Protein AF-A0A7S1Y2T0-F1 (afdb_monomer_lite)

Secondary structure (DSSP, 8-state):
---------------------------------------------------------GGGBTT--HHHHTPEEE-SS-EEEHHHHHHHHHHTT--HHHHHIIIIIII-TTTTTTTT-TTTSPBP--------TT-TT--HHHHTSEEE-SS-EEEHHHHHHHHHHHS---HHHHHHHIIIIISTTSSSTTTT-TTTSS-S-SS-------TT-TT--HHHHT-EEEETTEEEEHHHHHHHHHHTT--HHHHHIIIIIIISTTSSSHHHH-HHHHTT---PPPPPPPPP-PPPPPPPPPPSS-GGG-TT--HHHHT-EEEETTEEEEHHHHHHHHHHHH---HHHHHHHHHHH--TTSSSGGG-TTTSTT------PPP---------------S---TT--HHHHTPPPB-TT--B-

Foldseek 3Di:
DDDDDDDDDDDDDDDDDDDDDDDDDDDDDDDDDDDDDDDDPPDDDDDDDPPPPPVPPQLQFPLQGPVLQQWWDADPVGIDGVVRQLVVVVVVVDDRNVSLQCSCVPVNVPRNPDRSHNVRGDGDPDPQPVQQLCAPLQDVVLQQDWDQDPVGTDGLVRQLSCCCVPVVDDSNVSLLCSCVPVACQHSSPPSSHNVRRPPCDDPDNPPVLQLQFPLSHPVLQQDWDQFPPGIHGVVSQLVVVVVVVDDSNVSLCCVQVPGNCPDSSNCGNNPVNRVPDDDDDPDPDDDDDDDDDDDDDWDDQAFLQAPLRTPQLQQQWDQDPVGIDGVVVQLVCCCPVVVDDRQRSLCVSCVVDVPPCSSVSSHLVPGPRNPDDDDDDDDDDDDDDDDDDDDDDDDPDPVDDVVNVPDFDADPVGDGD

pLDDT: mean 72.18, std 21.54, range [29.06, 96.94]

Structure (mmCIF, N/CA/C/O backbone):
data_AF-A0A7S1Y2T0-F1
#
_entry.id   AF-A0A7S1Y2T0-F1
#
loop_
_atom_site.group_PDB
_atom_site.id
_atom_site.type_symbol
_atom_site.label_atom_id
_atom_site.label_alt_id
_atom_site.label_comp_id
_atom_site.label_asym_id
_atom_site.label_entity_id
_atom_site.label_seq_id
_atom_site.pdbx_PDB_ins_code
_atom_site.Cartn_x
_atom_site.Cartn_y
_atom_site.Cartn_z
_atom_site.occupancy
_atom_site.B_iso_or_equiv
_atom_site.auth_seq_id
_atom_site.auth_comp_id
_atom_site.auth_asym_id
_atom_site.auth_atom_id
_atom_site.pdbx_PDB_model_num
ATOM 1 N N . MET A 1 1 ? -58.571 14.118 1.283 1.00 49.53 1 MET A N 1
ATOM 2 C CA . MET A 1 1 ? -58.676 14.569 2.688 1.00 49.53 1 MET A CA 1
ATOM 3 C C . MET A 1 1 ? -60.132 14.920 2.939 1.00 49.53 1 MET A C 1
ATOM 5 O O . MET A 1 1 ? -60.728 15.499 2.045 1.00 49.53 1 MET A O 1
ATOM 9 N N . ILE A 1 2 ? -60.654 14.571 4.118 1.00 37.75 2 ILE A N 1
ATOM 10 C CA . ILE A 1 2 ? -62.071 14.566 4.544 1.00 37.75 2 ILE A CA 1
ATOM 11 C C . ILE A 1 2 ? -62.737 13.189 4.374 1.00 37.75 2 ILE A C 1
ATOM 13 O O . ILE A 1 2 ? -63.215 12.843 3.304 1.00 37.75 2 ILE A O 1
ATOM 17 N N . MET A 1 3 ? -62.673 12.428 5.481 1.00 37.22 3 MET A N 1
ATOM 18 C CA . MET A 1 3 ? -63.804 11.817 6.210 1.00 37.22 3 MET A CA 1
ATOM 19 C C . MET A 1 3 ? -64.820 11.022 5.364 1.00 37.22 3 MET A C 1
ATOM 21 O O . MET A 1 3 ? -65.386 11.544 4.425 1.00 37.22 3 MET A O 1
ATOM 25 N N . ARG A 1 4 ? -65.269 9.816 5.703 1.00 45.78 4 ARG A N 1
ATOM 26 C CA . ARG A 1 4 ? -65.311 9.062 6.959 1.00 45.78 4 ARG A CA 1
ATOM 27 C C . ARG A 1 4 ? -66.218 7.843 6.670 1.00 45.78 4 ARG A C 1
ATOM 29 O O . ARG A 1 4 ? -67.147 7.987 5.887 1.00 45.78 4 ARG A O 1
ATOM 36 N N . ILE A 1 5 ? -66.068 6.781 7.468 1.00 40.94 5 ILE A N 1
ATOM 37 C CA . ILE A 1 5 ? -67.138 5.834 7.864 1.00 40.94 5 ILE A CA 1
ATOM 38 C C . ILE A 1 5 ? -67.540 4.778 6.805 1.00 40.94 5 ILE A C 1
ATOM 40 O O . ILE A 1 5 ? -67.690 5.071 5.628 1.00 40.94 5 ILE A O 1
ATOM 44 N N . ILE A 1 6 ? -67.831 3.578 7.336 1.00 42.91 6 ILE A N 1
ATOM 45 C CA . ILE A 1 6 ? -68.677 2.479 6.818 1.00 42.91 6 ILE A CA 1
ATOM 46 C C . ILE A 1 6 ? -67.848 1.272 6.344 1.00 42.91 6 ILE A C 1
ATOM 48 O O . ILE A 1 6 ? -67.252 1.304 5.281 1.00 42.91 6 ILE A O 1
ATOM 52 N N . GLN A 1 7 ? -67.606 0.310 7.256 1.00 43.34 7 GLN A N 1
ATOM 53 C CA . GLN A 1 7 ? -68.288 -1.009 7.318 1.00 43.34 7 GLN A CA 1
ATOM 54 C C . GLN A 1 7 ? -67.785 -1.942 6.190 1.00 43.34 7 GLN A C 1
ATOM 56 O O . GLN A 1 7 ? -67.754 -1.546 5.040 1.00 43.34 7 GLN A O 1
ATOM 61 N N . PHE A 1 8 ? -67.396 -3.200 6.391 1.00 40.94 8 PHE A N 1
ATOM 62 C CA . PHE A 1 8 ? -67.985 -4.249 7.219 1.00 40.94 8 PHE A CA 1
ATOM 63 C C . PHE A 1 8 ? -67.181 -5.550 6.969 1.00 40.94 8 PHE A C 1
ATOM 65 O O . PHE A 1 8 ? -66.561 -5.655 5.915 1.00 40.94 8 PHE A O 1
ATOM 72 N N . LEU A 1 9 ? -67.353 -6.554 7.852 1.00 45.62 9 LEU A N 1
ATOM 73 C CA . LEU A 1 9 ? -67.198 -8.009 7.595 1.00 45.62 9 LEU A CA 1
ATOM 74 C C . LEU A 1 9 ? -65.740 -8.537 7.559 1.00 45.62 9 LEU A C 1
ATOM 76 O O . LEU A 1 9 ? -64.917 -8.015 6.827 1.00 45.62 9 LEU A O 1
ATOM 80 N N . VAL A 1 10 ? -65.303 -9.561 8.312 1.00 45.19 10 VAL A N 1
ATOM 81 C CA . VAL A 1 10 ? -65.911 -10.839 8.769 1.00 45.19 10 VAL A CA 1
ATOM 82 C C . VAL A 1 10 ? -64.900 -11.454 9.781 1.00 45.19 10 VAL A C 1
ATOM 84 O O . VAL A 1 10 ? -63.712 -11.449 9.487 1.00 45.19 10 VAL A O 1
ATOM 87 N N . LEU A 1 11 ? -65.300 -11.748 11.038 1.00 42.47 11 LEU A N 1
ATOM 88 C CA . LEU A 1 11 ? -65.430 -13.103 11.659 1.00 42.47 11 LEU A CA 1
ATOM 89 C C . LEU A 1 11 ? -64.098 -13.906 11.816 1.00 42.47 11 LEU A C 1
ATOM 91 O O . LEU A 1 11 ? -63.344 -13.996 10.865 1.00 42.47 11 LEU A O 1
ATOM 95 N N . VAL A 1 12 ? -63.757 -14.630 12.898 1.00 42.53 12 VAL A N 1
ATOM 96 C CA . VAL A 1 12 ? -64.394 -14.937 14.195 1.00 42.53 12 VAL A CA 1
ATOM 97 C C . VAL A 1 12 ? -63.440 -15.792 15.068 1.00 42.53 12 VAL A C 1
ATOM 99 O O . VAL A 1 12 ? -62.665 -16.566 14.518 1.00 42.53 12 VAL A O 1
ATOM 102 N N . SER A 1 13 ? -63.601 -15.702 16.401 1.00 42.19 13 SER A N 1
ATOM 103 C CA . SER A 1 13 ? -63.228 -16.673 17.469 1.00 42.19 13 SER A CA 1
ATOM 104 C C . SER A 1 13 ? -61.732 -16.869 17.806 1.00 42.19 13 SER A C 1
ATOM 106 O O . SER A 1 13 ? -60.908 -17.015 16.922 1.00 42.19 13 SER A O 1
ATOM 108 N N . ILE A 1 14 ? -61.285 -16.904 19.075 1.00 46.41 14 ILE A N 1
ATOM 109 C CA . ILE A 1 14 ? -61.709 -17.777 20.195 1.00 46.41 14 ILE A CA 1
ATOM 110 C C . ILE A 1 14 ? -61.355 -17.129 21.570 1.00 46.41 14 ILE A C 1
ATOM 112 O O . ILE A 1 14 ? -60.219 -16.721 21.769 1.00 46.41 14 ILE A O 1
ATOM 116 N N . LEU A 1 15 ? -62.363 -17.043 22.465 1.00 44.38 15 LEU A N 1
ATOM 117 C CA . LEU A 1 15 ? -62.427 -17.346 23.928 1.00 44.38 15 LEU A CA 1
ATOM 118 C C . LEU A 1 15 ? -61.176 -17.171 24.836 1.00 44.38 15 LEU A C 1
ATOM 120 O O . LEU A 1 15 ? -60.100 -17.602 24.465 1.00 44.38 15 LEU A O 1
ATOM 124 N N . THR A 1 16 ? -61.192 -16.789 26.126 1.00 47.97 16 THR A N 1
ATOM 125 C CA . THR A 1 16 ? -62.078 -16.148 27.135 1.00 47.97 16 THR A CA 1
ATOM 126 C C . THR A 1 16 ? -61.350 -16.273 28.498 1.00 47.97 16 THR A C 1
ATOM 128 O O . THR A 1 16 ? -60.776 -17.328 28.734 1.00 47.97 16 THR A O 1
ATOM 131 N N . HIS A 1 17 ? -61.560 -15.308 29.417 1.00 41.50 17 HIS A N 1
ATOM 132 C CA . HIS A 1 17 ? -61.564 -15.434 30.905 1.00 41.50 17 HIS A CA 1
ATOM 133 C C . HIS A 1 17 ? -60.227 -15.758 31.637 1.00 41.50 17 HIS A C 1
ATOM 135 O O . HIS A 1 17 ? -59.415 -16.512 31.138 1.00 41.50 17 HIS A O 1
ATOM 141 N N . SER A 1 18 ? -59.899 -15.259 32.842 1.00 38.66 18 SER A N 1
ATOM 142 C CA . SER A 1 18 ? -60.667 -14.612 33.922 1.00 38.66 18 SER A CA 1
ATOM 143 C C . SER A 1 18 ? -59.768 -13.739 34.826 1.00 38.66 18 SER A C 1
ATOM 145 O O . SER A 1 18 ? -58.574 -13.981 34.959 1.00 38.66 18 SER A O 1
ATOM 147 N N . LYS A 1 19 ? -60.412 -12.763 35.477 1.00 48.75 19 LYS A N 1
ATOM 148 C CA . LYS A 1 19 ? -59.968 -11.873 36.566 1.00 48.75 19 LYS A CA 1
ATOM 149 C C . LYS A 1 19 ? -59.754 -12.578 37.919 1.00 48.75 19 LYS A C 1
ATOM 151 O O . LYS A 1 19 ? -60.371 -13.613 38.164 1.00 48.75 19 LYS A O 1
ATOM 156 N N . GLY A 1 20 ? -59.047 -11.871 38.812 1.00 34.19 20 GLY A N 1
ATOM 157 C CA . GLY A 1 20 ? -59.129 -11.918 40.288 1.00 34.19 20 GLY A CA 1
ATOM 158 C C . GLY A 1 20 ? -57.742 -11.672 40.904 1.00 34.19 20 GLY A C 1
ATOM 159 O O . GLY A 1 20 ? -56.883 -12.527 40.742 1.00 34.19 20 GLY A O 1
ATOM 160 N N . SER A 1 21 ? -57.360 -10.479 41.385 1.00 44.28 21 SER A N 1
ATOM 161 C CA . SER A 1 21 ? -57.821 -9.773 42.604 1.00 44.28 21 SER A CA 1
ATOM 162 C C . SER A 1 21 ? -57.630 -10.620 43.867 1.00 44.28 21 SER A C 1
ATOM 164 O O . SER A 1 21 ? -58.384 -11.563 44.070 1.00 44.28 21 SER A O 1
ATOM 166 N N . ASP A 1 22 ? -56.609 -10.346 44.684 1.00 35.44 22 ASP A N 1
ATOM 167 C CA . ASP A 1 22 ? -56.737 -9.491 45.876 1.00 35.44 22 ASP A CA 1
ATOM 168 C C . ASP A 1 22 ? -55.457 -9.486 46.734 1.00 35.44 22 ASP A C 1
ATOM 170 O O . ASP A 1 22 ? -54.662 -10.426 46.750 1.00 35.44 22 ASP A O 1
ATOM 174 N N . GLU A 1 23 ? -55.274 -8.349 47.404 1.00 46.59 23 GLU A N 1
ATOM 175 C CA . GLU A 1 23 ? -54.260 -8.006 48.401 1.00 46.59 23 GLU A CA 1
ATOM 176 C C . GLU A 1 23 ? -54.206 -8.980 49.590 1.00 46.59 23 GLU A C 1
ATOM 178 O O . GLU A 1 23 ? -55.236 -9.530 49.951 1.00 46.59 23 GLU A O 1
ATOM 183 N N . VAL A 1 24 ? -53.045 -9.085 50.263 1.00 36.91 24 VAL A N 1
ATOM 184 C CA . VAL A 1 24 ? -52.874 -8.985 51.737 1.00 36.91 24 VAL A CA 1
ATOM 185 C C . VAL A 1 24 ? -51.364 -8.897 52.061 1.00 36.91 24 VAL A C 1
ATOM 187 O O . VAL A 1 24 ? -50.595 -9.825 51.828 1.00 36.91 24 VAL A O 1
ATOM 190 N N . SER A 1 25 ? -50.954 -7.763 52.634 1.00 41.09 25 SER A N 1
ATOM 191 C CA . SER A 1 25 ? -49.795 -7.573 53.541 1.00 41.09 25 SER A CA 1
ATOM 192 C C . SER A 1 25 ? -50.298 -7.774 54.999 1.00 41.09 25 SER A C 1
ATOM 194 O O . SER A 1 25 ? -51.521 -7.782 55.142 1.00 41.09 25 SER A O 1
ATOM 196 N N . PRO A 1 26 ? -49.517 -7.831 56.114 1.00 56.69 26 PRO A N 1
ATOM 197 C CA . PRO A 1 26 ? -48.091 -7.531 56.303 1.00 56.69 26 PRO A CA 1
ATOM 198 C C . PRO A 1 26 ? -47.359 -8.425 57.355 1.00 56.69 26 PRO A C 1
ATOM 200 O O . PRO A 1 26 ? -47.900 -9.372 57.916 1.00 56.69 26 PRO A O 1
ATOM 203 N N . THR A 1 27 ? -46.141 -7.994 57.711 1.00 39.38 27 THR A N 1
ATOM 204 C CA . THR A 1 27 ? -45.345 -8.264 58.935 1.00 39.38 27 THR A CA 1
ATOM 205 C C . THR A 1 27 ? -44.418 -9.482 58.970 1.00 39.38 27 THR A C 1
ATOM 207 O O . THR A 1 27 ? -44.821 -10.633 58.884 1.00 39.38 27 THR A O 1
ATOM 210 N N . GLY A 1 28 ? -43.130 -9.189 59.183 1.00 35.75 28 GLY A N 1
ATOM 211 C CA . GLY A 1 28 ? -42.070 -10.177 59.364 1.00 35.75 28 GLY A CA 1
ATOM 212 C C . GLY A 1 28 ? -40.700 -9.534 59.569 1.00 35.75 28 GLY A C 1
ATOM 213 O O . GLY A 1 28 ? -39.766 -9.789 58.821 1.00 35.75 28 GLY A O 1
ATOM 214 N N . THR A 1 29 ? -40.575 -8.665 60.573 1.00 40.78 29 THR A N 1
ATOM 215 C CA . THR A 1 29 ? -39.287 -8.195 61.100 1.00 40.78 29 THR A CA 1
ATOM 216 C C . THR A 1 29 ? -38.415 -9.377 61.523 1.00 40.78 29 THR A C 1
ATOM 218 O O . THR A 1 29 ? -38.760 -10.056 62.487 1.00 40.78 29 THR A O 1
ATOM 221 N N . THR A 1 30 ? -37.250 -9.570 60.899 1.00 39.59 30 THR A N 1
ATOM 222 C CA . THR A 1 30 ? -36.139 -10.277 61.553 1.00 39.59 30 THR A CA 1
ATOM 223 C C . THR A 1 30 ? -34.827 -9.536 61.343 1.00 39.59 30 THR A C 1
ATOM 225 O O . THR A 1 30 ? -34.372 -9.264 60.238 1.00 39.59 30 THR A O 1
ATOM 228 N N . ARG A 1 31 ? -34.256 -9.195 62.490 1.00 39.50 31 ARG A N 1
ATOM 229 C CA . ARG A 1 31 ? -33.021 -8.476 62.751 1.00 39.50 31 ARG A CA 1
ATOM 230 C C . ARG A 1 31 ? -31.877 -9.495 62.782 1.00 39.50 31 ARG A C 1
ATOM 232 O O . ARG A 1 31 ? -31.862 -10.340 63.670 1.00 39.50 31 ARG A O 1
ATOM 239 N N . LEU A 1 32 ? -30.899 -9.385 61.888 1.00 40.25 32 LEU A N 1
ATOM 240 C CA . LEU A 1 32 ? -29.577 -10.016 62.025 1.00 40.25 32 LEU A CA 1
ATOM 241 C C . LEU A 1 32 ? -28.543 -8.941 61.672 1.00 40.25 32 LEU A C 1
ATOM 243 O O . LEU A 1 32 ? -28.397 -8.550 60.525 1.00 40.25 32 LEU A O 1
ATOM 247 N N . ARG A 1 33 ? -28.107 -8.165 62.667 1.00 41.28 33 ARG A N 1
ATOM 248 C CA . ARG A 1 33 ? -26.895 -8.383 63.478 1.00 41.28 33 ARG A CA 1
ATOM 249 C C . ARG A 1 33 ? -25.635 -8.293 62.617 1.00 41.28 33 ARG A C 1
ATOM 251 O O . ARG A 1 33 ? -25.283 -9.212 61.890 1.00 41.28 33 ARG A O 1
ATOM 258 N N . GLY A 1 34 ? -24.990 -7.135 62.746 1.00 35.50 34 GLY A N 1
ATOM 259 C CA . GLY A 1 34 ? -23.830 -6.733 61.977 1.00 35.50 34 GLY A CA 1
ATOM 260 C C . GLY A 1 34 ? -22.642 -7.674 62.105 1.00 35.50 34 GLY A C 1
ATOM 261 O O . GLY A 1 34 ? -22.350 -8.220 63.172 1.00 35.50 34 GLY A O 1
ATOM 262 N N . LYS A 1 35 ? -21.915 -7.766 60.997 1.00 34.19 35 LYS A N 1
ATOM 263 C CA . LYS A 1 35 ? -20.537 -8.219 60.969 1.00 34.19 35 LYS A CA 1
ATOM 264 C C . LYS A 1 35 ? -19.697 -7.050 60.475 1.00 34.19 35 LYS A C 1
ATOM 266 O O . LYS A 1 35 ? -19.676 -6.715 59.299 1.00 34.19 35 LYS A O 1
ATOM 271 N N . ARG A 1 36 ? -19.077 -6.391 61.450 1.00 35.09 36 ARG A N 1
ATOM 272 C CA . ARG A 1 36 ? -17.970 -5.458 61.285 1.00 35.09 36 ARG A CA 1
ATOM 273 C C . ARG A 1 36 ? -16.840 -6.244 60.614 1.00 35.09 36 ARG A C 1
ATOM 275 O O . ARG A 1 36 ? -16.277 -7.134 61.246 1.00 35.09 36 ARG A O 1
ATOM 282 N N . VAL A 1 37 ? -16.560 -5.954 59.350 1.00 40.25 37 VAL A N 1
ATOM 283 C CA . VAL A 1 37 ? -15.349 -6.405 58.661 1.00 40.25 37 VAL A CA 1
ATOM 284 C C . VAL A 1 37 ? -14.609 -5.139 58.259 1.00 40.25 37 VAL A C 1
ATOM 286 O O . VAL A 1 37 ? -15.002 -4.436 57.339 1.00 40.25 37 VAL A O 1
ATOM 289 N N . THR A 1 38 ? -13.653 -4.809 59.124 1.00 35.28 38 THR A N 1
ATOM 290 C CA . THR A 1 38 ? -12.382 -4.128 58.854 1.00 35.28 38 THR A CA 1
ATOM 291 C C . THR A 1 38 ? -12.279 -3.313 57.568 1.00 35.28 38 THR A C 1
ATOM 293 O O . THR A 1 38 ? -12.155 -3.867 56.479 1.00 35.28 38 THR A O 1
ATOM 296 N N . GLU A 1 39 ? -12.172 -1.994 57.757 1.00 36.41 39 GLU A N 1
ATOM 297 C CA . GLU A 1 39 ? -11.352 -1.114 56.926 1.00 36.41 39 GLU A CA 1
ATOM 298 C C . GLU A 1 39 ? -10.055 -1.830 56.519 1.00 36.41 39 GLU A C 1
ATOM 300 O O . GLU A 1 39 ? -9.226 -2.193 57.358 1.00 36.41 39 GLU A O 1
ATOM 305 N N . HIS A 1 40 ? -9.880 -2.038 55.221 1.00 34.31 40 HIS A N 1
ATOM 306 C CA . HIS A 1 40 ? -8.566 -2.108 54.603 1.00 34.31 40 HIS A CA 1
ATOM 307 C C . HIS A 1 40 ? -8.484 -0.927 53.654 1.00 34.31 40 HIS A C 1
ATOM 309 O O . HIS A 1 40 ? -8.981 -0.972 52.530 1.00 34.31 40 HIS A O 1
ATOM 315 N N . GLY A 1 41 ? -7.878 0.152 54.153 1.00 31.52 41 GLY A N 1
ATOM 316 C CA . GLY A 1 41 ? -7.416 1.237 53.309 1.00 31.52 41 GLY A CA 1
ATOM 317 C C . GLY A 1 41 ? -6.532 0.653 52.216 1.00 31.52 41 GLY A C 1
ATOM 318 O O . GLY A 1 41 ? -5.483 0.075 52.501 1.00 31.52 41 GLY A O 1
ATOM 319 N N . HIS A 1 42 ? -6.966 0.791 50.968 1.00 33.06 42 HIS A N 1
ATOM 320 C CA . HIS A 1 42 ? -6.057 0.674 49.844 1.00 33.06 42 HIS A CA 1
ATOM 321 C C . HIS A 1 42 ? -5.178 1.920 49.869 1.00 33.06 42 HIS A C 1
ATOM 323 O O . HIS A 1 42 ? -5.547 2.997 49.406 1.00 33.06 42 HIS A O 1
ATOM 329 N N . ARG A 1 43 ? -4.019 1.758 50.514 1.00 31.14 43 ARG A N 1
ATOM 330 C CA . ARG A 1 43 ? -2.832 2.543 50.203 1.00 31.14 43 ARG A CA 1
ATOM 331 C C . ARG A 1 43 ? -2.597 2.422 48.703 1.00 31.14 43 ARG A C 1
ATOM 333 O O . ARG A 1 43 ? -2.520 1.312 48.184 1.00 31.14 43 ARG A O 1
ATOM 340 N N . ALA A 1 44 ? -2.475 3.571 48.053 1.00 36.88 44 ALA A N 1
ATOM 341 C CA . ALA A 1 44 ? -1.801 3.685 46.778 1.00 36.88 44 ALA A CA 1
ATOM 342 C C . ALA A 1 44 ? -0.399 3.078 46.932 1.00 36.88 44 ALA A C 1
ATOM 344 O O . ALA A 1 44 ? 0.422 3.613 47.678 1.00 36.88 44 ALA A O 1
ATOM 345 N N . ASN A 1 45 ? -0.172 1.938 46.285 1.00 29.06 45 ASN A N 1
ATOM 346 C CA . ASN A 1 45 ? 1.161 1.514 45.902 1.00 29.06 45 ASN A CA 1
ATOM 347 C C . ASN A 1 45 ? 1.304 1.862 44.428 1.00 29.06 45 ASN A C 1
ATOM 349 O O . ASN A 1 45 ? 0.622 1.307 43.569 1.00 29.06 45 ASN A O 1
ATOM 353 N N . SER A 1 46 ? 2.142 2.864 44.211 1.00 46.69 46 SER A N 1
ATOM 354 C CA . SER A 1 46 ? 2.919 3.075 43.008 1.00 46.69 46 SER A CA 1
ATOM 355 C C . SER A 1 46 ? 3.719 1.812 42.682 1.00 46.69 46 SER A C 1
ATOM 357 O O . SER A 1 46 ? 4.101 1.081 43.598 1.00 46.69 46 SER A O 1
ATOM 359 N N . ASP A 1 47 ? 4.003 1.657 41.394 1.00 36.22 47 ASP A N 1
ATOM 360 C CA . ASP A 1 47 ? 5.011 0.788 40.777 1.00 36.22 47 ASP A CA 1
ATOM 361 C C . ASP A 1 47 ? 4.462 -0.488 40.101 1.00 36.22 47 ASP A C 1
ATOM 363 O O . ASP A 1 47 ? 3.843 -1.348 40.724 1.00 36.22 47 ASP A O 1
ATOM 367 N N . ASP A 1 48 ? 4.749 -0.539 38.793 1.00 36.47 48 ASP A N 1
ATOM 368 C CA . ASP A 1 48 ? 4.685 -1.657 37.840 1.00 36.47 48 ASP A CA 1
ATOM 369 C C . ASP A 1 48 ? 3.315 -2.190 37.378 1.00 36.47 48 ASP A C 1
ATOM 371 O O . ASP A 1 48 ? 2.705 -3.062 37.985 1.00 36.47 48 ASP A O 1
ATOM 375 N N . GLU A 1 49 ? 2.839 -1.710 36.224 1.00 35.66 49 GLU A N 1
ATOM 376 C CA . GLU A 1 49 ? 3.140 -2.368 34.938 1.00 35.66 49 GLU A CA 1
ATOM 377 C C . GLU A 1 49 ? 2.561 -1.540 33.779 1.00 35.66 49 GLU A C 1
ATOM 379 O O . GLU A 1 49 ? 1.382 -1.171 33.755 1.00 35.66 49 GLU A O 1
ATOM 384 N N . HIS A 1 50 ? 3.414 -1.247 32.798 1.00 39.62 50 HIS A N 1
ATOM 385 C CA . HIS A 1 50 ? 3.045 -0.692 31.501 1.00 39.62 50 HIS A CA 1
ATOM 386 C C . HIS A 1 50 ? 2.081 -1.643 30.779 1.00 39.62 50 HIS A C 1
ATOM 388 O O . HIS A 1 50 ? 2.485 -2.506 30.006 1.00 39.62 50 HIS A O 1
ATOM 394 N N . ARG A 1 51 ? 0.778 -1.456 30.992 1.00 36.56 51 ARG A N 1
ATOM 395 C CA . ARG A 1 51 ? -0.234 -1.984 30.083 1.00 36.56 51 ARG A CA 1
ATOM 396 C C . ARG A 1 51 ? -0.189 -1.131 28.825 1.00 36.56 51 ARG A C 1
ATOM 398 O O . ARG A 1 51 ? -0.570 0.037 28.861 1.00 36.56 51 ARG A O 1
ATOM 405 N N . GLU A 1 52 ? 0.333 -1.718 27.754 1.00 36.47 52 GLU A N 1
ATOM 406 C CA . GLU A 1 52 ? 0.333 -1.171 2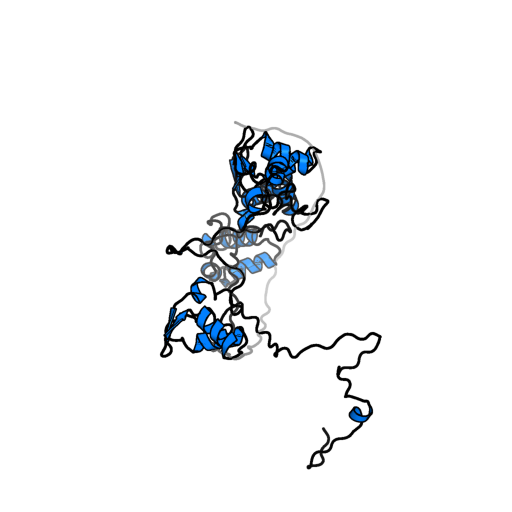6.402 1.00 36.47 52 GLU A CA 1
ATOM 407 C C . GLU A 1 52 ? -0.962 -0.392 26.135 1.00 36.47 52 GLU A C 1
ATOM 409 O O . GLU A 1 52 ? -2.069 -0.936 26.216 1.00 36.47 52 GLU A O 1
ATOM 414 N N . LEU A 1 53 ? -0.806 0.905 25.852 1.00 40.03 53 LEU A N 1
ATOM 415 C CA . LEU A 1 53 ? -1.846 1.779 25.323 1.00 40.03 53 LEU A CA 1
ATOM 416 C C . LEU A 1 53 ? -2.205 1.271 23.927 1.00 40.03 53 LEU A C 1
ATOM 418 O O . LEU A 1 53 ? -1.737 1.781 22.913 1.00 40.03 53 LEU A O 1
ATOM 422 N N . ASN A 1 54 ? -3.022 0.225 23.884 1.00 36.59 54 ASN A N 1
ATOM 423 C CA . ASN A 1 54 ? -3.739 -0.151 22.687 1.00 36.59 54 ASN A CA 1
ATOM 424 C C . ASN A 1 54 ? -4.793 0.936 22.455 1.00 36.59 54 ASN A C 1
ATOM 426 O O . ASN A 1 54 ? -5.889 0.893 23.015 1.00 36.59 54 ASN A O 1
ATOM 430 N N . THR A 1 55 ? -4.413 1.947 21.675 1.00 44.44 55 THR A N 1
ATOM 431 C CA . THR A 1 55 ? -5.243 3.060 21.202 1.00 44.44 55 THR A CA 1
ATOM 432 C C . THR A 1 55 ? -6.267 2.576 20.171 1.00 44.44 55 THR A C 1
ATOM 434 O O . THR A 1 55 ? -6.385 3.136 19.083 1.00 44.44 55 THR A O 1
ATOM 437 N N . ALA A 1 56 ? -6.985 1.495 20.472 1.00 52.00 56 ALA A N 1
ATOM 438 C CA . ALA A 1 56 ? -8.119 1.073 19.675 1.00 52.00 56 ALA A CA 1
ATOM 439 C C . ALA A 1 56 ? -9.256 2.066 19.938 1.00 52.00 56 ALA A C 1
ATOM 441 O O . ALA A 1 56 ? -9.838 2.086 21.025 1.00 52.00 56 ALA A O 1
ATOM 442 N N . THR A 1 57 ? -9.528 2.927 18.959 1.00 67.25 57 THR A N 1
ATOM 443 C CA . THR A 1 57 ? -10.600 3.921 19.012 1.00 67.25 57 THR A CA 1
ATOM 444 C C . THR A 1 57 ? -11.945 3.230 19.240 1.00 67.25 57 THR A C 1
ATOM 446 O O . THR A 1 57 ? -12.493 2.603 18.333 1.00 67.25 57 THR A O 1
ATOM 449 N N . LYS A 1 58 ? -12.475 3.331 20.464 1.00 78.62 58 LYS A N 1
ATOM 450 C CA . LYS A 1 58 ? -13.789 2.790 20.838 1.00 78.62 58 LYS A CA 1
ATOM 451 C C . LYS A 1 58 ? -14.883 3.567 20.095 1.00 78.62 58 LYS A C 1
ATOM 453 O O . LYS A 1 58 ? -14.756 4.773 19.890 1.00 78.62 58 LYS A O 1
ATOM 458 N N . CYS A 1 59 ? -15.972 2.904 19.723 1.00 85.56 59 CYS A N 1
ATOM 459 C CA . CYS A 1 59 ? -17.159 3.513 19.106 1.00 85.56 59 CYS A CA 1
ATOM 460 C C . CYS A 1 59 ? -16.967 4.103 17.696 1.00 85.56 59 CYS A C 1
ATOM 462 O O . CYS A 1 59 ? -17.911 4.676 17.158 1.00 85.56 59 CYS A O 1
ATOM 464 N N . GLY A 1 60 ? -15.784 3.975 17.079 1.00 79.75 60 GLY A N 1
ATOM 465 C CA . GLY A 1 60 ? -15.506 4.537 15.748 1.00 79.75 60 GLY A CA 1
ATOM 466 C C . GLY A 1 60 ? -15.498 6.072 15.698 1.00 79.75 60 GLY A C 1
ATOM 467 O O . GLY A 1 60 ? -15.582 6.651 14.617 1.00 79.75 60 GLY A O 1
ATOM 468 N N . CYS A 1 61 ? -15.397 6.727 16.854 1.00 84.12 61 CYS A N 1
ATOM 469 C CA . CYS A 1 61 ? -15.451 8.176 17.007 1.00 84.12 61 CYS A CA 1
ATOM 470 C C . CYS A 1 61 ? -14.100 8.713 17.479 1.00 84.12 61 CYS A C 1
ATOM 472 O O . CYS A 1 61 ? -13.641 8.350 18.560 1.00 84.12 61 CYS A O 1
ATOM 474 N N . ASP A 1 62 ? -13.504 9.645 16.738 1.00 81.81 62 ASP A N 1
ATOM 475 C CA . ASP A 1 62 ? -12.196 10.223 17.092 1.00 81.81 62 ASP A CA 1
ATOM 476 C C . ASP A 1 62 ? -12.216 10.995 18.407 1.00 81.81 62 ASP A C 1
ATOM 478 O O . ASP A 1 62 ? -11.251 11.030 19.170 1.00 81.81 62 ASP A O 1
ATOM 482 N N . ALA A 1 63 ? -13.358 11.619 18.682 1.00 85.56 63 ALA A N 1
ATOM 483 C CA . ALA A 1 63 ? -13.570 12.365 19.905 1.00 85.56 63 ALA A CA 1
ATOM 484 C C . ALA A 1 63 ? -13.796 11.450 21.123 1.00 85.56 63 ALA A C 1
ATOM 486 O O . ALA A 1 63 ? -13.714 11.935 22.254 1.00 85.56 63 ALA A O 1
ATOM 487 N N . CYS A 1 64 ? -14.068 10.153 20.924 1.00 90.94 64 CYS A N 1
ATOM 488 C CA . CYS A 1 64 ? -14.295 9.181 21.994 1.00 90.94 64 CYS A CA 1
ATOM 489 C C . CYS A 1 64 ? -12.969 8.688 22.582 1.00 90.94 64 CYS A C 1
ATOM 491 O O . CYS A 1 64 ? -12.605 7.515 22.508 1.00 90.94 64 CYS A O 1
ATOM 493 N N . THR A 1 65 ? -12.218 9.623 23.156 1.00 90.44 65 THR A N 1
ATOM 494 C CA . THR A 1 65 ? -10.915 9.346 23.754 1.00 90.44 65 THR A CA 1
ATOM 495 C C . THR A 1 65 ? -11.054 8.565 25.059 1.00 90.44 65 THR A C 1
ATOM 497 O O . THR A 1 65 ? -12.114 8.536 25.694 1.00 90.44 65 THR A O 1
ATOM 500 N N . ASP A 1 66 ? -9.944 7.989 25.526 1.00 89.19 66 ASP A N 1
ATOM 501 C CA . ASP A 1 66 ? -9.876 7.327 26.832 1.00 89.19 66 ASP A CA 1
ATOM 502 C C . ASP A 1 66 ? -10.303 8.243 27.989 1.00 89.19 66 ASP A C 1
ATOM 504 O O . ASP A 1 66 ? -10.854 7.765 28.984 1.00 89.19 66 ASP A O 1
ATOM 508 N N . GLU A 1 67 ? -10.108 9.556 27.845 1.00 91.25 67 GLU A N 1
ATOM 509 C CA . GLU A 1 67 ? -10.570 10.564 28.800 1.00 91.25 67 GLU A CA 1
ATOM 510 C C . GLU A 1 67 ? -12.102 10.599 28.882 1.00 91.25 67 GLU A C 1
ATOM 512 O O . GLU A 1 67 ? -12.658 10.553 29.980 1.00 91.25 67 GLU A O 1
ATOM 517 N N . ILE A 1 68 ? -12.797 10.625 27.738 1.00 93.44 68 ILE A N 1
ATOM 518 C CA . ILE A 1 68 ? -14.266 10.571 27.698 1.00 93.44 68 ILE A CA 1
ATOM 519 C C . ILE A 1 68 ? -14.759 9.225 28.225 1.00 93.44 68 ILE A C 1
ATOM 521 O O . ILE A 1 68 ? -15.644 9.174 29.077 1.00 93.44 68 ILE A O 1
ATOM 525 N N . LEU A 1 69 ? -14.139 8.136 27.776 1.00 94.00 69 LEU A N 1
ATOM 526 C CA . LEU A 1 69 ? -14.481 6.771 28.166 1.00 94.00 69 LEU A CA 1
ATOM 527 C C . LEU A 1 69 ? -14.312 6.513 29.671 1.00 94.00 69 LEU A C 1
ATOM 529 O O . LEU A 1 69 ? -14.999 5.656 30.231 1.00 94.00 69 LEU A O 1
ATOM 533 N N . SER A 1 70 ? -13.439 7.264 30.341 1.00 95.19 70 SER A N 1
ATOM 534 C CA . SER A 1 70 ? -13.212 7.162 31.786 1.00 95.19 70 SER A CA 1
ATOM 535 C C . SER A 1 70 ? -14.153 8.034 32.625 1.00 95.19 70 SER A C 1
ATOM 537 O O . SER A 1 70 ? -14.177 7.884 33.848 1.00 95.19 70 SER A O 1
ATOM 539 N N . LYS A 1 71 ? -14.954 8.923 32.014 1.00 95.94 71 LYS A N 1
ATOM 540 C CA . LYS A 1 71 ? -15.931 9.742 32.748 1.00 95.94 71 LYS A CA 1
ATOM 541 C C . LYS A 1 71 ? -16.978 8.861 33.418 1.00 95.94 71 LYS A C 1
ATOM 543 O O . LYS A 1 71 ? -17.501 7.930 32.809 1.00 95.94 71 LYS A O 1
ATOM 548 N N . ILE A 1 72 ? -17.295 9.190 34.669 1.00 96.12 72 ILE A N 1
ATOM 549 C CA . ILE A 1 72 ? -18.309 8.495 35.461 1.00 96.12 72 ILE A CA 1
ATOM 550 C C . ILE A 1 72 ? -19.686 9.082 35.159 1.00 96.12 72 ILE A C 1
ATOM 552 O O . ILE A 1 72 ? -19.944 10.257 35.429 1.00 96.12 72 ILE A O 1
ATOM 556 N N . ALA A 1 73 ? -20.566 8.242 34.632 1.00 93.44 73 ALA A N 1
ATOM 557 C CA . ALA A 1 73 ? -21.981 8.501 34.471 1.00 93.44 73 ALA A CA 1
ATOM 558 C C . ALA A 1 73 ? -22.765 7.869 35.633 1.00 93.44 73 ALA A C 1
ATOM 560 O O . ALA A 1 73 ? -22.349 6.856 36.200 1.00 93.44 73 ALA A O 1
ATOM 561 N N . LYS A 1 74 ? -23.874 8.502 36.025 1.00 94.38 74 LYS A N 1
ATOM 562 C CA . LYS A 1 74 ? -24.694 8.077 37.167 1.00 94.38 74 LYS A CA 1
ATOM 563 C C . LYS A 1 74 ? -26.151 7.969 36.750 1.00 94.38 74 LYS A C 1
ATOM 565 O O . LYS A 1 74 ? -26.676 8.909 36.153 1.00 94.38 74 LYS A O 1
ATOM 570 N N . ASP A 1 75 ? -26.791 6.870 37.115 1.00 88.69 75 ASP A N 1
ATOM 571 C CA . ASP A 1 75 ? -28.227 6.647 36.957 1.00 88.69 75 ASP A CA 1
ATOM 572 C C . ASP A 1 75 ? -28.854 6.181 38.286 1.00 88.69 75 ASP A C 1
ATOM 574 O O . ASP A 1 75 ? -28.292 6.378 39.366 1.00 88.69 75 ASP A O 1
ATOM 578 N N . ALA A 1 76 ? -30.069 5.631 38.222 1.00 89.06 76 ALA A N 1
ATOM 579 C CA . ALA A 1 76 ? -30.766 5.106 39.393 1.00 89.06 76 ALA A CA 1
ATOM 580 C C . ALA A 1 76 ? -30.165 3.788 39.922 1.00 89.06 76 ALA A C 1
ATOM 582 O O . ALA A 1 76 ? -30.404 3.447 41.082 1.00 89.06 76 ALA A O 1
ATOM 583 N N . ASP A 1 77 ? -29.402 3.069 39.097 1.00 85.19 77 ASP A N 1
ATOM 584 C CA . ASP A 1 77 ? -28.874 1.734 39.373 1.00 85.19 77 ASP A CA 1
ATOM 585 C C . ASP A 1 77 ? -27.410 1.769 39.852 1.00 85.19 77 ASP A C 1
ATOM 587 O O . ASP A 1 77 ? -26.968 0.854 40.555 1.00 85.19 77 ASP A O 1
ATOM 591 N N . GLY A 1 78 ? -26.663 2.843 39.563 1.00 90.19 78 GLY A N 1
ATOM 592 C CA . GLY A 1 78 ? -25.323 3.046 40.104 1.00 90.19 78 GLY A CA 1
ATOM 593 C C . GLY A 1 78 ? -24.477 4.106 39.399 1.00 90.19 78 GLY A C 1
ATOM 594 O O . GLY A 1 78 ? -24.968 5.015 38.732 1.00 90.19 78 GLY A O 1
ATOM 595 N N . GLU A 1 79 ? -23.162 3.997 39.601 1.00 94.56 79 GLU A N 1
ATOM 596 C CA . GLU A 1 79 ? -22.152 4.835 38.954 1.00 94.56 79 GLU A CA 1
ATOM 597 C C . GLU A 1 79 ? -21.221 3.952 38.125 1.00 94.56 79 GLU A C 1
ATOM 599 O O . GLU A 1 79 ? -20.651 2.986 38.638 1.00 94.56 79 GLU A O 1
ATOM 604 N N . TYR A 1 80 ? -21.045 4.293 36.851 1.00 92.81 80 TYR A N 1
ATOM 605 C CA . TYR A 1 80 ? -20.254 3.510 35.905 1.00 92.81 80 TYR A CA 1
ATOM 606 C C . TYR A 1 80 ? -19.444 4.446 35.017 1.00 92.81 80 TYR A C 1
ATOM 608 O O . TYR A 1 80 ? -19.900 5.537 34.683 1.00 92.81 80 TYR A O 1
ATOM 616 N N . SER A 1 81 ? -18.247 4.034 34.599 1.00 96.94 81 SER A N 1
ATOM 617 C CA . SER A 1 81 ? -17.568 4.754 33.522 1.00 96.94 81 SER A CA 1
ATOM 618 C C . SER A 1 81 ? -18.286 4.518 32.194 1.00 96.94 81 SER A C 1
ATOM 620 O O . SER A 1 81 ? -18.870 3.449 31.989 1.00 96.94 81 SER A O 1
ATOM 622 N N . CYS A 1 82 ? -18.202 5.476 31.270 1.00 96.31 82 CYS A N 1
ATOM 623 C CA . CYS A 1 82 ? -18.730 5.308 29.915 1.00 96.31 82 CYS A CA 1
ATOM 624 C C . CYS A 1 82 ? -18.213 4.010 29.272 1.00 96.31 82 CYS A C 1
ATOM 626 O O . CYS A 1 82 ? -19.001 3.225 28.750 1.00 96.31 82 CYS A O 1
ATOM 628 N N . ARG A 1 83 ? -16.913 3.709 29.417 1.00 95.81 83 ARG A N 1
ATOM 629 C CA . ARG A 1 83 ? -16.316 2.440 28.976 1.00 95.81 83 ARG A CA 1
ATOM 630 C C . ARG A 1 83 ? -16.967 1.232 29.630 1.00 95.81 83 ARG A C 1
ATOM 632 O O . ARG A 1 83 ? -17.374 0.316 28.929 1.00 95.81 83 ARG A O 1
ATOM 639 N N . GLY A 1 84 ? -17.062 1.228 30.960 1.00 95.44 84 GLY A N 1
ATOM 640 C CA . GLY A 1 84 ? -17.594 0.090 31.704 1.00 95.44 84 GLY A CA 1
ATOM 641 C C . GLY A 1 84 ? -19.043 -0.208 31.333 1.00 95.44 84 GLY A C 1
ATOM 642 O O . GLY A 1 84 ? -19.422 -1.372 31.215 1.00 95.44 84 GLY A O 1
ATOM 643 N N . ARG A 1 85 ? -19.842 0.836 31.082 1.00 96.81 85 ARG A N 1
ATOM 644 C CA . ARG A 1 85 ? -21.222 0.672 30.628 1.00 96.81 85 ARG A CA 1
ATOM 645 C C . ARG A 1 85 ? -21.305 0.162 29.188 1.00 96.81 85 ARG A C 1
ATOM 647 O O . ARG A 1 85 ? -22.070 -0.764 28.935 1.00 96.81 85 ARG A O 1
ATOM 654 N N . ILE A 1 86 ? -20.499 0.700 28.271 1.00 95.44 86 ILE A N 1
ATOM 655 C CA . ILE A 1 86 ? -20.420 0.221 26.879 1.00 95.44 86 ILE A CA 1
ATOM 656 C C . ILE A 1 86 ? -20.002 -1.256 26.846 1.00 95.44 86 ILE A C 1
ATOM 658 O O . ILE A 1 86 ? -20.671 -2.070 26.212 1.00 95.44 86 ILE A O 1
ATOM 662 N N . ASP A 1 87 ? -18.957 -1.627 27.587 1.00 95.44 87 ASP A N 1
ATOM 663 C CA . ASP A 1 87 ? -18.468 -3.008 27.674 1.00 95.44 87 ASP A CA 1
ATOM 664 C C . ASP A 1 87 ? -19.518 -3.956 28.264 1.00 95.44 87 ASP A C 1
ATOM 666 O O . ASP A 1 87 ? -19.680 -5.082 27.791 1.00 95.44 87 ASP A O 1
ATOM 670 N N . TYR A 1 88 ? -20.283 -3.494 29.259 1.00 95.25 88 TYR A N 1
ATOM 671 C CA . TYR A 1 88 ? -21.398 -4.257 29.812 1.00 95.25 88 TYR A CA 1
ATOM 672 C C . TYR A 1 88 ? -22.473 -4.550 28.755 1.00 95.25 88 TYR A C 1
ATOM 674 O O . TYR A 1 88 ? -22.925 -5.691 28.653 1.00 95.25 88 TYR A O 1
ATOM 682 N N . VAL A 1 89 ? -22.856 -3.553 27.948 1.00 94.38 89 VAL A N 1
ATOM 683 C CA . VAL A 1 89 ? -23.858 -3.711 26.879 1.00 94.38 89 VAL A CA 1
ATOM 684 C C . VAL A 1 89 ? -23.347 -4.637 25.768 1.00 94.38 89 VAL A C 1
ATOM 686 O O . VAL A 1 89 ? -24.099 -5.498 25.308 1.00 94.38 89 VAL A O 1
ATOM 689 N N . ILE A 1 90 ? -22.065 -4.549 25.397 1.00 93.25 90 ILE A N 1
ATOM 690 C CA . ILE A 1 90 ? -21.424 -5.504 24.472 1.00 93.25 90 ILE A CA 1
ATOM 691 C C . ILE A 1 90 ? -21.498 -6.930 25.036 1.00 93.25 90 ILE A C 1
ATOM 693 O O . ILE A 1 90 ? -21.858 -7.867 24.325 1.00 93.25 90 ILE A O 1
ATOM 697 N N . GLY A 1 91 ? -21.251 -7.097 26.339 1.00 90.38 91 GLY A N 1
ATOM 698 C CA . GLY A 1 91 ? -21.384 -8.378 27.038 1.00 90.38 91 GLY A CA 1
ATOM 699 C C . GLY A 1 91 ? -22.801 -8.973 27.020 1.00 90.38 91 GLY A C 1
ATOM 700 O O . GLY A 1 91 ? -22.949 -10.182 27.189 1.00 90.38 91 GLY A O 1
ATOM 701 N N . GLN A 1 92 ? -23.837 -8.165 26.763 1.00 94.31 92 GLN A N 1
ATOM 702 C CA . GLN A 1 92 ? -25.214 -8.632 26.536 1.00 94.31 92 GLN A CA 1
ATOM 703 C C . GLN A 1 92 ? -25.476 -9.073 25.081 1.00 94.31 92 GLN A C 1
ATOM 705 O O . GLN A 1 92 ? -26.610 -9.396 24.730 1.00 94.31 92 GLN A O 1
ATOM 710 N N . GLY A 1 93 ? -24.449 -9.096 24.225 1.00 89.38 93 GLY A N 1
ATOM 711 C CA . GLY A 1 93 ? -24.531 -9.541 22.832 1.00 89.38 93 GLY A CA 1
ATOM 712 C C . GLY A 1 93 ? -24.830 -8.434 21.818 1.00 89.38 93 GLY A C 1
ATOM 713 O O . GLY A 1 93 ? -25.195 -8.740 20.684 1.00 89.38 93 GLY A O 1
ATOM 714 N N . LYS A 1 94 ? -24.701 -7.159 22.202 1.00 87.62 94 LYS A N 1
ATOM 715 C CA . LYS A 1 94 ? -24.791 -6.024 21.272 1.00 87.62 94 LYS A CA 1
ATOM 716 C C . LYS A 1 94 ? -23.461 -5.774 20.568 1.00 87.62 94 LYS A C 1
ATOM 718 O O . LYS A 1 94 ? -22.398 -6.009 21.138 1.00 87.62 94 LYS A O 1
ATOM 723 N N . SER A 1 95 ? -23.523 -5.270 19.335 1.00 89.69 95 SER A N 1
ATOM 724 C CA . SER A 1 95 ? -22.322 -4.773 18.658 1.00 89.69 95 SER A CA 1
ATOM 725 C C . SER A 1 95 ? -21.770 -3.537 19.373 1.00 89.69 95 SER A C 1
ATOM 727 O O . SER A 1 95 ? -22.502 -2.828 20.065 1.00 89.69 95 SER A O 1
ATOM 729 N N . GLU A 1 96 ? -20.481 -3.251 19.191 1.00 90.62 96 GLU A N 1
ATOM 730 C CA . GLU A 1 96 ? -19.862 -2.063 19.784 1.00 90.62 96 GLU A CA 1
ATOM 731 C C . GLU A 1 96 ? -20.554 -0.769 19.334 1.00 90.62 96 GLU A C 1
ATOM 733 O O . GLU A 1 96 ? -20.846 0.083 20.166 1.00 90.62 96 GLU A O 1
ATOM 738 N N . ASN A 1 97 ? -20.902 -0.649 18.049 1.00 87.06 97 ASN A N 1
ATOM 739 C CA . ASN A 1 97 ? -21.607 0.521 17.523 1.00 87.06 97 ASN A CA 1
ATOM 740 C C . ASN A 1 97 ? -22.990 0.704 18.184 1.00 87.06 97 ASN A C 1
ATOM 742 O O . ASN A 1 97 ? -23.296 1.789 18.675 1.00 87.06 97 ASN A O 1
ATOM 746 N N . GLU A 1 98 ? -23.789 -0.366 18.291 1.00 90.56 98 GLU A N 1
ATOM 747 C CA . GLU A 1 98 ? -25.082 -0.319 18.991 1.00 90.56 98 GLU A CA 1
ATOM 748 C C . GLU A 1 98 ? -24.928 0.014 20.479 1.00 90.56 98 GLU A C 1
ATOM 750 O O . GLU A 1 98 ? -25.739 0.757 21.028 1.00 90.56 98 GLU A O 1
ATOM 755 N N . ALA A 1 99 ? -23.904 -0.534 21.139 1.00 96.00 99 ALA A N 1
ATOM 756 C CA . ALA A 1 99 ? -23.630 -0.260 22.543 1.00 96.00 99 ALA A CA 1
ATOM 757 C C . ALA A 1 99 ? -23.267 1.214 22.756 1.00 96.00 99 ALA A C 1
ATOM 759 O O . ALA A 1 99 ? -23.802 1.857 23.655 1.00 96.00 99 ALA A O 1
ATOM 760 N N . CYS A 1 100 ? -22.411 1.771 21.904 1.00 95.19 100 CYS A N 1
ATOM 761 C CA . CYS A 1 100 ? -22.027 3.175 21.960 1.00 95.19 100 CYS A CA 1
ATOM 762 C C . CYS A 1 100 ? -23.208 4.109 21.680 1.00 95.19 100 CYS A C 1
ATOM 764 O O . CYS A 1 100 ? -23.412 5.061 22.427 1.00 95.19 100 CYS A O 1
ATOM 766 N N . LYS A 1 101 ? -24.047 3.792 20.690 1.00 95.44 101 LYS A N 1
ATOM 767 C CA . LYS A 1 101 ? -25.282 4.535 20.412 1.00 95.44 101 LYS A CA 1
ATOM 768 C C . LYS A 1 101 ? -26.254 4.513 21.592 1.00 95.44 101 LYS A C 1
ATOM 770 O O . LYS A 1 101 ? -26.774 5.553 21.978 1.00 95.44 101 LYS A O 1
ATOM 775 N N . LEU A 1 102 ? -26.465 3.349 22.207 1.00 95.81 102 LEU A N 1
ATOM 776 C CA . LEU A 1 102 ? -27.337 3.230 23.375 1.00 95.81 102 LEU A CA 1
ATOM 777 C C . LEU A 1 102 ? -26.783 4.034 24.560 1.00 95.81 102 LEU A C 1
ATOM 779 O O . LEU A 1 102 ? -27.485 4.856 25.140 1.00 95.81 102 LEU A O 1
ATOM 783 N N . VAL A 1 103 ? -25.510 3.842 24.908 1.00 96.25 103 VAL A N 1
ATOM 784 C CA . VAL A 1 103 ? -24.921 4.453 26.107 1.00 96.25 103 VAL A CA 1
ATOM 785 C C . VAL A 1 103 ? -24.683 5.954 25.927 1.00 96.25 103 VAL A C 1
ATOM 787 O O . VAL A 1 103 ? -25.007 6.737 26.816 1.00 96.25 103 VAL A O 1
ATOM 790 N N . ALA A 1 104 ? -24.121 6.380 24.796 1.00 96.06 104 ALA A N 1
ATOM 791 C CA . ALA A 1 104 ? -23.761 7.775 24.546 1.00 96.06 104 ALA A CA 1
ATOM 792 C C . ALA A 1 104 ? -24.861 8.584 23.847 1.00 96.06 104 ALA A C 1
ATOM 794 O O . ALA A 1 104 ? -24.847 9.803 23.965 1.00 96.06 104 ALA A O 1
ATOM 795 N N . GLY A 1 105 ? -25.806 7.950 23.153 1.00 93.00 105 GLY A N 1
ATOM 796 C CA . GLY A 1 105 ? -26.936 8.627 22.509 1.00 93.00 105 GLY A CA 1
ATOM 797 C C . GLY A 1 105 ? -28.211 8.637 23.358 1.00 93.00 105 GLY A C 1
ATOM 798 O O . GLY A 1 105 ? -28.968 9.608 23.307 1.00 93.00 105 GLY A O 1
ATOM 799 N N . GLU A 1 106 ? -28.447 7.599 24.171 1.00 94.06 106 GLU A N 1
ATOM 800 C CA . GLU A 1 106 ? -29.712 7.430 24.904 1.00 94.06 106 GLU A CA 1
ATOM 801 C C . GLU A 1 106 ? -29.544 7.484 26.432 1.00 94.06 106 GLU A C 1
ATOM 803 O O . GLU A 1 106 ? -30.209 8.291 27.083 1.00 94.06 106 GLU A O 1
ATOM 808 N N . GLU A 1 107 ? -28.660 6.670 27.022 1.00 95.44 107 GLU A N 1
ATOM 809 C CA . GLU A 1 107 ? -28.527 6.571 28.487 1.00 95.44 107 GLU A CA 1
ATOM 810 C C . GLU A 1 107 ? -27.821 7.797 29.092 1.00 95.44 107 GLU A C 1
ATOM 812 O O . GLU A 1 107 ? -28.300 8.387 30.064 1.00 95.44 107 GLU A O 1
ATOM 817 N N . PHE A 1 108 ? -26.692 8.215 28.507 1.00 96.50 108 PHE A N 1
ATOM 818 C CA . PHE A 1 108 ? -25.813 9.255 29.054 1.00 96.50 108 PHE A CA 1
ATOM 819 C C . PHE A 1 108 ? -25.334 10.277 28.004 1.00 96.50 108 PHE A C 1
ATOM 821 O O . PHE A 1 108 ? -24.124 10.506 27.863 1.00 96.50 108 PHE A O 1
ATOM 828 N N . PRO A 1 109 ? -26.255 10.976 27.311 1.00 94.50 109 PRO A N 1
ATOM 829 C CA . PRO A 1 109 ? -25.926 11.882 26.206 1.00 94.50 109 PRO A CA 1
ATOM 830 C C . PRO A 1 109 ? -25.107 13.112 26.587 1.00 94.50 109 PRO A C 1
ATOM 832 O O . PRO A 1 109 ? -24.500 13.736 25.725 1.00 94.50 109 PRO A O 1
ATOM 835 N N . THR A 1 110 ? -25.076 13.482 27.866 1.00 93.19 110 THR A N 1
ATOM 836 C CA . THR A 1 110 ? -24.316 14.642 28.354 1.00 93.19 110 THR A CA 1
ATOM 837 C C . THR A 1 110 ? -22.948 14.281 28.927 1.00 93.19 110 THR A C 1
ATOM 839 O O . THR A 1 110 ? -22.095 15.158 29.057 1.00 93.19 110 THR A O 1
ATOM 842 N N . VAL A 1 111 ? -22.750 13.020 29.325 1.00 95.56 111 VAL A N 1
ATOM 843 C CA . VAL A 1 111 ? -21.518 12.556 29.982 1.00 95.56 111 VAL A CA 1
ATOM 844 C C . VAL A 1 111 ? -20.651 11.777 29.001 1.00 95.56 111 VAL A C 1
ATOM 846 O O . VAL A 1 111 ? -19.461 12.070 28.879 1.00 95.56 111 VAL A O 1
ATOM 849 N N . CYS A 1 112 ? -21.257 10.807 28.315 1.00 94.81 112 CYS A N 1
ATOM 850 C CA . CYS A 1 112 ? -20.604 9.952 27.328 1.00 94.81 112 CYS A CA 1
ATOM 851 C C . CYS A 1 112 ? -20.793 10.492 25.902 1.00 94.81 112 CYS A C 1
ATOM 853 O O . CYS A 1 112 ? -19.904 10.357 25.062 1.00 94.81 112 CYS A O 1
ATOM 855 N N . GLY A 1 113 ? -21.937 11.128 25.639 1.00 91.56 113 GLY A N 1
ATOM 856 C CA . GLY A 1 113 ? -22.189 11.876 24.410 1.00 91.56 113 GLY A CA 1
ATOM 857 C C . GLY A 1 113 ? -21.739 13.345 24.491 1.00 91.56 113 GLY A C 1
ATOM 858 O O . GLY A 1 113 ? -21.500 13.867 25.586 1.00 91.56 113 GLY A O 1
ATOM 859 N N . PRO A 1 114 ? -21.641 14.036 23.337 1.00 90.62 114 PRO A N 1
ATOM 860 C CA . PRO A 1 114 ? -21.789 13.515 21.966 1.00 90.62 114 PRO A CA 1
ATOM 861 C C . PRO A 1 114 ? -20.540 12.788 21.427 1.00 90.62 114 PRO A C 1
ATOM 863 O O . PRO A 1 114 ? -20.550 12.250 20.329 1.00 90.62 114 PRO A O 1
ATOM 866 N N . GLN A 1 115 ? -19.430 12.780 22.165 1.00 91.88 115 GLN A N 1
ATOM 867 C CA . GLN A 1 115 ? -18.135 12.348 21.635 1.00 91.88 115 GLN A CA 1
ATOM 868 C C . GLN A 1 115 ? -18.049 10.848 21.324 1.00 91.88 115 GLN A C 1
ATOM 870 O O . GLN A 1 115 ? -17.294 10.478 20.430 1.00 91.88 115 GLN A O 1
ATOM 875 N N . CYS A 1 116 ? -18.793 10.007 22.046 1.00 93.06 116 CYS A N 1
ATOM 876 C CA . CYS A 1 116 ? -18.828 8.555 21.847 1.00 93.06 116 CYS A CA 1
ATOM 877 C C . CYS A 1 116 ? -20.083 8.049 21.129 1.00 93.06 116 CYS A C 1
ATOM 879 O O . CYS A 1 116 ? -20.264 6.839 21.034 1.00 93.06 116 CYS A O 1
ATOM 881 N N . ASP A 1 117 ? -20.953 8.943 20.657 1.00 93.69 117 ASP A N 1
ATOM 882 C CA . ASP A 1 117 ? -22.162 8.566 19.929 1.00 93.69 117 ASP A CA 1
ATOM 883 C C . ASP A 1 117 ? -21.884 8.522 18.411 1.00 93.69 117 ASP A C 1
ATOM 885 O O . ASP A 1 117 ? -21.642 9.577 17.818 1.00 93.69 117 ASP A O 1
ATOM 889 N N . PRO A 1 118 ? -21.943 7.341 17.763 1.00 87.50 118 PRO A N 1
ATOM 890 C CA . PRO A 1 118 ? -21.654 7.186 16.335 1.00 87.50 118 PRO A CA 1
ATOM 891 C C . PRO A 1 118 ? -22.565 7.994 15.401 1.00 87.50 118 PRO A C 1
ATOM 893 O O . PRO A 1 118 ? -22.177 8.258 14.265 1.00 87.50 118 PRO A O 1
ATOM 896 N N . ASP A 1 119 ? -23.765 8.383 15.848 1.00 88.75 119 ASP A N 1
ATOM 897 C CA . ASP A 1 119 ? -24.702 9.162 15.028 1.00 88.75 119 ASP A CA 1
ATOM 898 C C . ASP A 1 119 ? -24.371 10.666 15.024 1.00 88.75 119 ASP A C 1
ATOM 900 O O . ASP A 1 119 ? -24.835 11.404 14.148 1.00 88.75 119 ASP A O 1
ATOM 904 N N . THR A 1 120 ? -23.602 11.144 16.009 1.00 87.69 120 THR A N 1
ATOM 905 C CA . THR A 1 120 ? -23.353 12.581 16.222 1.00 87.69 120 THR A CA 1
ATOM 906 C C . THR A 1 120 ? -21.876 12.964 16.269 1.00 87.69 120 THR A C 1
ATOM 908 O O . THR A 1 120 ? -21.546 14.141 16.089 1.00 87.69 120 THR A O 1
ATOM 911 N N . CYS A 1 121 ? -20.976 12.005 16.477 1.00 85.38 121 CYS A N 1
ATOM 912 C CA . CYS A 1 121 ? -19.542 12.240 16.515 1.00 85.38 121 CYS A CA 1
ATOM 913 C C . CYS A 1 121 ? -18.942 12.424 15.109 1.00 85.38 121 CYS A C 1
ATOM 915 O O . CYS A 1 121 ? -19.475 11.957 14.101 1.00 85.38 121 CYS A O 1
ATOM 917 N N . ALA A 1 122 ? -17.779 13.080 15.040 1.00 72.81 122 ALA A N 1
ATOM 918 C CA . ALA A 1 122 ? -16.934 12.973 13.856 1.00 72.81 122 ALA A CA 1
ATOM 919 C C . ALA A 1 122 ? -16.362 11.542 13.807 1.00 72.81 122 ALA A C 1
ATOM 921 O O . ALA A 1 122 ? -15.747 11.121 14.798 1.00 72.81 122 ALA A O 1
ATOM 922 N N . PRO A 1 123 ? -16.557 10.794 12.704 1.00 61.72 123 PRO A N 1
ATOM 923 C CA . PRO A 1 123 ? -15.995 9.461 12.586 1.00 61.72 123 PRO A CA 1
ATOM 924 C C . PRO A 1 123 ? -14.476 9.567 12.674 1.00 61.72 123 PRO A C 1
ATOM 926 O O . PRO A 1 123 ? -13.877 10.468 12.081 1.00 61.72 123 PRO A O 1
ATOM 929 N N . ALA A 1 124 ? -13.863 8.654 13.420 1.00 54.78 124 ALA A N 1
ATOM 930 C CA . ALA A 1 124 ? -12.419 8.511 13.388 1.00 54.78 124 ALA A CA 1
ATOM 931 C C . ALA A 1 124 ? -11.949 8.271 11.944 1.00 54.78 124 ALA A C 1
ATOM 933 O O . ALA A 1 124 ? -12.687 7.622 11.189 1.00 54.78 124 ALA A O 1
ATOM 934 N N . PRO A 1 125 ? -10.751 8.729 11.516 1.00 48.72 125 PRO A N 1
ATOM 935 C CA . PRO A 1 125 ? -10.093 8.135 10.377 1.00 48.72 125 PRO A CA 1
ATOM 936 C C . PRO A 1 125 ? -9.922 6.674 10.761 1.00 48.72 125 PRO A C 1
ATOM 938 O O . PRO A 1 125 ? -9.073 6.315 11.576 1.00 48.72 125 PRO A O 1
ATOM 941 N N . SER A 1 126 ? -10.826 5.849 10.241 1.00 43.22 126 SER A N 1
ATOM 942 C CA . SER A 1 126 ? -10.786 4.415 10.432 1.00 43.22 126 SER A CA 1
ATOM 943 C C . SER A 1 126 ? -9.351 3.995 10.125 1.00 43.22 126 SER A C 1
ATOM 945 O O . SER A 1 126 ? -8.877 4.291 9.020 1.00 43.22 126 SER A O 1
ATOM 947 N N . PRO A 1 127 ? -8.646 3.266 11.008 1.00 48.81 127 PRO A N 1
ATOM 948 C CA . PRO A 1 127 ? -7.805 2.232 10.454 1.00 48.81 127 PRO A CA 1
ATOM 949 C C . PRO A 1 127 ? -8.813 1.400 9.666 1.00 48.81 127 PRO A C 1
ATOM 951 O O . PRO A 1 127 ? -9.731 0.812 10.243 1.00 48.81 127 PRO A O 1
ATOM 954 N N . GLY A 1 128 ? -8.804 1.526 8.338 1.00 50.06 128 GLY A N 1
ATOM 955 C CA . GLY A 1 128 ? -9.645 0.678 7.509 1.00 50.06 128 GLY A CA 1
ATOM 956 C C . GLY A 1 128 ? -9.396 -0.779 7.909 1.00 50.06 128 GLY A C 1
ATOM 957 O O . GLY A 1 128 ? -8.394 -1.064 8.583 1.00 50.06 128 GLY A O 1
ATOM 958 N N . PRO A 1 129 ? -10.253 -1.728 7.493 1.00 57.31 129 PRO A N 1
ATOM 959 C CA . PRO A 1 129 ? -9.786 -3.108 7.434 1.00 57.31 129 PRO A CA 1
ATOM 960 C C . PRO A 1 129 ? -8.383 -3.062 6.826 1.00 57.31 129 PRO A C 1
ATOM 962 O O . PRO A 1 129 ? -8.171 -2.343 5.846 1.00 57.31 129 PRO A O 1
ATOM 965 N N . THR A 1 130 ? -7.395 -3.655 7.497 1.00 67.19 130 THR A N 1
ATOM 966 C CA . THR A 1 130 ? -6.027 -3.692 6.983 1.00 67.19 130 THR A CA 1
ATOM 967 C C . THR A 1 130 ? -6.076 -4.512 5.709 1.00 67.19 130 THR A C 1
ATOM 969 O O . THR A 1 130 ? -5.914 -5.727 5.763 1.00 67.19 130 THR A O 1
ATOM 972 N N . ILE A 1 131 ? -6.386 -3.841 4.597 1.00 80.62 131 ILE A N 1
ATOM 973 C CA . ILE A 1 131 ? -6.460 -4.438 3.279 1.00 80.62 131 ILE A CA 1
ATOM 974 C C . ILE A 1 131 ? -5.047 -4.909 3.010 1.00 80.62 131 ILE A C 1
ATOM 976 O O . ILE A 1 131 ? -4.117 -4.109 2.956 1.00 80.62 131 ILE A O 1
ATOM 980 N N . ASN A 1 132 ? -4.881 -6.212 2.921 1.00 84.31 132 ASN A N 1
ATOM 981 C CA . ASN A 1 132 ? -3.640 -6.823 2.487 1.00 84.31 132 ASN A CA 1
ATOM 982 C C . ASN A 1 132 ? -3.889 -7.762 1.312 1.00 84.31 132 ASN A C 1
ATOM 984 O O . ASN A 1 132 ? -2.927 -8.285 0.765 1.00 84.31 132 ASN A O 1
ATOM 988 N N . CYS A 1 133 ? -5.149 -7.973 0.910 1.00 89.81 133 CYS A N 1
ATOM 989 C CA . CYS A 1 133 ? -5.544 -8.828 -0.205 1.00 89.81 133 CYS A CA 1
ATOM 990 C C . CYS A 1 133 ? -5.038 -10.273 -0.088 1.00 89.81 133 CYS A C 1
ATOM 992 O O . CYS A 1 133 ? -5.037 -11.003 -1.074 1.00 89.81 133 CYS A O 1
ATOM 994 N N . GLY A 1 134 ? -4.595 -10.694 1.103 1.00 87.69 134 GLY A N 1
ATOM 995 C CA . GLY A 1 134 ? -3.853 -11.939 1.286 1.00 87.69 134 GLY A CA 1
ATOM 996 C C . GLY A 1 134 ? -2.527 -11.983 0.522 1.00 87.69 134 GLY A C 1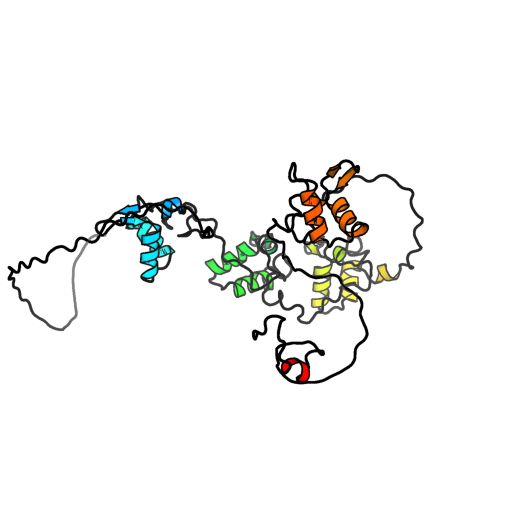
ATOM 997 O O . GLY A 1 134 ? -2.100 -13.070 0.174 1.00 87.69 134 GLY A O 1
ATOM 998 N N . CYS A 1 135 ? -1.920 -10.826 0.248 1.00 88.00 135 CYS A N 1
ATOM 999 C CA . CYS A 1 135 ? -0.749 -10.627 -0.598 1.00 88.00 135 CYS A CA 1
ATOM 1000 C C . CYS A 1 135 ? 0.352 -9.891 0.167 1.00 88.00 135 CYS A C 1
ATOM 1002 O O . CYS A 1 135 ? 0.170 -8.734 0.557 1.00 88.00 135 CYS A O 1
ATOM 1004 N N . ALA A 1 136 ? 1.543 -10.480 0.298 1.00 85.12 136 ALA A N 1
ATOM 1005 C CA . ALA A 1 136 ? 2.663 -9.778 0.939 1.00 85.12 136 ALA A CA 1
ATOM 1006 C C . ALA A 1 136 ? 3.114 -8.534 0.143 1.00 85.12 136 ALA A C 1
ATOM 1008 O O . ALA A 1 136 ? 3.599 -7.555 0.715 1.00 85.12 136 ALA A O 1
ATOM 1009 N N . SER A 1 137 ? 2.923 -8.550 -1.180 1.00 86.31 137 SER A N 1
ATOM 1010 C CA . SER A 1 137 ? 3.231 -7.429 -2.074 1.00 86.31 137 SER A CA 1
ATOM 1011 C C . SER A 1 137 ? 2.208 -6.292 -2.032 1.00 86.31 137 SER A C 1
ATOM 1013 O O . SER A 1 137 ? 2.516 -5.187 -2.487 1.00 86.31 137 SER A O 1
ATOM 1015 N N . CYS A 1 138 ? 1.014 -6.515 -1.472 1.00 91.44 138 CYS A N 1
ATOM 1016 C CA . CYS A 1 138 ? -0.029 -5.497 -1.387 1.00 91.44 138 CYS A CA 1
ATOM 1017 C C . CYS A 1 138 ? 0.208 -4.588 -0.181 1.00 91.44 138 CYS A C 1
ATOM 1019 O O . CYS A 1 138 ? -0.476 -4.633 0.840 1.00 91.44 138 CYS A O 1
ATOM 1021 N N . THR A 1 139 ? 1.256 -3.777 -0.284 1.00 88.31 139 THR A N 1
ATOM 1022 C CA . THR A 1 139 ? 1.678 -2.887 0.796 1.00 88.31 139 THR A CA 1
ATOM 1023 C C . THR A 1 139 ? 0.790 -1.641 0.877 1.00 88.31 139 THR A C 1
ATOM 1025 O O . THR A 1 139 ? 0.181 -1.243 -0.123 1.00 88.31 139 THR A O 1
ATOM 1028 N N . PRO A 1 140 ? 0.777 -0.926 2.020 1.00 85.25 140 PRO A N 1
ATOM 1029 C CA . PRO A 1 140 ? 0.101 0.368 2.129 1.00 85.25 140 PRO A CA 1
ATOM 1030 C C . PRO A 1 140 ? 0.527 1.376 1.052 1.00 85.25 140 PRO A C 1
ATOM 1032 O O . PRO A 1 140 ? -0.278 2.197 0.613 1.00 85.25 140 PRO A O 1
ATOM 1035 N N . SER A 1 141 ? 1.782 1.302 0.596 1.00 79.06 141 SER A N 1
ATOM 1036 C CA . SER A 1 141 ? 2.293 2.141 -0.488 1.00 79.06 141 SER A CA 1
ATOM 1037 C C . SER A 1 141 ? 1.591 1.857 -1.814 1.00 79.06 141 SER A C 1
ATOM 1039 O O . SER A 1 141 ? 1.189 2.810 -2.471 1.00 79.06 141 SER A O 1
ATOM 1041 N N . ILE A 1 142 ? 1.389 0.582 -2.172 1.00 89.62 142 ILE A N 1
ATOM 1042 C CA . ILE A 1 142 ? 0.618 0.173 -3.359 1.00 89.62 142 ILE A CA 1
ATOM 1043 C C . ILE A 1 142 ? -0.847 0.587 -3.214 1.00 89.62 142 ILE A C 1
ATOM 1045 O O . ILE A 1 142 ? -1.411 1.215 -4.105 1.00 89.62 142 ILE A O 1
ATOM 1049 N N . LEU A 1 143 ? -1.445 0.339 -2.048 1.00 89.25 143 LEU A N 1
ATOM 1050 C CA . LEU A 1 143 ? -2.831 0.720 -1.765 1.00 89.25 143 LEU A CA 1
ATOM 1051 C C . LEU A 1 143 ? -3.069 2.232 -1.853 1.00 89.25 143 LEU A C 1
ATOM 1053 O O . LEU A 1 143 ? -4.180 2.659 -2.164 1.00 89.25 143 LEU A O 1
ATOM 1057 N N . SER A 1 144 ? -2.034 3.039 -1.619 1.00 86.31 144 SER A N 1
ATOM 1058 C CA . SER A 1 144 ? -2.088 4.499 -1.724 1.00 86.31 144 SER A CA 1
ATOM 1059 C C . SER A 1 144 ? -1.817 5.022 -3.140 1.00 86.31 144 SER A C 1
ATOM 1061 O O . SER A 1 144 ? -1.990 6.218 -3.380 1.00 86.31 144 SER A O 1
ATOM 1063 N N . GLN A 1 145 ? -1.402 4.173 -4.089 1.00 86.25 145 GLN A N 1
ATOM 1064 C CA . GLN A 1 145 ? -1.183 4.598 -5.470 1.00 86.25 145 GLN A CA 1
ATOM 1065 C C . GLN A 1 145 ? -2.508 4.920 -6.160 1.00 86.25 145 GLN A C 1
ATOM 1067 O O . GLN A 1 145 ? -3.529 4.263 -5.948 1.00 86.25 145 GLN A O 1
ATOM 1072 N N . LYS A 1 146 ? -2.476 5.962 -6.993 1.00 88.06 146 LYS A N 1
ATOM 1073 C CA . LYS A 1 146 ? -3.632 6.458 -7.736 1.00 88.06 146 LYS A CA 1
ATOM 1074 C C . LYS A 1 146 ? -3.832 5.631 -9.003 1.00 88.06 146 LYS A C 1
ATOM 1076 O O . LYS A 1 146 ? -3.021 5.704 -9.920 1.00 88.06 146 LYS A O 1
ATOM 1081 N N . ALA A 1 147 ? -4.934 4.903 -9.048 1.00 83.12 147 ALA A N 1
ATOM 1082 C CA . ALA A 1 147 ? -5.463 4.230 -10.214 1.00 83.12 147 ALA A CA 1
ATOM 1083 C C . ALA A 1 147 ? -6.413 5.189 -10.954 1.00 83.12 147 ALA A C 1
ATOM 1085 O O . ALA A 1 147 ? -7.292 5.802 -10.344 1.00 83.12 147 ALA A O 1
ATOM 1086 N N . ILE A 1 148 ? -6.185 5.381 -12.253 1.00 80.81 148 ILE A N 1
ATOM 1087 C CA . ILE A 1 148 ? -6.973 6.295 -13.088 1.00 80.81 148 ILE A CA 1
ATOM 1088 C C . ILE A 1 148 ? -7.750 5.449 -14.087 1.00 80.81 148 ILE A C 1
ATOM 1090 O O . ILE A 1 148 ? -7.142 4.719 -14.870 1.00 80.81 148 ILE A O 1
ATOM 1094 N N . ASP A 1 149 ? -9.074 5.569 -14.078 1.00 75.44 149 ASP A N 1
ATOM 1095 C CA . ASP A 1 149 ? -9.946 4.979 -15.090 1.00 75.44 149 ASP A CA 1
ATOM 1096 C C . ASP A 1 149 ? -10.830 6.048 -15.759 1.00 75.44 149 ASP A C 1
ATOM 1098 O O . ASP A 1 149 ? -10.648 7.255 -15.585 1.00 75.44 149 ASP A O 1
ATOM 1102 N N . LEU A 1 150 ? -11.783 5.605 -16.584 1.00 72.19 150 LEU A N 1
ATOM 1103 C CA . LEU A 1 150 ? -12.728 6.488 -17.276 1.00 72.19 150 LEU A CA 1
ATOM 1104 C C . LEU A 1 150 ? -13.763 7.139 -16.336 1.00 72.19 150 LEU A C 1
ATOM 1106 O O . LEU A 1 150 ? -14.483 8.041 -16.766 1.00 72.19 150 LEU A O 1
ATOM 1110 N N . THR A 1 151 ? -13.872 6.676 -15.090 1.00 69.81 151 THR A N 1
ATOM 1111 C CA . THR A 1 151 ? -14.848 7.120 -14.084 1.00 69.81 151 THR A CA 1
ATOM 1112 C C . THR A 1 151 ? -14.260 8.068 -13.03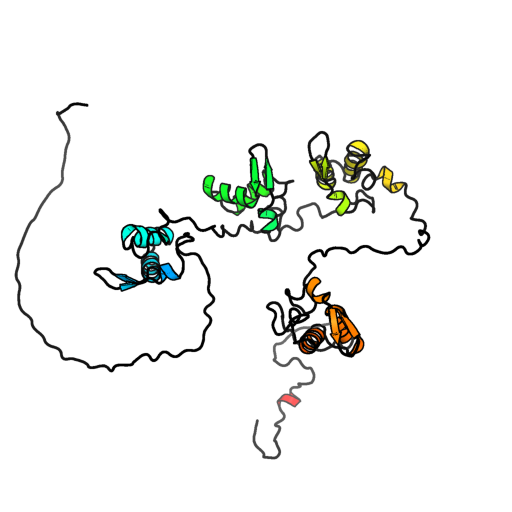9 1.00 69.81 151 THR A C 1
ATOM 1114 O O . THR A 1 151 ? -15.016 8.835 -12.439 1.00 69.81 151 THR A O 1
ATOM 1117 N N . GLY A 1 152 ? -12.934 8.104 -12.883 1.00 74.75 152 GLY A N 1
ATOM 1118 C CA . GLY A 1 152 ? -12.245 9.073 -12.037 1.00 74.75 152 GLY A CA 1
ATOM 1119 C C . GLY A 1 152 ? -10.882 8.598 -11.542 1.00 74.75 152 GLY A C 1
ATOM 1120 O O . GLY A 1 152 ? -10.309 7.623 -12.027 1.00 74.75 152 GLY A O 1
ATOM 1121 N N . ASP A 1 153 ? -10.343 9.336 -10.573 1.00 79.56 153 ASP A N 1
ATOM 1122 C CA . ASP A 1 153 ? -9.144 8.965 -9.840 1.00 79.56 153 ASP A CA 1
ATOM 1123 C C . ASP A 1 153 ? -9.493 8.357 -8.481 1.00 79.56 153 ASP A C 1
ATOM 1125 O O . ASP A 1 153 ? -10.147 8.968 -7.632 1.00 79.56 153 ASP A O 1
ATOM 1129 N N . HIS A 1 154 ? -9.005 7.146 -8.245 1.00 83.69 154 HIS A N 1
ATOM 1130 C CA . HIS A 1 154 ? -9.190 6.434 -6.987 1.00 83.69 154 HIS A CA 1
ATOM 1131 C C . HIS A 1 154 ? -7.847 5.871 -6.536 1.00 83.69 154 HIS A C 1
ATOM 1133 O O . HIS A 1 154 ? -6.985 5.580 -7.359 1.00 83.69 154 HIS A O 1
ATOM 1139 N N . THR A 1 155 ? -7.622 5.714 -5.235 1.00 93.75 155 THR A N 1
ATOM 1140 C CA . THR A 1 155 ? -6.487 4.897 -4.785 1.00 93.75 155 THR A CA 1
ATOM 1141 C C . THR A 1 155 ? -6.863 3.421 -4.863 1.00 93.75 155 THR A C 1
ATOM 1143 O O . THR A 1 155 ? -8.044 3.090 -4.727 1.00 93.75 155 THR A O 1
ATOM 1146 N N . CYS A 1 156 ? -5.889 2.526 -5.047 1.00 92.94 156 CYS A N 1
ATOM 1147 C CA . CYS A 1 156 ? -6.150 1.082 -5.061 1.00 92.94 156 CYS A CA 1
ATOM 1148 C C . CYS A 1 156 ? -6.927 0.642 -3.805 1.00 92.94 156 CYS A C 1
ATOM 1150 O O . CYS A 1 156 ? -7.980 0.016 -3.908 1.00 92.94 156 CYS A O 1
ATOM 1152 N N . GLY A 1 157 ? -6.489 1.074 -2.618 1.00 91.75 157 GLY A N 1
ATOM 1153 C CA . GLY A 1 157 ? -7.173 0.788 -1.355 1.00 91.75 157 GLY A CA 1
ATOM 1154 C C . GLY A 1 157 ? -8.535 1.471 -1.227 1.00 91.75 157 GLY A C 1
ATOM 1155 O O . GLY A 1 157 ? -9.468 0.881 -0.684 1.00 91.75 157 GLY A O 1
ATOM 1156 N N . GLY A 1 158 ? -8.690 2.682 -1.768 1.00 90.56 158 GLY A N 1
ATOM 1157 C CA . GLY A 1 158 ? -9.970 3.392 -1.782 1.00 90.56 158 GLY A CA 1
ATOM 1158 C C . GLY A 1 158 ? -11.020 2.681 -2.635 1.00 90.56 158 GLY A C 1
ATOM 1159 O O . GLY A 1 158 ? -12.166 2.536 -2.209 1.00 90.56 158 GLY A O 1
ATOM 1160 N N . ARG A 1 159 ? -10.625 2.169 -3.806 1.00 93.00 159 ARG A N 1
ATOM 1161 C CA . ARG A 1 159 ? -11.509 1.400 -4.690 1.00 93.00 159 ARG A CA 1
ATOM 1162 C C . ARG A 1 159 ? -11.893 0.049 -4.081 1.00 93.00 159 ARG A C 1
ATOM 1164 O O . ARG A 1 159 ? -13.074 -0.292 -4.088 1.00 93.00 159 ARG A O 1
ATOM 1171 N N . ILE A 1 160 ? -10.930 -0.671 -3.499 1.00 92.81 160 ILE A N 1
ATOM 1172 C CA . ILE A 1 160 ? -11.175 -1.937 -2.784 1.00 92.81 160 ILE A CA 1
ATOM 1173 C C . ILE A 1 160 ? -12.150 -1.708 -1.618 1.00 92.81 160 ILE A C 1
ATOM 1175 O O . ILE A 1 160 ? -13.169 -2.388 -1.522 1.00 92.81 160 ILE A O 1
ATOM 1179 N N . SER A 1 161 ? -11.906 -0.683 -0.794 1.00 90.44 161 SER A N 1
ATOM 1180 C CA . SER A 1 161 ? -12.783 -0.328 0.334 1.00 90.44 161 SER A CA 1
ATOM 1181 C C . SER A 1 161 ? -14.207 0.011 -0.116 1.00 90.44 161 SER A C 1
ATOM 1183 O O . SER A 1 161 ? -15.185 -0.386 0.523 1.00 90.44 161 SER A O 1
ATOM 1185 N N . TRP A 1 162 ? -14.339 0.740 -1.229 1.00 89.50 162 TRP A N 1
ATOM 1186 C CA . TRP A 1 162 ? -15.637 1.092 -1.797 1.00 89.50 162 TRP A CA 1
ATOM 1187 C C . TRP A 1 162 ? -16.409 -0.146 -2.255 1.00 89.50 162 TRP A C 1
ATOM 1189 O O . TRP A 1 162 ? -17.593 -0.260 -1.958 1.00 89.50 162 TRP A O 1
ATOM 1199 N N . LEU A 1 163 ? -15.745 -1.099 -2.914 1.00 89.31 163 LEU A N 1
ATOM 1200 C CA . LEU A 1 163 ? -16.360 -2.357 -3.345 1.00 89.31 163 LEU A CA 1
ATOM 1201 C C . LEU A 1 163 ? -16.826 -3.210 -2.160 1.00 89.31 163 LEU A C 1
ATOM 1203 O O . LEU A 1 163 ? -17.926 -3.760 -2.192 1.00 89.31 163 LEU A O 1
ATOM 1207 N N . MET A 1 164 ? -16.040 -3.264 -1.085 1.00 88.69 164 MET A N 1
ATOM 1208 C CA . MET A 1 164 ? -16.446 -3.971 0.131 1.00 88.69 164 MET A CA 1
ATOM 1209 C C . MET A 1 164 ? -17.680 -3.333 0.780 1.00 88.69 164 MET A C 1
ATOM 1211 O O . MET A 1 164 ? -18.582 -4.024 1.245 1.00 88.69 164 MET A O 1
ATOM 1215 N N . THR A 1 165 ? -17.744 -1.999 0.777 1.00 82.88 165 THR A N 1
ATOM 1216 C CA . THR A 1 165 ? -18.803 -1.247 1.465 1.00 82.88 165 THR A CA 1
ATOM 1217 C C . THR A 1 165 ? -20.088 -1.131 0.641 1.00 82.88 165 THR A C 1
ATOM 1219 O O . THR A 1 165 ? -21.182 -1.259 1.184 1.00 82.88 165 THR A O 1
ATOM 1222 N N . ASN A 1 166 ? -19.975 -0.858 -0.659 1.00 82.12 166 ASN A N 1
ATOM 1223 C CA . ASN A 1 166 ? -21.104 -0.506 -1.520 1.00 82.12 166 ASN A CA 1
ATOM 1224 C C . ASN A 1 166 ? -21.600 -1.684 -2.370 1.00 82.12 166 ASN A C 1
ATOM 1226 O O . ASN A 1 166 ? -22.803 -1.799 -2.597 1.00 82.12 166 ASN A O 1
ATOM 1230 N N . ASP A 1 167 ? -20.694 -2.569 -2.796 1.00 84.69 167 ASP A N 1
ATOM 1231 C CA . ASP A 1 167 ? -21.037 -3.769 -3.574 1.00 84.69 167 ASP A CA 1
ATOM 1232 C C . ASP A 1 167 ? -21.150 -5.023 -2.680 1.00 84.69 167 ASP A C 1
ATOM 1234 O O . ASP A 1 167 ? -21.572 -6.079 -3.150 1.00 84.69 167 ASP A O 1
ATOM 1238 N N . GLY A 1 168 ? -20.814 -4.914 -1.386 1.00 83.94 168 GLY A N 1
ATOM 1239 C CA . GLY A 1 168 ? -20.895 -6.015 -0.420 1.00 83.94 168 GLY A CA 1
ATOM 1240 C C . GLY A 1 168 ? -19.912 -7.152 -0.703 1.00 83.94 168 GLY A C 1
ATOM 1241 O O . GLY A 1 168 ? -20.162 -8.289 -0.301 1.00 83.94 168 GLY A O 1
ATOM 1242 N N . LEU A 1 169 ? -18.831 -6.861 -1.430 1.00 88.44 169 LEU A N 1
ATOM 1243 C CA . LEU A 1 169 ? -17.783 -7.831 -1.728 1.00 88.44 169 LEU A CA 1
ATOM 1244 C C . LEU A 1 169 ? -16.939 -8.112 -0.481 1.00 88.44 169 LEU A C 1
ATOM 1246 O O . LEU A 1 169 ? -16.704 -7.228 0.343 1.00 88.44 169 LEU A O 1
ATOM 1250 N N . ASP A 1 170 ? -16.454 -9.345 -0.350 1.00 90.12 170 ASP A N 1
ATOM 1251 C CA . ASP A 1 170 ? -15.383 -9.613 0.606 1.00 90.12 170 ASP A CA 1
ATOM 1252 C C . ASP A 1 170 ? -14.056 -9.005 0.115 1.00 90.12 170 ASP A C 1
ATOM 1254 O O . ASP A 1 170 ? -13.925 -8.592 -1.041 1.00 90.12 170 ASP A O 1
ATOM 1258 N N . GLU A 1 171 ? -13.076 -8.901 1.016 1.00 93.19 171 GLU A N 1
ATOM 1259 C CA . GLU A 1 171 ? -11.783 -8.280 0.706 1.00 93.19 171 GLU A CA 1
ATOM 1260 C C . GLU A 1 171 ? -11.100 -8.962 -0.485 1.00 93.19 171 GLU A C 1
ATOM 1262 O O . GLU A 1 171 ? -10.619 -8.288 -1.391 1.00 93.19 171 GLU A O 1
ATOM 1267 N N . THR A 1 172 ? -11.092 -10.295 -0.522 1.00 91.94 172 THR A N 1
ATOM 1268 C CA . THR A 1 172 ? -10.425 -11.064 -1.577 1.00 91.94 172 THR A CA 1
ATOM 1269 C C . THR A 1 172 ? -11.065 -10.824 -2.944 1.00 91.94 172 THR A C 1
ATOM 1271 O O . THR A 1 172 ? -10.348 -10.622 -3.921 1.00 91.94 172 THR A O 1
ATOM 1274 N N . GLU A 1 173 ? -12.394 -10.817 -3.038 1.00 93.81 173 GLU A N 1
ATOM 1275 C CA . GLU A 1 173 ? -13.114 -10.562 -4.287 1.00 93.81 173 GLU A CA 1
ATOM 1276 C C . GLU A 1 173 ? -12.980 -9.101 -4.731 1.00 93.81 173 GLU A C 1
ATOM 1278 O O . GLU A 1 173 ? -12.785 -8.827 -5.916 1.00 93.81 173 GLU A O 1
ATOM 1283 N N . ALA A 1 174 ? -12.999 -8.154 -3.788 1.00 95.25 174 ALA A N 1
ATOM 1284 C CA . ALA A 1 174 ? -12.723 -6.753 -4.083 1.00 95.25 174 ALA A CA 1
ATOM 1285 C C . ALA A 1 174 ? -11.293 -6.567 -4.623 1.00 95.25 174 ALA A C 1
ATOM 1287 O O . ALA A 1 174 ? -11.104 -5.904 -5.643 1.00 95.25 174 ALA A O 1
ATOM 1288 N N . CYS A 1 175 ? -10.293 -7.198 -4.003 1.00 95.19 175 CYS A N 1
ATOM 1289 C CA . CYS A 1 175 ? -8.906 -7.172 -4.463 1.00 95.19 175 CYS A CA 1
ATOM 1290 C C . CYS A 1 175 ? -8.732 -7.826 -5.838 1.00 95.19 175 CYS A C 1
ATOM 1292 O O . CYS A 1 175 ? -8.124 -7.224 -6.720 1.00 95.19 175 CYS A O 1
ATOM 1294 N N . ARG A 1 176 ? -9.327 -9.005 -6.067 1.00 95.38 176 ARG A N 1
ATOM 1295 C CA . ARG A 1 176 ? -9.325 -9.683 -7.374 1.00 95.38 176 ARG A CA 1
ATOM 1296 C C . ARG A 1 176 ? -9.933 -8.801 -8.461 1.00 95.38 176 ARG A C 1
ATOM 1298 O O . ARG A 1 176 ? -9.375 -8.684 -9.546 1.00 95.38 176 ARG A O 1
ATOM 1305 N N . ARG A 1 177 ? -11.050 -8.131 -8.170 1.00 94.62 177 ARG A N 1
ATOM 1306 C CA . ARG A 1 177 ? -11.698 -7.224 -9.123 1.00 94.62 177 ARG A CA 1
ATOM 1307 C C . ARG A 1 177 ? -10.834 -6.003 -9.429 1.00 94.62 177 ARG A C 1
ATOM 1309 O O . ARG A 1 177 ? -10.667 -5.663 -10.595 1.00 94.62 177 ARG A O 1
ATOM 1316 N N . VAL A 1 178 ? -10.265 -5.356 -8.412 1.00 94.44 178 VAL A N 1
ATOM 1317 C CA . VAL A 1 178 ? -9.451 -4.143 -8.600 1.00 94.44 178 VAL A CA 1
ATOM 1318 C C . VAL A 1 178 ? -8.112 -4.469 -9.250 1.00 94.44 178 VAL A C 1
ATOM 1320 O O . VAL A 1 178 ? -7.779 -3.891 -10.277 1.00 94.44 178 VAL A O 1
ATOM 1323 N N . ALA A 1 179 ? -7.344 -5.395 -8.686 1.00 93.50 179 ALA A N 1
ATOM 1324 C CA . ALA A 1 179 ? -5.979 -5.683 -9.113 1.00 93.50 179 ALA A CA 1
ATOM 1325 C C . ALA A 1 179 ? -5.881 -6.734 -10.226 1.00 93.50 179 ALA A C 1
ATOM 1327 O O . ALA A 1 179 ? -4.892 -6.733 -10.943 1.00 93.50 179 ALA A O 1
ATOM 1328 N N . GLY A 1 180 ? -6.876 -7.606 -10.396 1.00 88.56 180 GLY A N 1
ATOM 1329 C CA . GLY A 1 180 ? -6.888 -8.648 -11.430 1.00 88.56 180 GLY A CA 1
ATOM 1330 C C . GLY A 1 180 ? -7.796 -8.344 -12.625 1.00 88.56 180 GLY A C 1
ATOM 1331 O O . GLY A 1 180 ? -7.856 -9.134 -13.563 1.00 88.56 180 GLY A O 1
ATOM 1332 N N . SER A 1 181 ? -8.558 -7.242 -12.615 1.00 87.56 181 SER A N 1
ATOM 1333 C CA . SER A 1 181 ? -9.453 -6.896 -13.734 1.00 87.56 181 SER A CA 1
ATOM 1334 C C . SER A 1 181 ? -9.502 -5.403 -14.047 1.00 87.56 181 SER A C 1
ATOM 1336 O O . SER A 1 181 ? -9.257 -5.024 -15.186 1.00 87.56 181 SER A O 1
ATOM 1338 N N . GLU A 1 182 ? -9.812 -4.544 -13.071 1.00 90.81 182 GLU A N 1
ATOM 1339 C CA . GLU A 1 182 ? -9.938 -3.096 -13.315 1.00 90.81 182 GLU A CA 1
ATOM 1340 C C . GLU A 1 182 ? -8.567 -2.447 -13.586 1.00 90.81 182 GLU A C 1
ATOM 1342 O O . GLU A 1 182 ? -8.449 -1.589 -14.459 1.00 90.81 182 GLU A O 1
ATOM 1347 N N . PHE A 1 183 ? -7.521 -2.895 -12.884 1.00 91.19 183 PHE A N 1
ATOM 1348 C CA . PHE A 1 183 ? -6.171 -2.323 -12.925 1.00 91.19 183 PHE A CA 1
ATOM 1349 C C . PHE A 1 183 ? -5.079 -3.399 -12.962 1.00 91.19 183 PHE A C 1
ATOM 1351 O O . PHE A 1 183 ? -4.070 -3.279 -12.264 1.00 91.19 183 PHE A O 1
ATOM 1358 N N . GLN A 1 184 ? -5.282 -4.434 -13.782 1.00 87.31 184 GLN A N 1
ATOM 1359 C CA . GLN A 1 184 ? -4.339 -5.548 -13.945 1.00 87.31 184 GLN A CA 1
ATOM 1360 C C . GLN A 1 184 ? -2.933 -5.087 -14.353 1.00 87.31 184 GLN A C 1
ATOM 1362 O O . GLN A 1 184 ? -1.955 -5.485 -13.726 1.00 87.31 184 GLN A O 1
ATOM 1367 N N . ASP A 1 185 ? -2.850 -4.187 -15.335 1.00 79.88 185 ASP A N 1
ATOM 1368 C CA . ASP A 1 185 ? -1.591 -3.588 -15.811 1.00 79.88 185 ASP A CA 1
ATOM 1369 C C . ASP A 1 185 ? -1.286 -2.237 -15.136 1.00 79.88 185 ASP A C 1
ATOM 1371 O O . ASP A 1 185 ? -0.428 -1.468 -15.578 1.00 79.88 185 ASP A O 1
ATOM 1375 N N . GLY A 1 186 ? -2.068 -1.897 -14.111 1.00 83.62 186 GLY A N 1
ATOM 1376 C CA . GLY A 1 186 ? -2.043 -0.610 -13.436 1.00 83.62 186 GLY A CA 1
ATOM 1377 C C . GLY A 1 186 ? -1.248 -0.633 -12.130 1.00 83.62 186 GLY A C 1
ATOM 1378 O O . GLY A 1 186 ? -0.568 -1.598 -11.813 1.00 83.62 186 GLY A O 1
ATOM 1379 N N . PRO A 1 187 ? -1.360 0.424 -11.313 1.00 86.25 187 PRO A N 1
ATOM 1380 C CA . PRO A 1 187 ? -0.644 0.513 -10.039 1.00 86.25 187 PRO A CA 1
ATOM 1381 C C . PRO A 1 187 ? -1.090 -0.523 -8.992 1.00 86.25 187 PRO A C 1
ATOM 1383 O O . PRO A 1 187 ? -0.405 -0.707 -7.991 1.00 86.25 187 PRO A O 1
ATOM 1386 N N . CYS A 1 188 ? -2.241 -1.178 -9.186 1.00 91.12 188 CYS A N 1
ATOM 1387 C CA . CYS A 1 188 ? -2.800 -2.130 -8.224 1.00 91.12 188 CYS A CA 1
ATOM 1388 C C . CYS A 1 188 ? -2.398 -3.583 -8.531 1.00 91.12 188 CYS A C 1
ATOM 1390 O O . CYS A 1 188 ? -2.110 -4.351 -7.610 1.00 91.12 188 CYS A O 1
ATOM 1392 N N . GLY A 1 189 ? -2.400 -3.972 -9.809 1.00 89.44 189 GLY A N 1
ATOM 1393 C CA . GLY A 1 189 ? -1.998 -5.297 -10.275 1.00 89.44 189 GLY A CA 1
ATOM 1394 C C . GLY A 1 189 ? -0.509 -5.365 -10.646 1.00 89.44 189 GLY A C 1
ATOM 1395 O O . GLY A 1 189 ? 0.084 -4.354 -11.008 1.00 89.44 189 GLY A O 1
ATOM 1396 N N . PRO A 1 190 ? 0.148 -6.5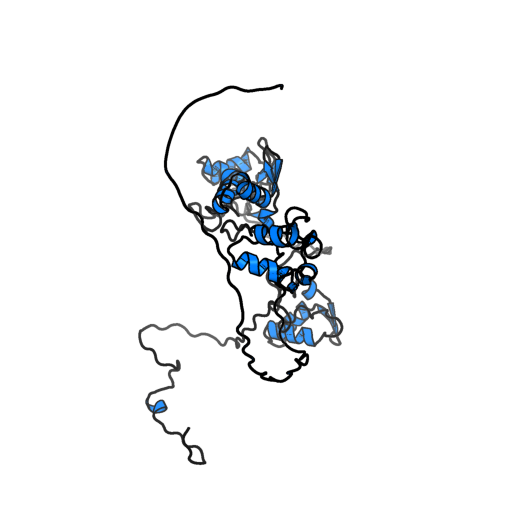31 -10.519 1.00 89.50 190 PRO A N 1
ATOM 1397 C CA . PRO A 1 190 ? -0.326 -7.764 -9.879 1.00 89.50 190 PRO A CA 1
ATOM 1398 C C . PRO A 1 190 ? -0.184 -7.744 -8.343 1.00 89.50 190 PRO A C 1
ATOM 1400 O O . PRO A 1 190 ? -0.558 -8.701 -7.672 1.00 89.50 190 PRO A O 1
ATOM 1403 N N . ALA A 1 191 ? 0.374 -6.674 -7.768 1.00 90.06 191 ALA A N 1
ATOM 1404 C CA . ALA A 1 191 ? 0.809 -6.638 -6.371 1.00 90.06 191 ALA A CA 1
ATOM 1405 C C . ALA A 1 191 ? -0.314 -6.885 -5.346 1.00 90.06 191 ALA A C 1
ATOM 1407 O O . ALA A 1 191 ? -0.041 -7.439 -4.281 1.00 90.06 191 ALA A O 1
ATOM 1408 N N . CYS A 1 192 ? -1.549 -6.494 -5.658 1.00 93.19 192 CYS A N 1
ATOM 1409 C CA . CYS A 1 192 ? -2.728 -6.712 -4.818 1.00 93.19 192 CYS A CA 1
ATOM 1410 C C . CYS A 1 192 ? -3.696 -7.771 -5.359 1.00 93.19 192 CYS A C 1
ATOM 1412 O O . CYS A 1 192 ? -4.796 -7.903 -4.828 1.00 93.19 192 CYS A O 1
ATOM 1414 N N . ASP A 1 193 ? -3.328 -8.512 -6.407 1.00 93.56 193 ASP A N 1
ATOM 1415 C CA . ASP A 1 193 ? -4.179 -9.579 -6.932 1.00 93.56 193 ASP A CA 1
ATOM 1416 C C . ASP A 1 193 ? -3.919 -10.887 -6.159 1.00 93.56 193 ASP A C 1
ATOM 1418 O O . ASP A 1 193 ? -2.848 -11.471 -6.341 1.00 93.56 193 ASP A O 1
ATOM 1422 N N . PRO A 1 194 ? -4.876 -11.397 -5.352 1.00 91.19 194 PRO A N 1
ATOM 1423 C CA . PRO A 1 194 ? -4.722 -12.642 -4.587 1.00 91.19 194 PRO A CA 1
ATOM 1424 C C . PRO A 1 194 ? -4.407 -13.862 -5.460 1.00 91.19 194 PRO A C 1
ATOM 1426 O O . PRO A 1 194 ? -3.880 -14.868 -4.977 1.00 91.19 194 PRO A O 1
ATOM 1429 N N . ASP A 1 195 ? -4.727 -13.808 -6.754 1.00 89.31 195 ASP A N 1
ATOM 1430 C CA . ASP A 1 195 ? -4.427 -14.889 -7.675 1.00 89.31 195 ASP A CA 1
ATOM 1431 C C . ASP A 1 195 ? -3.004 -14.833 -8.251 1.00 89.31 195 ASP A C 1
ATOM 1433 O O . ASP A 1 195 ? -2.521 -15.881 -8.707 1.00 89.31 195 ASP A O 1
ATOM 1437 N N . ALA A 1 196 ? -2.314 -13.692 -8.138 1.00 84.31 196 ALA A N 1
ATOM 1438 C CA . ALA A 1 196 ? -0.987 -13.444 -8.706 1.00 84.31 196 ALA A CA 1
ATOM 1439 C C . ALA A 1 196 ? 0.113 -13.131 -7.668 1.00 84.31 196 ALA A C 1
ATOM 1441 O O . ALA A 1 196 ? 1.257 -13.528 -7.866 1.00 84.31 196 ALA A O 1
ATOM 1442 N N . CYS A 1 197 ? -0.212 -12.464 -6.561 1.00 81.75 197 CYS A N 1
ATOM 1443 C CA . CYS A 1 197 ? 0.740 -11.803 -5.660 1.00 81.75 197 CYS A CA 1
ATOM 1444 C C . CYS A 1 197 ? 1.638 -12.729 -4.812 1.00 81.75 197 CYS A C 1
ATOM 1446 O O . CYS A 1 197 ? 2.762 -12.357 -4.488 1.00 81.75 197 CYS A O 1
ATOM 1448 N N . ASP A 1 198 ? 1.184 -13.948 -4.508 1.00 65.38 198 ASP A N 1
ATOM 1449 C CA . ASP A 1 198 ? 1.925 -14.937 -3.701 1.00 65.38 198 ASP A CA 1
ATOM 1450 C C . ASP A 1 198 ? 2.211 -16.233 -4.474 1.00 65.38 198 ASP A C 1
ATOM 1452 O O . ASP A 1 198 ? 2.971 -17.106 -4.042 1.00 65.38 198 ASP A O 1
ATOM 1456 N N . LYS A 1 199 ? 1.636 -16.360 -5.674 1.00 58.75 199 LYS A N 1
ATOM 1457 C CA . LYS A 1 199 ? 2.086 -17.353 -6.639 1.00 58.75 199 LYS A CA 1
ATOM 1458 C C . LYS A 1 199 ? 3.314 -16.763 -7.301 1.00 58.75 199 LYS A C 1
ATOM 1460 O O . LYS A 1 199 ? 3.217 -16.213 -8.391 1.00 58.75 199 LYS A O 1
ATOM 1465 N N . GLY A 1 200 ? 4.477 -16.944 -6.681 1.00 51.22 200 GLY A N 1
ATOM 1466 C CA . GLY A 1 200 ? 5.785 -16.653 -7.280 1.00 51.22 200 GLY A CA 1
ATOM 1467 C C . GLY A 1 200 ? 6.088 -17.431 -8.572 1.00 51.22 200 GLY A C 1
ATOM 1468 O O . GLY A 1 200 ? 7.251 -17.683 -8.847 1.00 51.22 200 GLY A O 1
ATOM 1469 N N . THR A 1 201 ? 5.069 -17.893 -9.301 1.00 55.03 201 THR A N 1
ATOM 1470 C CA . THR A 1 201 ? 5.026 -18.444 -10.657 1.00 55.03 201 THR A CA 1
ATOM 1471 C C . THR A 1 201 ? 3.627 -19.040 -10.888 1.00 55.03 201 THR A C 1
ATOM 1473 O O . THR A 1 201 ? 3.226 -20.020 -10.256 1.00 55.03 201 THR A O 1
ATOM 1476 N N . ARG A 1 202 ? 2.886 -18.523 -11.872 1.00 40.03 202 ARG A N 1
ATOM 1477 C CA . ARG A 1 202 ? 2.066 -19.381 -12.740 1.00 40.03 202 ARG A CA 1
ATOM 1478 C C . ARG A 1 202 ? 2.395 -19.058 -14.194 1.00 40.03 202 ARG A C 1
ATOM 1480 O O . ARG A 1 202 ? 1.911 -18.089 -14.756 1.00 40.03 202 ARG A O 1
ATOM 1487 N N . SER A 1 203 ? 3.226 -19.930 -14.762 1.00 42.28 203 SER A N 1
ATOM 1488 C CA . SER A 1 203 ? 3.422 -20.197 -16.196 1.00 42.28 203 SER A CA 1
ATOM 1489 C C . SER A 1 203 ? 3.983 -19.106 -17.109 1.00 42.28 203 SER A C 1
ATOM 1491 O O . SER A 1 203 ? 4.065 -19.328 -18.312 1.00 42.28 203 SER A O 1
ATOM 1493 N N . GLY A 1 204 ? 4.521 -18.036 -16.547 1.00 43.50 204 GLY A N 1
ATOM 1494 C CA . GLY A 1 204 ? 5.793 -17.507 -17.013 1.00 43.50 204 GLY A CA 1
ATOM 1495 C C . GLY A 1 204 ? 6.696 -17.449 -15.796 1.00 43.50 204 GLY A C 1
ATOM 1496 O O . GLY A 1 204 ? 6.345 -16.794 -14.817 1.00 43.50 204 GLY A O 1
ATOM 1497 N N . ASP A 1 205 ? 7.832 -18.142 -15.810 1.00 35.19 205 ASP A N 1
ATOM 1498 C CA . ASP A 1 205 ? 8.959 -17.699 -14.988 1.00 35.19 205 ASP A CA 1
ATOM 1499 C C . ASP A 1 205 ? 9.144 -16.181 -15.201 1.00 35.19 205 ASP A C 1
ATOM 1501 O O . ASP A 1 205 ? 8.750 -15.669 -16.259 1.00 35.19 205 ASP A O 1
ATOM 1505 N N . PRO A 1 206 ? 9.776 -15.425 -14.285 1.00 49.78 206 PRO A N 1
ATOM 1506 C CA . PRO A 1 206 ? 10.451 -14.217 -14.711 1.00 49.78 206 PRO A CA 1
ATOM 1507 C C . PRO A 1 206 ? 11.572 -14.690 -15.639 1.00 49.78 206 PRO A C 1
ATOM 1509 O O . PRO A 1 206 ? 12.728 -14.814 -15.237 1.00 49.78 206 PRO A O 1
ATOM 1512 N N . VAL A 1 207 ? 11.226 -15.000 -16.892 1.00 47.72 207 VAL A N 1
ATOM 1513 C CA . VAL A 1 207 ? 12.150 -14.863 -17.993 1.00 47.72 207 VAL A CA 1
ATOM 1514 C C . VAL A 1 207 ? 12.575 -13.424 -17.825 1.00 47.72 207 VAL A C 1
ATOM 1516 O O . VAL A 1 207 ? 11.771 -12.496 -17.926 1.00 47.72 207 VAL A O 1
ATOM 1519 N N . THR A 1 208 ? 13.800 -13.250 -17.346 1.00 57.38 208 THR A N 1
ATOM 1520 C CA . THR A 1 208 ? 14.504 -11.989 -17.433 1.00 57.38 208 THR A CA 1
ATOM 1521 C C . THR A 1 208 ? 14.296 -11.558 -18.871 1.00 57.38 208 THR A C 1
ATOM 1523 O O . THR A 1 208 ? 14.859 -12.190 -19.761 1.00 57.38 208 THR A O 1
ATOM 1526 N N . MET A 1 209 ? 13.374 -10.618 -19.079 1.00 68.25 209 MET A N 1
ATOM 1527 C CA . MET A 1 209 ? 12.835 -10.283 -20.391 1.00 68.25 209 MET A CA 1
ATOM 1528 C C . MET A 1 209 ? 13.886 -9.426 -21.082 1.00 68.25 209 MET A C 1
ATOM 1530 O O . MET A 1 209 ? 13.767 -8.214 -21.185 1.00 68.25 209 MET A O 1
ATOM 1534 N N . THR A 1 210 ? 15.031 -10.030 -21.370 1.00 75.62 210 THR A N 1
ATOM 1535 C CA . THR A 1 210 ? 16.225 -9.318 -21.801 1.00 75.62 210 THR A CA 1
ATOM 1536 C C . THR A 1 210 ? 16.134 -8.985 -23.274 1.00 75.62 210 THR A C 1
ATOM 1538 O O . THR A 1 210 ? 17.011 -8.283 -23.761 1.00 75.62 210 THR A O 1
ATOM 1541 N N . CYS A 1 211 ? 15.122 -9.473 -24.009 1.00 85.19 211 CYS A N 1
ATOM 1542 C CA . CYS A 1 211 ? 15.026 -9.286 -25.456 1.00 85.19 211 CYS A CA 1
ATOM 1543 C C . CYS A 1 211 ? 16.284 -9.781 -26.199 1.00 85.19 211 CYS A C 1
ATOM 1545 O O . CYS A 1 211 ? 16.581 -9.321 -27.298 1.00 85.19 211 CYS A O 1
ATOM 1547 N N . GLY A 1 212 ? 17.075 -10.666 -25.575 1.00 83.50 212 GLY A N 1
ATOM 1548 C CA . GLY A 1 212 ? 18.401 -11.060 -26.062 1.00 83.50 212 GLY A CA 1
ATOM 1549 C C . GLY A 1 212 ? 19.478 -9.963 -25.991 1.00 83.50 212 GLY A C 1
ATOM 1550 O O . GLY A 1 212 ? 20.565 -10.148 -26.534 1.00 83.50 212 GLY A O 1
ATOM 1551 N N . CYS A 1 213 ? 19.207 -8.843 -25.320 1.00 84.75 213 CYS A N 1
ATOM 1552 C CA . CYS A 1 213 ? 20.073 -7.678 -25.191 1.00 84.75 213 CYS A CA 1
ATOM 1553 C C . CYS A 1 213 ? 20.479 -7.443 -23.727 1.00 84.75 213 CYS A C 1
ATOM 1555 O O . CYS A 1 213 ? 19.651 -7.081 -22.893 1.00 84.75 213 CYS A O 1
ATOM 1557 N N . ASP A 1 214 ? 21.777 -7.504 -23.418 1.00 84.50 214 ASP A N 1
ATOM 1558 C CA . ASP A 1 214 ? 22.286 -7.183 -22.069 1.00 84.50 214 ASP A CA 1
ATOM 1559 C C . ASP A 1 214 ? 21.980 -5.733 -21.641 1.00 84.50 214 ASP A C 1
ATOM 1561 O O . ASP A 1 214 ? 21.892 -5.415 -20.455 1.00 84.50 214 ASP A O 1
ATOM 1565 N N . ALA A 1 215 ? 21.800 -4.838 -22.617 1.00 84.88 215 ALA A N 1
ATOM 1566 C CA . ALA A 1 215 ? 21.435 -3.445 -22.386 1.00 84.88 215 ALA A CA 1
ATOM 1567 C C . ALA A 1 215 ? 19.951 -3.257 -22.009 1.00 84.88 215 ALA A C 1
ATOM 1569 O O . ALA A 1 215 ? 19.603 -2.229 -21.417 1.00 84.88 215 ALA A O 1
ATOM 1570 N N . CYS A 1 216 ? 19.086 -4.237 -22.296 1.00 89.00 216 CYS A N 1
ATOM 1571 C CA . CYS A 1 216 ? 17.669 -4.215 -21.939 1.00 89.00 216 CYS A CA 1
ATOM 1572 C C . CYS A 1 216 ? 17.483 -4.619 -20.471 1.00 89.00 216 CYS A C 1
ATOM 1574 O O . CYS A 1 216 ? 16.999 -5.695 -20.123 1.00 89.00 216 CYS A O 1
ATOM 1576 N N . THR A 1 217 ? 17.941 -3.747 -19.577 1.00 87.88 217 THR A N 1
ATOM 1577 C CA . THR A 1 217 ? 17.827 -3.966 -18.132 1.00 87.88 217 THR A CA 1
ATOM 1578 C C . THR A 1 217 ? 16.393 -3.743 -17.647 1.00 87.88 217 THR A C 1
ATOM 1580 O O . THR A 1 217 ? 15.623 -3.014 -18.273 1.00 87.88 217 THR A O 1
ATOM 1583 N N . SER A 1 218 ? 16.046 -4.269 -16.466 1.00 83.44 218 SER A N 1
ATOM 1584 C CA . SER A 1 218 ? 14.756 -3.981 -15.815 1.00 83.44 218 SER A CA 1
ATOM 1585 C C . SER A 1 218 ? 14.465 -2.482 -15.702 1.00 83.44 218 SER A C 1
ATOM 1587 O O . SER A 1 218 ? 13.340 -2.061 -15.931 1.00 83.44 218 SER A O 1
ATOM 1589 N N . ALA A 1 219 ? 15.486 -1.661 -15.439 1.00 81.81 219 ALA A N 1
ATOM 1590 C CA . ALA A 1 219 ? 15.327 -0.213 -15.352 1.00 81.81 219 ALA A CA 1
ATOM 1591 C C . ALA A 1 219 ? 14.925 0.430 -16.689 1.00 81.81 219 ALA A C 1
ATOM 1593 O O . ALA A 1 219 ? 14.236 1.443 -16.681 1.00 81.81 219 ALA A O 1
ATOM 1594 N N . ILE A 1 220 ? 15.357 -0.138 -17.820 1.00 88.75 220 ILE A N 1
ATOM 1595 C CA . ILE A 1 220 ? 14.916 0.281 -19.156 1.00 88.75 220 ILE A CA 1
ATOM 1596 C C . ILE A 1 220 ? 13.501 -0.230 -19.429 1.00 88.75 220 ILE A C 1
ATOM 1598 O O . ILE A 1 220 ? 12.647 0.534 -19.870 1.00 88.75 220 ILE A O 1
ATOM 1602 N N . LEU A 1 221 ? 13.243 -1.500 -19.116 1.00 87.94 221 LEU A N 1
ATOM 1603 C CA . LEU A 1 221 ? 11.936 -2.130 -19.273 1.00 87.94 221 LEU A CA 1
ATOM 1604 C C . LEU A 1 221 ? 10.824 -1.389 -18.516 1.00 87.94 221 LEU A C 1
ATOM 1606 O O . LEU A 1 221 ? 9.713 -1.261 -19.023 1.00 87.94 221 LEU A O 1
ATOM 1610 N N . ASP A 1 222 ? 11.119 -0.862 -17.331 1.00 87.12 222 ASP A N 1
ATOM 1611 C CA . ASP A 1 222 ? 10.132 -0.191 -16.484 1.00 87.12 222 ASP A CA 1
ATOM 1612 C C . ASP A 1 222 ? 9.905 1.282 -16.876 1.00 87.12 222 ASP A C 1
ATOM 1614 O O . ASP A 1 222 ? 9.016 1.940 -16.331 1.00 87.12 222 ASP A O 1
ATOM 1618 N N . LYS A 1 223 ? 10.658 1.817 -17.850 1.00 87.25 223 LYS A N 1
ATOM 1619 C CA . LYS A 1 223 ? 10.447 3.187 -18.327 1.00 87.25 223 LYS A CA 1
ATOM 1620 C C . LYS A 1 223 ? 9.149 3.309 -19.106 1.00 87.25 223 LYS A C 1
ATOM 1622 O O . LYS A 1 223 ? 8.883 2.543 -20.030 1.00 87.25 223 LYS A O 1
ATOM 1627 N N . VAL A 1 224 ? 8.361 4.316 -18.740 1.00 86.38 224 VAL A N 1
ATOM 1628 C CA . VAL A 1 224 ? 7.076 4.625 -19.367 1.00 86.38 224 VAL A CA 1
ATOM 1629 C C . VAL A 1 224 ? 7.301 5.421 -20.646 1.00 86.38 224 VAL A C 1
ATOM 1631 O O . VAL A 1 224 ? 7.807 6.541 -20.615 1.00 86.38 224 VAL A O 1
ATOM 1634 N N . VAL A 1 225 ? 6.862 4.860 -21.766 1.00 85.94 225 VAL A N 1
ATOM 1635 C CA . VAL A 1 225 ? 6.810 5.532 -23.062 1.00 85.94 225 VAL A CA 1
ATOM 1636 C C . VAL A 1 225 ? 5.373 5.899 -23.405 1.00 85.94 225 VAL A C 1
ATOM 1638 O O . VAL A 1 225 ? 4.427 5.209 -23.031 1.00 85.94 225 VAL A O 1
ATOM 1641 N N . THR A 1 226 ? 5.205 7.007 -24.121 1.00 84.44 226 THR A N 1
ATOM 1642 C CA . THR A 1 226 ? 3.893 7.473 -24.581 1.00 84.44 226 THR A CA 1
ATOM 1643 C C . THR A 1 226 ? 3.815 7.320 -26.092 1.00 84.44 226 THR A C 1
ATOM 1645 O O . THR A 1 226 ? 4.645 7.870 -26.817 1.00 84.44 226 THR A O 1
ATOM 1648 N N . GLY A 1 227 ? 2.815 6.575 -26.560 1.00 77.44 227 GLY A N 1
ATOM 1649 C CA . GLY A 1 227 ? 2.591 6.283 -27.973 1.00 77.44 227 GLY A CA 1
ATOM 1650 C C . GLY A 1 227 ? 1.145 6.500 -28.413 1.00 77.44 227 GLY A C 1
ATOM 1651 O O . GLY A 1 227 ? 0.296 6.994 -27.664 1.00 77.44 227 GLY A O 1
ATOM 1652 N N . VAL A 1 228 ? 0.855 6.111 -29.656 1.00 64.88 228 VAL A N 1
ATOM 1653 C CA . VAL A 1 228 ? -0.500 6.124 -30.227 1.00 64.88 228 VAL A CA 1
ATOM 1654 C C . VAL A 1 228 ? -1.294 4.975 -29.594 1.00 64.88 228 VAL A C 1
ATOM 1656 O O . VAL A 1 228 ? -1.357 3.877 -30.128 1.00 64.88 228 VAL A O 1
ATOM 1659 N N . GLY A 1 229 ? -1.824 5.205 -28.395 1.00 69.12 229 GLY A N 1
ATOM 1660 C CA . GLY A 1 229 ? -2.472 4.167 -27.583 1.00 69.12 229 GLY A CA 1
ATOM 1661 C C . GLY A 1 229 ? -2.378 4.388 -26.074 1.00 69.12 229 GLY A C 1
ATOM 1662 O O . GLY A 1 229 ? -2.957 3.616 -25.320 1.00 69.12 229 GLY A O 1
ATOM 1663 N N . GLY A 1 230 ? -1.682 5.440 -25.630 1.00 78.69 230 GLY A N 1
ATOM 1664 C CA . GLY A 1 230 ? -1.522 5.777 -24.216 1.00 78.69 230 GLY A CA 1
ATOM 1665 C C . GLY A 1 230 ? -0.074 5.658 -23.753 1.00 78.69 230 GLY A C 1
ATOM 1666 O O . GLY A 1 230 ? 0.847 5.561 -24.568 1.00 78.69 230 GLY A O 1
ATOM 1667 N N . SER A 1 231 ? 0.109 5.704 -22.437 1.00 80.75 231 SER A N 1
ATOM 1668 C CA . SER A 1 231 ? 1.407 5.552 -21.784 1.00 80.75 231 SER A CA 1
ATOM 1669 C C . SER A 1 231 ? 1.520 4.157 -21.184 1.00 80.75 231 SER A C 1
ATOM 1671 O O . SER A 1 231 ? 0.634 3.729 -20.450 1.00 80.75 231 SER A O 1
ATOM 1673 N N . HIS A 1 232 ? 2.600 3.455 -21.493 1.00 83.38 232 HIS A N 1
ATOM 1674 C CA . HIS A 1 232 ? 2.887 2.115 -20.986 1.00 83.38 232 HIS A CA 1
ATOM 1675 C C . HIS A 1 232 ? 4.391 1.955 -20.799 1.00 83.38 232 HIS A C 1
ATOM 1677 O O . HIS A 1 232 ? 5.177 2.606 -21.486 1.00 83.38 232 HIS A O 1
ATOM 1683 N N . SER A 1 233 ? 4.809 1.101 -19.865 1.00 92.00 233 SER A N 1
ATOM 1684 C CA . SER A 1 233 ? 6.221 0.737 -19.776 1.00 92.00 233 SER A CA 1
ATOM 1685 C C . SER A 1 233 ? 6.636 -0.119 -20.972 1.00 92.00 233 SER A C 1
ATOM 1687 O O . SER A 1 233 ? 5.797 -0.816 -21.557 1.00 92.00 233 SER A O 1
ATOM 1689 N N . CYS A 1 234 ? 7.922 -0.092 -21.336 1.00 90.75 234 CYS A N 1
ATOM 1690 C CA . CYS A 1 234 ? 8.451 -0.991 -22.366 1.00 90.75 234 CYS A CA 1
ATOM 1691 C C . CYS A 1 234 ? 8.087 -2.452 -22.036 1.00 90.75 234 CYS A C 1
ATOM 1693 O O . CYS A 1 234 ? 7.600 -3.174 -22.901 1.00 90.75 234 CYS A O 1
ATOM 1695 N N . ARG A 1 235 ? 8.212 -2.849 -20.760 1.00 91.25 235 ARG A N 1
ATOM 1696 C CA . ARG A 1 235 ? 7.837 -4.171 -20.241 1.00 91.25 235 ARG A CA 1
ATOM 1697 C C . ARG A 1 235 ? 6.377 -4.499 -20.502 1.00 91.25 235 ARG A C 1
ATOM 1699 O O . ARG A 1 235 ? 6.089 -5.545 -21.066 1.00 91.25 235 ARG A O 1
ATOM 1706 N N . ALA A 1 236 ? 5.466 -3.617 -20.092 1.00 88.94 236 ALA A N 1
ATOM 1707 C CA . ALA A 1 236 ? 4.032 -3.864 -20.203 1.00 88.94 236 ALA A CA 1
ATOM 1708 C C . ALA A 1 236 ? 3.614 -4.015 -21.668 1.00 88.94 236 ALA A C 1
ATOM 1710 O O . ALA A 1 236 ? 2.826 -4.893 -22.014 1.00 88.94 236 ALA A O 1
ATOM 1711 N N . ARG A 1 237 ? 4.191 -3.199 -22.557 1.00 92.19 237 ARG A N 1
ATOM 1712 C CA . ARG A 1 237 ? 3.885 -3.282 -23.984 1.00 92.19 237 ARG A CA 1
ATOM 1713 C C . ARG A 1 237 ? 4.465 -4.529 -24.643 1.00 92.19 237 ARG A C 1
ATOM 1715 O O . ARG A 1 237 ? 3.757 -5.162 -25.420 1.00 92.19 237 ARG A O 1
ATOM 1722 N N . ILE A 1 238 ? 5.706 -4.897 -24.323 1.00 91.12 238 ILE A N 1
ATOM 1723 C CA . ILE A 1 238 ? 6.333 -6.135 -24.811 1.00 91.12 238 ILE A CA 1
ATOM 1724 C C . ILE A 1 238 ? 5.529 -7.346 -24.329 1.00 91.12 238 ILE A C 1
ATOM 1726 O O . ILE A 1 238 ? 5.149 -8.181 -25.147 1.00 91.12 238 ILE A O 1
ATOM 1730 N N . GLN A 1 239 ? 5.174 -7.392 -23.042 1.00 89.88 239 GLN A N 1
ATOM 1731 C CA . GLN A 1 239 ? 4.366 -8.472 -22.478 1.00 89.88 239 GLN A CA 1
ATOM 1732 C C . GLN A 1 239 ? 3.001 -8.583 -23.168 1.00 89.88 239 GLN A C 1
ATOM 1734 O O . GLN A 1 239 ? 2.617 -9.670 -23.578 1.00 89.88 239 GLN A O 1
ATOM 1739 N N . HIS A 1 240 ? 2.314 -7.467 -23.416 1.00 88.81 240 HIS A N 1
ATOM 1740 C CA . HIS A 1 240 ? 1.041 -7.473 -24.141 1.00 88.81 240 HIS A CA 1
ATOM 1741 C C . HIS A 1 240 ? 1.149 -8.081 -25.555 1.00 88.81 240 HIS A C 1
ATOM 1743 O O . HIS A 1 240 ? 0.237 -8.763 -26.035 1.00 88.81 240 HIS A O 1
ATOM 1749 N N . VAL A 1 241 ? 2.266 -7.842 -26.249 1.00 90.75 241 VAL A N 1
ATOM 1750 C CA . VAL A 1 241 ? 2.518 -8.406 -27.583 1.00 90.75 241 VAL A CA 1
ATOM 1751 C C . VAL A 1 241 ? 2.830 -9.906 -27.498 1.00 90.75 241 VAL A C 1
ATOM 1753 O O . VAL A 1 241 ? 2.359 -10.663 -28.353 1.00 90.75 241 VAL A O 1
ATOM 1756 N N . ILE A 1 242 ? 3.538 -10.350 -26.453 1.00 89.25 242 ILE A N 1
ATOM 1757 C CA . ILE A 1 242 ? 3.752 -11.776 -26.145 1.00 89.25 242 ILE A CA 1
ATOM 1758 C C . ILE A 1 242 ? 2.414 -12.469 -25.861 1.00 89.25 242 ILE A C 1
ATOM 1760 O O . ILE A 1 242 ? 2.114 -13.499 -26.463 1.00 89.25 242 ILE A O 1
ATOM 1764 N N . ASP A 1 243 ? 1.563 -11.866 -25.030 1.00 85.12 243 ASP A N 1
ATOM 1765 C CA . ASP A 1 243 ? 0.240 -12.398 -24.673 1.00 85.12 243 ASP A CA 1
ATOM 1766 C C . ASP A 1 243 ? -0.697 -12.490 -25.888 1.00 85.12 243 ASP A C 1
ATOM 1768 O O . ASP A 1 243 ? -1.589 -13.338 -25.946 1.00 85.12 243 ASP A O 1
ATOM 1772 N N . SER A 1 244 ? -0.449 -11.666 -26.910 1.00 88.12 244 SER A N 1
ATOM 1773 C CA . SER A 1 244 ? -1.121 -11.735 -28.213 1.00 88.12 244 SER A CA 1
ATOM 1774 C C . SER A 1 244 ? -0.622 -12.887 -29.106 1.00 88.12 244 SER A C 1
ATOM 1776 O O . SER A 1 244 ? -1.089 -13.034 -30.236 1.00 88.12 244 SER A O 1
ATOM 1778 N N . GLY A 1 245 ? 0.308 -13.713 -28.616 1.00 87.25 245 GLY A N 1
ATOM 1779 C CA . GLY A 1 245 ? 0.818 -14.918 -29.273 1.00 87.25 245 GLY A CA 1
ATOM 1780 C C . GLY A 1 245 ? 2.157 -14.755 -29.994 1.00 87.25 245 GLY A C 1
ATOM 1781 O O . GLY A 1 245 ? 2.533 -15.650 -30.753 1.00 87.25 245 GLY A O 1
ATOM 1782 N N . ASN A 1 246 ? 2.871 -13.643 -29.797 1.00 90.62 246 ASN A N 1
ATOM 1783 C CA . ASN A 1 246 ? 4.207 -13.453 -30.368 1.00 90.62 246 ASN A CA 1
ATOM 1784 C C . ASN A 1 246 ? 5.287 -14.064 -29.469 1.00 90.62 246 ASN A C 1
ATOM 1786 O O . ASN A 1 246 ? 5.094 -14.246 -28.267 1.00 90.62 246 ASN A O 1
ATOM 1790 N N . THR A 1 247 ? 6.447 -14.362 -30.052 1.00 91.12 247 THR A N 1
ATOM 1791 C CA . THR A 1 247 ? 7.632 -14.710 -29.260 1.00 91.12 247 THR A CA 1
ATOM 1792 C C . THR A 1 247 ? 8.172 -13.468 -28.543 1.00 91.12 247 THR A C 1
ATOM 1794 O O . THR A 1 247 ? 7.895 -12.344 -28.964 1.00 91.12 247 THR A O 1
ATOM 1797 N N . GLU A 1 248 ? 8.955 -13.646 -27.474 1.00 89.75 248 GLU A N 1
ATOM 1798 C CA . GLU A 1 248 ? 9.615 -12.522 -26.789 1.00 89.75 248 GLU A CA 1
ATOM 1799 C C . GLU A 1 248 ? 10.477 -11.706 -27.761 1.00 89.75 248 GLU A C 1
ATOM 1801 O O . GLU A 1 248 ? 10.379 -10.484 -27.798 1.00 89.75 248 GLU A O 1
ATOM 1806 N N . GLU A 1 249 ? 11.262 -12.374 -28.607 1.00 89.19 249 GLU A N 1
ATOM 1807 C CA . GLU A 1 249 ? 12.131 -11.713 -29.581 1.00 89.19 249 GLU A CA 1
ATOM 1808 C C . GLU A 1 249 ? 11.332 -10.892 -30.608 1.00 89.19 249 GLU A C 1
ATOM 1810 O O . GLU A 1 249 ? 11.666 -9.735 -30.870 1.00 89.19 249 GLU A O 1
ATOM 1815 N N . ASP A 1 250 ? 10.243 -11.450 -31.149 1.00 93.00 250 ASP A N 1
ATOM 1816 C CA . ASP A 1 250 ? 9.364 -10.734 -32.083 1.00 93.00 250 ASP A CA 1
ATOM 1817 C C . ASP A 1 250 ? 8.656 -9.559 -31.403 1.00 93.00 250 ASP A C 1
ATOM 1819 O O . ASP A 1 250 ? 8.521 -8.486 -31.994 1.00 93.00 250 ASP A O 1
ATOM 1823 N N . ALA A 1 251 ? 8.234 -9.735 -30.149 1.00 94.19 251 ALA A N 1
ATOM 1824 C CA . ALA A 1 251 ? 7.617 -8.680 -29.360 1.00 94.19 251 ALA A CA 1
ATOM 1825 C C . ALA A 1 251 ? 8.595 -7.528 -29.106 1.00 94.19 251 ALA A C 1
ATOM 1827 O O . ALA A 1 251 ? 8.248 -6.367 -29.321 1.00 94.19 251 ALA A O 1
ATOM 1828 N N . CYS A 1 252 ? 9.833 -7.832 -28.722 1.00 93.19 252 CYS A N 1
ATOM 1829 C CA . CYS A 1 252 ? 10.878 -6.836 -28.527 1.00 93.19 252 CYS A CA 1
ATOM 1830 C C . CYS A 1 252 ? 11.221 -6.110 -29.833 1.00 93.19 252 CYS A C 1
ATOM 1832 O O . CYS A 1 252 ? 11.260 -4.882 -29.859 1.00 93.19 252 CYS A O 1
ATOM 1834 N N . ARG A 1 253 ? 11.367 -6.833 -30.948 1.00 94.19 253 ARG A N 1
ATOM 1835 C CA . ARG A 1 253 ? 11.597 -6.248 -32.280 1.00 94.19 253 ARG A CA 1
ATOM 1836 C C . ARG A 1 253 ? 10.444 -5.342 -32.726 1.00 94.19 253 ARG A C 1
ATOM 1838 O O . ARG A 1 253 ? 10.672 -4.271 -33.288 1.00 94.19 253 ARG A O 1
ATOM 1845 N N . LEU A 1 254 ? 9.198 -5.734 -32.458 1.00 93.19 254 LEU A N 1
ATOM 1846 C CA . LEU A 1 254 ? 8.022 -4.925 -32.774 1.00 93.19 254 LEU A CA 1
ATOM 1847 C C . LEU A 1 254 ? 7.990 -3.653 -31.917 1.00 93.19 254 LEU A C 1
ATOM 1849 O O . LEU A 1 254 ? 7.916 -2.546 -32.450 1.00 93.19 254 LEU A O 1
ATOM 1853 N N . VAL A 1 255 ? 8.070 -3.794 -30.595 1.00 92.38 255 VAL A N 1
ATOM 1854 C CA . VAL A 1 255 ? 7.908 -2.672 -29.664 1.00 92.38 255 VAL A CA 1
ATOM 1855 C C . VAL A 1 255 ? 9.116 -1.741 -29.715 1.00 92.38 255 VAL A C 1
ATOM 1857 O O . VAL A 1 255 ? 8.957 -0.542 -29.931 1.00 92.38 255 VAL A O 1
ATOM 1860 N N . ALA A 1 256 ? 10.328 -2.268 -29.561 1.00 92.69 256 ALA A N 1
ATOM 1861 C CA . ALA A 1 256 ? 11.547 -1.472 -29.560 1.00 92.69 256 ALA A CA 1
ATOM 1862 C C . ALA A 1 256 ? 11.940 -1.039 -30.981 1.00 92.69 256 ALA A C 1
ATOM 1864 O O . ALA A 1 256 ? 12.250 0.128 -31.183 1.00 92.69 256 ALA A O 1
ATOM 1865 N N . GLY A 1 257 ? 11.866 -1.922 -31.979 1.00 89.06 257 GLY A N 1
ATOM 1866 C CA . GLY A 1 257 ? 12.313 -1.616 -33.344 1.00 89.06 257 GLY A CA 1
ATOM 1867 C C . GLY A 1 257 ? 11.293 -0.873 -34.217 1.00 89.06 257 GLY A C 1
ATOM 1868 O O . GLY A 1 257 ? 11.688 -0.138 -35.121 1.00 89.06 257 GLY A O 1
ATOM 1869 N N . SER A 1 258 ? 9.985 -1.027 -33.972 1.00 88.50 258 SER A N 1
ATOM 1870 C CA . SER A 1 258 ? 8.942 -0.451 -34.846 1.00 88.50 258 SER A CA 1
ATOM 1871 C C . SER A 1 258 ? 8.056 0.581 -34.154 1.00 88.50 258 SER A C 1
ATOM 1873 O O . SER A 1 258 ? 7.834 1.658 -34.707 1.00 88.50 258 SER A O 1
ATOM 1875 N N . GLU A 1 259 ? 7.548 0.286 -32.956 1.00 90.31 259 GLU A N 1
ATOM 1876 C CA . GLU A 1 259 ? 6.656 1.207 -32.237 1.00 90.31 259 GLU A CA 1
ATOM 1877 C C . GLU A 1 259 ? 7.437 2.358 -31.585 1.00 90.31 259 GLU A C 1
ATOM 1879 O O . GLU A 1 259 ? 7.017 3.517 -31.651 1.00 90.31 259 GLU A O 1
ATOM 1884 N N . PHE A 1 260 ? 8.604 2.056 -31.007 1.00 90.06 260 PHE A N 1
ATOM 1885 C CA . PHE A 1 260 ? 9.414 2.991 -30.221 1.00 90.06 260 PHE A CA 1
ATOM 1886 C C . PHE A 1 260 ? 10.914 3.021 -30.594 1.00 90.06 260 PHE A C 1
ATOM 1888 O O . PHE A 1 260 ? 11.753 3.051 -29.687 1.00 90.06 260 PHE A O 1
ATOM 1895 N N . PRO A 1 261 ? 11.282 3.121 -31.891 1.00 85.25 261 PRO A N 1
ATOM 1896 C CA . PRO A 1 261 ? 12.673 3.012 -32.360 1.00 85.25 261 PRO A CA 1
ATOM 1897 C C . PRO A 1 261 ? 13.618 4.081 -31.809 1.00 85.25 261 PRO A C 1
ATOM 1899 O O . PRO A 1 261 ? 14.799 3.824 -31.605 1.00 85.25 261 PRO A O 1
ATOM 1902 N N . ASN A 1 262 ? 13.105 5.286 -31.551 1.00 80.62 262 ASN A N 1
ATOM 1903 C CA . ASN A 1 262 ? 13.913 6.434 -31.124 1.00 80.62 262 ASN A CA 1
ATOM 1904 C C . ASN A 1 262 ? 13.725 6.799 -29.643 1.00 80.62 262 ASN A C 1
ATOM 1906 O O . ASN A 1 262 ? 14.289 7.791 -29.184 1.00 80.62 262 ASN A O 1
ATOM 1910 N N . ASN A 1 263 ? 12.897 6.045 -28.917 1.00 79.19 263 ASN A N 1
ATOM 1911 C CA . ASN A 1 263 ? 12.591 6.310 -27.512 1.00 79.19 263 ASN A CA 1
ATOM 1912 C C . ASN A 1 263 ? 13.436 5.419 -26.603 1.00 79.19 263 ASN A C 1
ATOM 1914 O O . ASN A 1 263 ? 14.310 4.698 -27.059 1.00 79.19 263 ASN A O 1
ATOM 1918 N N . GLU A 1 264 ? 13.171 5.448 -25.302 1.00 82.06 264 GLU A N 1
ATOM 1919 C CA . GLU A 1 264 ? 13.967 4.724 -24.313 1.00 82.06 264 GLU A CA 1
ATOM 1920 C C . GLU A 1 264 ? 13.873 3.192 -24.414 1.00 82.06 264 GLU A C 1
ATOM 1922 O O . GLU A 1 264 ? 14.692 2.524 -23.802 1.00 82.06 264 GLU A O 1
ATOM 1927 N N . CYS A 1 265 ? 12.938 2.625 -25.188 1.00 85.00 265 CYS A N 1
ATOM 1928 C CA . CYS A 1 265 ? 12.886 1.179 -25.439 1.00 85.00 265 CYS A CA 1
ATOM 1929 C C . CYS A 1 265 ? 13.803 0.760 -26.606 1.00 85.00 265 CYS A C 1
ATOM 1931 O O . CYS A 1 265 ? 14.573 -0.190 -26.481 1.00 85.00 265 CYS A O 1
ATOM 1933 N N . GLY A 1 266 ? 13.737 1.481 -27.733 1.00 85.19 266 GLY A N 1
ATOM 1934 C CA . GLY A 1 266 ? 14.374 1.133 -29.011 1.00 85.19 266 GLY A CA 1
ATOM 1935 C C . GLY A 1 266 ? 15.859 0.767 -28.950 1.00 85.19 266 GLY A C 1
ATOM 1936 O O . GLY A 1 266 ? 16.209 -0.379 -29.220 1.00 85.19 266 GLY A O 1
ATOM 1937 N N . PRO A 1 267 ? 16.754 1.684 -28.546 1.00 85.56 267 PRO A N 1
ATOM 1938 C CA . PRO A 1 267 ? 18.197 1.482 -28.646 1.00 85.56 267 PRO A CA 1
ATOM 1939 C C . PRO A 1 267 ? 18.752 0.434 -27.672 1.00 85.56 267 PRO A C 1
ATOM 1941 O O . PRO A 1 267 ? 19.926 0.086 -27.772 1.00 85.56 267 PRO A O 1
ATOM 1944 N N . TYR A 1 268 ? 17.948 -0.050 -26.724 1.00 88.38 268 TYR A N 1
ATOM 1945 C CA . TYR A 1 268 ? 18.404 -0.953 -25.666 1.00 88.38 268 TYR A CA 1
ATOM 1946 C C . TYR A 1 268 ? 17.746 -2.333 -25.722 1.00 88.38 268 TYR A C 1
ATOM 1948 O O . TYR A 1 268 ? 18.386 -3.305 -25.330 1.00 88.38 268 TYR A O 1
ATOM 1956 N N . CYS A 1 269 ? 16.499 -2.416 -26.196 1.00 91.19 269 CYS A N 1
ATOM 1957 C CA . CYS A 1 269 ? 15.693 -3.638 -26.183 1.00 91.19 269 CYS A CA 1
ATOM 1958 C C . CYS A 1 269 ? 15.365 -4.185 -27.578 1.00 91.19 269 CYS A C 1
ATOM 1960 O O . CYS A 1 269 ? 14.671 -5.191 -27.671 1.00 91.19 269 CYS A O 1
ATOM 1962 N N . ASP A 1 270 ? 15.836 -3.557 -28.659 1.00 92.38 270 ASP A N 1
ATOM 1963 C CA . ASP A 1 270 ? 15.707 -4.119 -30.005 1.00 92.38 270 ASP A CA 1
ATOM 1964 C C . ASP A 1 270 ? 16.828 -5.148 -30.284 1.00 92.38 270 ASP A C 1
ATOM 1966 O O . ASP A 1 270 ? 18.003 -4.753 -30.360 1.00 92.38 270 ASP A O 1
ATOM 1970 N N . PRO A 1 271 ? 16.497 -6.445 -30.476 1.00 89.31 271 PRO A N 1
ATOM 1971 C CA . PRO A 1 271 ? 17.479 -7.499 -30.743 1.00 89.31 271 PRO A CA 1
ATOM 1972 C C . PRO A 1 271 ? 18.322 -7.249 -32.002 1.00 89.31 271 PRO A C 1
ATOM 1974 O O . PRO A 1 271 ? 19.508 -7.591 -32.026 1.00 89.31 271 PRO A O 1
ATOM 1977 N N . ASP A 1 272 ? 17.759 -6.606 -33.031 1.00 87.94 272 ASP A N 1
ATOM 1978 C CA . ASP A 1 272 ? 18.481 -6.318 -34.278 1.00 87.94 272 ASP A CA 1
ATOM 1979 C C . ASP A 1 272 ? 19.521 -5.198 -34.085 1.00 87.94 272 ASP A C 1
ATOM 1981 O O . ASP A 1 272 ? 20.594 -5.195 -34.702 1.00 87.94 272 ASP A O 1
ATOM 1985 N N . SER A 1 273 ? 19.234 -4.264 -33.177 1.00 82.50 273 SER A N 1
ATOM 1986 C CA . SER A 1 273 ? 20.108 -3.134 -32.860 1.00 82.50 273 SER A CA 1
ATOM 1987 C C . SER A 1 273 ? 21.216 -3.513 -31.871 1.00 82.50 273 SER A C 1
ATOM 1989 O O . SER A 1 273 ? 22.357 -3.070 -32.023 1.00 82.50 273 SER A O 1
ATOM 1991 N N . CYS A 1 274 ? 20.929 -4.367 -30.884 1.00 77.06 274 CYS A N 1
ATOM 1992 C CA . CYS A 1 274 ? 21.894 -4.715 -29.837 1.00 77.06 274 CYS A CA 1
ATOM 1993 C C . CYS A 1 274 ? 22.907 -5.800 -30.264 1.00 77.06 274 CYS A C 1
ATOM 1995 O O . CYS A 1 274 ? 24.053 -5.773 -29.806 1.00 77.06 274 CYS A O 1
ATOM 1997 N N . SER A 1 275 ? 22.546 -6.679 -31.213 1.00 62.94 275 SER A N 1
ATOM 1998 C CA . SER A 1 275 ? 23.432 -7.718 -31.781 1.00 62.94 275 SER A CA 1
ATOM 1999 C C . SER A 1 275 ? 24.602 -7.151 -32.610 1.00 62.94 275 SER A C 1
ATOM 2001 O O . SER A 1 275 ? 25.597 -7.829 -32.868 1.00 62.94 275 SER A O 1
ATOM 2003 N N . SER A 1 276 ? 24.533 -5.869 -32.984 1.00 52.38 276 SER A N 1
ATOM 2004 C CA . SER A 1 276 ? 25.562 -5.181 -33.776 1.00 52.38 276 SER A CA 1
ATOM 2005 C C . SER A 1 276 ? 26.678 -4.541 -32.938 1.00 52.38 276 SER A C 1
ATOM 2007 O O . SER A 1 276 ? 27.541 -3.856 -33.490 1.00 52.38 276 SER A O 1
ATOM 2009 N N . THR A 1 277 ? 26.690 -4.741 -31.616 1.00 43.09 277 THR A N 1
ATOM 2010 C CA . THR A 1 277 ? 27.682 -4.112 -30.734 1.00 43.09 277 THR A CA 1
ATOM 2011 C C . THR A 1 277 ? 28.930 -5.000 -30.621 1.00 43.09 277 THR A C 1
ATOM 2013 O O . THR A 1 277 ? 28.873 -6.031 -29.950 1.00 43.09 277 THR A O 1
ATOM 2016 N N . PRO A 1 278 ? 30.082 -4.661 -31.241 1.00 42.69 278 PRO A N 1
ATOM 2017 C CA . PRO A 1 278 ? 31.331 -5.339 -30.913 1.00 42.69 278 PRO A CA 1
ATOM 2018 C C . PRO A 1 278 ? 31.611 -5.165 -29.418 1.00 42.69 278 PRO A C 1
ATOM 2020 O O . PRO A 1 278 ? 31.401 -4.079 -28.872 1.00 42.69 278 PRO A O 1
ATOM 2023 N N . ALA A 1 279 ? 32.077 -6.240 -28.774 1.00 44.78 279 ALA A N 1
ATOM 2024 C CA . ALA A 1 279 ? 32.444 -6.263 -27.360 1.00 44.78 279 ALA A CA 1
ATOM 2025 C C . ALA A 1 279 ? 33.179 -4.967 -26.961 1.00 44.78 279 ALA A C 1
ATOM 2027 O O . ALA A 1 279 ? 34.060 -4.521 -27.709 1.00 44.78 279 ALA A O 1
ATOM 2028 N N . PRO A 1 280 ? 32.827 -4.342 -25.822 1.00 40.25 280 PRO A N 1
ATOM 2029 C CA . PRO A 1 280 ? 33.319 -3.016 -25.488 1.00 40.25 280 PRO A CA 1
ATOM 2030 C C . PRO A 1 280 ? 34.847 -3.018 -25.481 1.00 40.25 280 PRO A C 1
ATOM 2032 O O . PRO A 1 280 ? 35.493 -3.786 -24.767 1.00 40.25 280 PRO A O 1
ATOM 2035 N N . THR A 1 281 ? 35.436 -2.145 -26.298 1.00 46.38 281 THR A N 1
ATOM 2036 C CA . THR A 1 281 ? 36.860 -1.828 -26.182 1.00 46.38 281 THR A CA 1
ATOM 2037 C C . THR A 1 281 ? 37.045 -1.156 -24.819 1.00 46.38 281 THR A C 1
ATOM 2039 O O . THR A 1 281 ? 36.262 -0.254 -24.509 1.00 46.38 281 THR A O 1
ATOM 2042 N N . PRO A 1 282 ? 38.015 -1.571 -23.979 1.00 41.19 282 PRO A N 1
ATOM 2043 C CA . PRO A 1 282 ? 38.209 -0.958 -22.670 1.00 41.19 282 PRO A CA 1
ATOM 2044 C C . PRO A 1 282 ? 38.397 0.552 -22.835 1.00 41.19 282 PRO A C 1
ATOM 2046 O O . PRO A 1 282 ? 39.284 1.009 -23.559 1.00 41.19 282 PRO A O 1
ATOM 2049 N N . SER A 1 283 ? 37.513 1.317 -22.195 1.00 44.97 283 SER A N 1
ATOM 2050 C CA . SER A 1 283 ? 37.507 2.777 -22.251 1.00 44.97 283 SER A CA 1
ATOM 2051 C C . SER A 1 283 ? 38.814 3.332 -21.672 1.00 44.97 283 SER A C 1
ATOM 2053 O O . SER A 1 283 ? 39.238 2.876 -20.607 1.00 44.97 283 SER A O 1
ATOM 2055 N N . PRO A 1 284 ? 39.457 4.330 -22.309 1.00 60.06 284 PRO A N 1
ATOM 2056 C CA . PRO A 1 284 ? 40.591 5.011 -21.706 1.00 60.06 284 PRO A CA 1
ATOM 2057 C C . PRO A 1 284 ? 40.141 5.743 -20.438 1.00 60.06 284 PRO A C 1
ATOM 2059 O O . PRO A 1 284 ? 39.091 6.386 -20.411 1.00 60.06 284 PRO A O 1
ATOM 2062 N N . THR A 1 285 ? 40.955 5.629 -19.392 1.00 45.50 285 THR A N 1
ATOM 2063 C CA . THR A 1 285 ? 40.790 6.293 -18.097 1.00 45.50 285 THR A CA 1
ATOM 2064 C C . THR A 1 285 ? 40.628 7.810 -18.272 1.00 45.50 285 THR A C 1
ATOM 2066 O O . THR A 1 285 ? 41.571 8.454 -18.744 1.00 45.50 285 THR A O 1
ATOM 2069 N N . PRO A 1 286 ? 39.487 8.417 -17.891 1.00 51.50 286 PRO A N 1
ATOM 2070 C CA . PRO A 1 286 ? 39.365 9.867 -17.876 1.00 51.50 286 PRO A CA 1
ATOM 2071 C C . PRO A 1 286 ? 40.068 10.476 -16.643 1.00 51.50 286 PRO A C 1
ATOM 2073 O O . PRO A 1 286 ? 40.139 9.841 -15.587 1.00 51.50 286 PRO A O 1
ATOM 2076 N N . PRO A 1 287 ? 40.598 11.708 -16.760 1.00 57.69 287 PRO A N 1
ATOM 2077 C CA . PRO A 1 287 ? 41.220 12.438 -15.656 1.00 57.69 287 PRO A CA 1
ATOM 2078 C C . PRO A 1 287 ? 40.182 12.898 -14.609 1.00 57.69 287 PRO A C 1
ATOM 2080 O O . PRO A 1 287 ? 39.022 13.137 -14.953 1.00 57.69 287 PRO A O 1
ATOM 2083 N N . PRO A 1 288 ? 40.578 13.063 -13.332 1.00 50.53 288 PRO A N 1
ATOM 2084 C CA . PRO A 1 288 ? 39.645 13.362 -12.251 1.00 50.53 288 PRO A CA 1
ATOM 2085 C C . PRO A 1 288 ? 39.117 14.799 -12.348 1.00 50.53 288 PRO A C 1
ATOM 2087 O O . PRO A 1 288 ? 39.890 15.747 -12.472 1.00 50.53 288 PRO A O 1
ATOM 2090 N N . THR A 1 289 ? 37.798 14.965 -12.246 1.00 43.38 289 THR A N 1
ATOM 2091 C CA . THR A 1 289 ? 37.125 16.269 -12.096 1.00 43.38 289 THR A CA 1
ATOM 2092 C C . THR A 1 289 ? 36.106 16.156 -10.944 1.00 43.38 289 THR A C 1
ATOM 2094 O O . THR A 1 289 ? 35.480 15.103 -10.820 1.00 43.38 289 THR A O 1
ATOM 2097 N N . PRO A 1 290 ? 35.990 17.163 -10.049 1.00 52.00 290 PRO A N 1
ATOM 2098 C CA . PRO A 1 290 ? 35.430 17.004 -8.701 1.00 52.00 290 PRO A CA 1
ATOM 2099 C C . PRO A 1 290 ? 33.903 16.842 -8.640 1.00 52.00 290 PRO A C 1
ATOM 2101 O O . PRO A 1 290 ? 33.161 17.409 -9.439 1.00 52.00 290 PRO A O 1
ATOM 2104 N N . SER A 1 291 ? 33.462 16.081 -7.635 1.00 41.50 291 SER A N 1
ATOM 2105 C CA . SER A 1 291 ? 32.079 15.644 -7.407 1.00 41.50 291 SER A CA 1
ATOM 2106 C C . SER A 1 291 ? 31.232 16.684 -6.656 1.00 41.50 291 SER A C 1
ATOM 2108 O O . SER A 1 291 ? 31.658 17.136 -5.592 1.00 41.50 291 SER A O 1
ATOM 2110 N N . PRO A 1 292 ? 30.008 17.009 -7.119 1.00 50.97 292 PRO A N 1
ATOM 2111 C CA . PRO A 1 292 ? 28.942 17.529 -6.270 1.00 50.97 292 PRO A CA 1
ATOM 2112 C C . PRO A 1 292 ? 28.203 16.400 -5.526 1.00 50.97 292 PRO A C 1
ATOM 2114 O O . PRO A 1 292 ? 28.190 15.243 -5.947 1.00 50.97 292 PRO A O 1
ATOM 2117 N N . THR A 1 293 ? 27.626 16.776 -4.389 1.00 47.47 293 THR A N 1
ATOM 2118 C CA . THR A 1 293 ? 27.031 15.956 -3.322 1.00 47.47 293 THR A CA 1
ATOM 2119 C C . THR A 1 293 ? 25.678 15.316 -3.694 1.00 47.47 293 THR A C 1
ATOM 2121 O O . THR A 1 293 ? 24.780 16.054 -4.105 1.00 47.47 293 THR A O 1
ATOM 2124 N N . PRO A 1 294 ? 25.469 13.996 -3.489 1.00 39.91 294 PRO A N 1
ATOM 2125 C CA . PRO A 1 294 ? 24.148 13.365 -3.568 1.00 39.91 294 PRO A CA 1
ATOM 2126 C C . PRO A 1 294 ? 23.395 13.318 -2.222 1.00 39.91 294 PRO A C 1
ATOM 2128 O O . PRO A 1 294 ? 23.983 13.168 -1.152 1.00 39.91 294 PRO A O 1
ATOM 2131 N N . VAL A 1 295 ? 22.067 13.434 -2.322 1.00 37.41 295 VAL A N 1
ATOM 2132 C CA . VAL A 1 295 ? 21.043 13.244 -1.274 1.00 37.41 295 VAL A CA 1
ATOM 2133 C C . VAL A 1 295 ? 20.754 11.737 -1.102 1.00 37.41 295 VAL A C 1
ATOM 2135 O O . VAL A 1 295 ? 20.717 11.044 -2.120 1.00 37.41 295 VAL A O 1
ATOM 2138 N N . PRO A 1 296 ? 20.545 11.207 0.125 1.00 38.84 296 PRO A N 1
ATOM 2139 C CA . PRO A 1 296 ? 20.443 9.763 0.347 1.00 38.84 296 PRO A CA 1
ATOM 2140 C C . PRO A 1 296 ? 19.045 9.172 0.094 1.00 38.84 296 PRO A C 1
ATOM 2142 O O . PRO A 1 296 ? 18.019 9.707 0.516 1.00 38.84 296 PRO A O 1
ATOM 2145 N N . THR A 1 297 ? 19.064 8.013 -0.563 1.00 37.31 297 THR A N 1
ATOM 2146 C CA . THR A 1 297 ? 17.998 7.010 -0.714 1.00 37.31 297 THR A CA 1
ATOM 2147 C C . THR A 1 297 ? 17.848 6.195 0.587 1.00 37.31 297 THR A C 1
ATOM 2149 O O . THR A 1 297 ? 18.870 5.909 1.207 1.00 37.31 297 THR A O 1
ATOM 2152 N N . PRO A 1 298 ? 16.640 5.775 1.019 1.00 37.97 298 PRO A N 1
ATOM 2153 C CA . PRO A 1 298 ? 16.471 4.901 2.187 1.00 37.97 298 PRO A CA 1
ATOM 2154 C C . PRO A 1 298 ? 17.031 3.491 1.928 1.00 37.97 298 PRO A C 1
ATOM 2156 O O . PRO A 1 298 ? 16.585 2.809 1.004 1.00 37.97 298 PRO A O 1
ATOM 2159 N N . GLY A 1 299 ? 18.024 3.086 2.723 1.00 36.66 299 GLY A N 1
ATOM 2160 C CA . GLY A 1 299 ? 18.742 1.818 2.602 1.00 36.66 299 GLY A CA 1
ATOM 2161 C C . GLY A 1 299 ? 18.070 0.598 3.266 1.00 36.66 299 GLY A C 1
ATOM 2162 O O . GLY A 1 299 ? 17.113 0.745 4.031 1.00 36.66 299 GLY A O 1
ATOM 2163 N N . PRO A 1 300 ? 18.575 -0.618 2.961 1.00 40.09 300 PRO A N 1
ATOM 2164 C CA . PRO A 1 300 ? 18.192 -1.881 3.601 1.00 40.09 300 PRO A CA 1
ATOM 2165 C C . PRO A 1 300 ? 18.607 -1.893 5.084 1.00 40.09 300 PRO A C 1
ATOM 2167 O O . PRO A 1 300 ? 19.409 -1.061 5.494 1.00 40.09 300 PRO A O 1
ATOM 2170 N N . ALA A 1 301 ? 18.043 -2.813 5.882 1.00 46.62 301 ALA A N 1
ATOM 2171 C CA . ALA A 1 301 ? 18.243 -2.934 7.335 1.00 46.62 301 ALA A CA 1
ATOM 2172 C C . ALA A 1 301 ? 19.662 -2.528 7.790 1.00 46.62 301 ALA A C 1
ATOM 2174 O O . ALA A 1 301 ? 20.649 -3.137 7.381 1.00 46.62 301 ALA A O 1
ATOM 2175 N N . GLY A 1 302 ? 19.726 -1.448 8.575 1.00 56.06 302 GLY A N 1
ATOM 2176 C CA . GLY A 1 302 ? 20.957 -0.727 8.881 1.00 56.06 302 GLY A CA 1
ATOM 2177 C C . GLY A 1 302 ? 21.983 -1.546 9.660 1.00 56.06 302 GLY A C 1
ATOM 2178 O O . GLY A 1 302 ? 21.646 -2.485 10.385 1.00 56.06 302 GLY A O 1
ATOM 2179 N N . THR A 1 303 ? 23.244 -1.137 9.521 1.00 70.00 303 THR A N 1
ATOM 2180 C CA . THR A 1 303 ? 24.371 -1.541 10.372 1.00 70.00 303 THR A CA 1
ATOM 2181 C C . THR A 1 303 ? 23.960 -1.527 11.852 1.00 70.00 303 THR A C 1
ATOM 2183 O O . THR A 1 303 ? 23.171 -0.675 12.263 1.00 70.00 303 THR A O 1
ATOM 2186 N N . CYS A 1 304 ? 24.491 -2.444 12.666 1.00 82.12 304 CYS A N 1
ATOM 2187 C CA . CYS A 1 304 ? 24.186 -2.591 14.104 1.00 82.12 304 CYS A CA 1
ATOM 2188 C C . CYS A 1 304 ? 22.816 -3.202 14.455 1.00 82.12 304 CYS A C 1
ATOM 2190 O O . CYS A 1 304 ? 22.385 -3.096 15.605 1.00 82.12 304 CYS A O 1
ATOM 2192 N N . GLY A 1 305 ? 22.077 -3.756 13.484 1.00 83.19 305 GLY A N 1
ATOM 2193 C CA . GLY A 1 305 ? 20.764 -4.375 13.732 1.00 83.19 305 GLY A CA 1
ATOM 2194 C C . GLY A 1 305 ? 19.682 -3.393 14.206 1.00 83.19 305 GLY A C 1
ATOM 2195 O O . GLY A 1 305 ? 18.598 -3.793 14.622 1.00 83.19 305 GLY A O 1
ATOM 2196 N N . CYS A 1 306 ? 19.950 -2.089 14.137 1.00 82.31 306 CYS A N 1
ATOM 2197 C CA . CYS A 1 306 ? 19.049 -1.046 14.600 1.00 82.31 306 CYS A CA 1
ATOM 2198 C C . CYS A 1 306 ? 18.397 -0.347 13.411 1.00 82.31 306 CYS A C 1
ATOM 2200 O O . CYS A 1 306 ? 19.075 0.312 12.626 1.00 82.31 306 CYS A O 1
ATOM 2202 N N . SER A 1 307 ? 17.063 -0.361 13.338 1.00 83.31 307 SER A N 1
ATOM 2203 C CA . SER A 1 307 ? 16.315 0.451 12.361 1.00 83.31 307 SER A CA 1
ATOM 2204 C C . SER A 1 307 ? 16.558 1.957 12.531 1.00 83.31 307 SER A C 1
ATOM 2206 O O . SER A 1 307 ? 16.436 2.728 11.581 1.00 83.31 307 SER A O 1
ATOM 2208 N N . SER A 1 308 ? 16.953 2.378 13.734 1.00 83.62 308 SER A N 1
ATOM 2209 C CA . SER A 1 308 ? 17.368 3.743 14.052 1.00 83.62 308 SER A CA 1
ATOM 2210 C C . SER A 1 308 ? 18.791 4.084 13.585 1.00 83.62 308 SER A C 1
ATOM 2212 O O . SER A 1 308 ? 19.115 5.267 13.465 1.00 83.62 308 SER A O 1
ATOM 2214 N N . CYS A 1 309 ? 19.627 3.090 13.265 1.00 87.19 309 CYS A N 1
ATOM 2215 C CA . CYS A 1 309 ? 20.967 3.281 12.708 1.00 87.19 309 CYS A CA 1
ATOM 2216 C C . CYS A 1 309 ? 20.905 3.435 11.187 1.00 87.19 309 CYS A C 1
ATOM 2218 O O . CYS A 1 309 ? 21.329 2.583 10.412 1.00 87.19 309 CYS A O 1
ATOM 2220 N N . THR A 1 310 ? 20.301 4.535 10.753 1.00 88.81 310 THR A N 1
ATOM 2221 C CA . THR A 1 310 ? 20.188 4.858 9.326 1.00 88.81 310 THR A CA 1
ATOM 2222 C C . THR A 1 310 ? 21.531 5.316 8.751 1.00 88.81 310 THR A C 1
ATOM 2224 O O . THR A 1 310 ? 22.395 5.790 9.492 1.00 88.81 310 THR A O 1
ATOM 2227 N N . ASP A 1 311 ? 21.676 5.295 7.423 1.00 85.50 311 ASP A N 1
ATOM 2228 C CA . ASP A 1 311 ? 22.849 5.853 6.728 1.00 85.50 311 ASP A CA 1
ATOM 2229 C C . ASP A 1 311 ? 23.142 7.302 7.143 1.00 85.50 311 ASP A C 1
ATOM 2231 O O . ASP A 1 311 ? 24.295 7.700 7.297 1.00 85.50 311 ASP A O 1
ATOM 2235 N N . THR A 1 312 ? 22.094 8.085 7.412 1.00 86.88 312 THR A N 1
ATOM 2236 C CA . THR A 1 312 ? 22.218 9.455 7.926 1.00 86.88 312 THR A CA 1
ATOM 2237 C C . THR A 1 312 ? 22.893 9.494 9.294 1.00 86.88 312 THR A C 1
ATOM 2239 O O . THR A 1 312 ? 23.689 10.393 9.548 1.00 86.88 312 THR A O 1
ATOM 2242 N N . VAL A 1 313 ? 22.595 8.542 10.184 1.00 88.75 313 VAL A N 1
ATOM 2243 C CA . VAL A 1 313 ? 23.239 8.436 11.503 1.00 88.75 313 VAL A CA 1
ATOM 2244 C C . VAL A 1 313 ? 24.672 7.932 11.353 1.00 88.75 313 VAL A C 1
ATOM 2246 O O . VAL A 1 313 ? 25.579 8.511 11.946 1.00 88.75 313 VAL A O 1
ATOM 2249 N N . LEU A 1 314 ? 24.897 6.923 10.508 1.00 89.00 314 LEU A N 1
ATOM 2250 C CA . LEU A 1 314 ? 26.233 6.402 10.206 1.00 89.00 314 LEU A CA 1
ATOM 2251 C C . LEU A 1 314 ? 27.150 7.469 9.597 1.00 89.00 314 LEU A C 1
ATOM 2253 O O . LEU A 1 314 ? 28.352 7.442 9.850 1.00 89.00 314 LEU A O 1
ATOM 2257 N N . ALA A 1 315 ? 26.598 8.422 8.844 1.00 88.94 315 ALA A N 1
ATOM 2258 C CA . ALA A 1 315 ? 27.328 9.527 8.230 1.00 88.94 315 ALA A CA 1
ATOM 2259 C C . ALA A 1 315 ? 27.595 10.718 9.170 1.00 88.94 315 ALA A C 1
ATOM 2261 O O . ALA A 1 315 ? 28.315 11.641 8.782 1.00 88.94 315 ALA A O 1
ATOM 2262 N N . ARG A 1 316 ? 27.047 10.741 10.394 1.00 90.06 316 ARG A N 1
ATOM 2263 C CA . ARG A 1 316 ? 27.314 11.835 11.339 1.00 90.06 316 ARG A CA 1
ATOM 2264 C C . ARG A 1 316 ? 28.774 11.822 11.776 1.00 90.06 316 ARG A C 1
ATOM 2266 O O . ARG A 1 316 ? 29.309 10.775 12.134 1.00 90.06 316 ARG A O 1
ATOM 2273 N N . MET A 1 317 ? 29.389 12.999 11.766 1.00 87.56 317 MET A N 1
ATOM 2274 C CA . MET A 1 317 ? 30.774 13.203 12.181 1.00 87.56 317 MET A CA 1
ATOM 2275 C C . MET A 1 317 ? 30.872 13.289 13.703 1.00 87.56 317 MET A C 1
ATOM 2277 O O . MET A 1 317 ? 30.106 14.010 14.342 1.00 87.56 317 MET A O 1
ATOM 2281 N N . VAL A 1 318 ? 31.853 12.594 14.260 1.00 86.88 318 VAL A N 1
ATOM 2282 C CA . VAL A 1 318 ? 32.311 12.729 15.639 1.00 86.88 318 VAL A CA 1
ATOM 2283 C C . VAL A 1 318 ? 33.789 13.107 15.636 1.00 86.88 318 VAL A C 1
ATOM 2285 O O . VAL A 1 318 ? 34.517 12.812 14.686 1.00 86.88 318 VAL A O 1
ATOM 2288 N N . VAL A 1 319 ? 34.206 13.801 16.689 1.00 82.88 319 VAL A N 1
ATOM 2289 C CA . VAL A 1 319 ? 35.579 14.269 16.879 1.00 82.88 319 VAL A CA 1
ATOM 2290 C C . VAL A 1 319 ? 36.065 13.734 18.214 1.00 82.88 319 VAL A C 1
ATOM 2292 O O . VAL A 1 319 ? 35.409 13.942 19.236 1.00 82.88 319 VAL A O 1
ATOM 2295 N N . ASP A 1 320 ? 37.209 13.062 18.212 1.00 78.69 320 ASP A N 1
ATOM 2296 C CA . ASP A 1 320 ? 37.928 12.683 19.426 1.00 78.69 320 ASP A CA 1
ATOM 2297 C C . ASP A 1 320 ? 39.404 13.106 19.347 1.00 78.69 320 ASP A C 1
ATOM 2299 O O . ASP A 1 320 ? 39.830 13.871 18.480 1.00 78.69 320 ASP A O 1
ATOM 2303 N N . SER A 1 321 ? 40.213 12.616 20.284 1.00 74.19 321 SER A N 1
ATOM 2304 C CA . SER A 1 321 ? 41.657 12.852 20.297 1.00 74.19 321 SER A CA 1
ATOM 2305 C C . SER A 1 321 ? 42.428 12.122 19.183 1.00 74.19 321 SER A C 1
ATOM 2307 O O . SER A 1 321 ? 43.609 12.414 18.989 1.00 74.19 321 SER A O 1
ATOM 2309 N N . ALA A 1 322 ? 41.795 11.195 18.458 1.00 70.56 322 ALA A N 1
ATOM 2310 C CA . ALA A 1 322 ? 42.342 10.447 17.329 1.00 70.56 322 ALA A CA 1
ATOM 2311 C C . ALA A 1 322 ? 41.954 11.037 15.956 1.00 70.56 322 ALA A C 1
ATOM 2313 O O . ALA A 1 322 ? 42.601 10.700 14.962 1.00 70.56 322 ALA A O 1
ATOM 2314 N N . GLY A 1 323 ? 40.968 11.938 15.891 1.00 76.56 323 GLY A N 1
ATOM 2315 C CA . GLY A 1 323 ? 40.639 12.739 14.710 1.00 76.56 323 GLY A CA 1
ATOM 2316 C C . GLY A 1 323 ? 39.138 12.862 14.447 1.00 76.56 323 GLY A C 1
ATOM 2317 O O . GLY A 1 323 ? 38.312 12.593 15.316 1.00 76.56 323 GLY A O 1
ATOM 2318 N N . ASP A 1 324 ? 38.803 13.259 13.218 1.00 81.75 324 ASP A N 1
ATOM 2319 C CA . ASP A 1 324 ? 37.424 13.424 12.760 1.00 81.75 324 ASP A CA 1
ATOM 2320 C C . ASP A 1 324 ? 37.010 12.196 11.943 1.00 81.75 324 ASP A C 1
ATOM 2322 O O . ASP A 1 324 ? 37.645 11.859 10.938 1.00 81.75 324 ASP A O 1
ATOM 2326 N N . PHE A 1 325 ? 35.932 11.527 12.335 1.00 86.38 325 PHE A N 1
ATOM 2327 C CA . PHE A 1 325 ? 35.418 10.365 11.610 1.00 86.38 325 PHE A CA 1
ATOM 2328 C C . PHE A 1 325 ? 33.904 10.260 11.721 1.00 86.38 325 PHE A C 1
ATOM 2330 O O . PHE A 1 325 ? 33.285 10.817 12.623 1.00 86.38 325 PHE A O 1
ATOM 2337 N N . THR A 1 326 ? 33.284 9.537 10.791 1.00 92.50 326 THR A N 1
ATOM 2338 C CA . THR A 1 326 ? 31.850 9.255 10.875 1.00 92.50 326 THR A CA 1
ATOM 2339 C C . THR A 1 326 ? 31.575 8.102 11.841 1.00 92.50 326 THR A C 1
ATOM 2341 O O . THR A 1 326 ? 32.432 7.232 12.035 1.00 92.50 326 THR A O 1
ATOM 2344 N N . CYS A 1 327 ? 30.368 8.049 12.413 1.00 91.00 327 CYS A N 1
ATOM 2345 C CA . CYS A 1 327 ? 29.928 6.927 13.249 1.00 91.00 327 CYS A CA 1
ATOM 2346 C C . CYS A 1 327 ? 30.176 5.573 12.557 1.00 91.00 327 CYS A C 1
ATOM 2348 O O . CYS A 1 327 ? 30.774 4.674 13.146 1.00 91.00 327 CYS A O 1
ATOM 2350 N N . GLY A 1 328 ? 29.815 5.451 11.276 1.00 90.50 328 GLY A N 1
ATOM 2351 C CA . GLY A 1 328 ? 30.022 4.233 10.489 1.00 90.50 328 GLY A CA 1
ATOM 2352 C C . GLY A 1 328 ? 31.494 3.902 10.231 1.00 90.50 328 GLY A C 1
ATOM 2353 O O . GLY A 1 328 ? 31.875 2.732 10.285 1.00 90.50 328 GLY A O 1
ATOM 2354 N N . ALA A 1 329 ? 32.350 4.906 10.016 1.00 90.25 329 ALA A N 1
ATOM 2355 C CA . ALA A 1 329 ? 33.785 4.688 9.831 1.00 90.25 329 ALA A CA 1
ATOM 2356 C C . ALA A 1 329 ? 34.451 4.183 11.117 1.00 90.25 329 ALA A C 1
ATOM 2358 O O . ALA A 1 329 ? 35.274 3.269 11.066 1.00 90.25 329 ALA A O 1
ATOM 2359 N N . ARG A 1 330 ? 34.063 4.723 12.278 1.00 91.31 330 ARG A N 1
ATOM 2360 C CA . ARG A 1 330 ? 34.573 4.261 13.575 1.00 91.31 330 ARG A CA 1
ATOM 2361 C C . ARG A 1 330 ? 34.099 2.851 13.906 1.00 91.31 330 ARG A C 1
ATOM 2363 O O . ARG A 1 330 ? 34.909 2.042 14.351 1.00 91.31 330 ARG A O 1
ATOM 2370 N N . ILE A 1 331 ? 32.829 2.540 13.638 1.00 90.88 331 ILE A N 1
ATOM 2371 C CA . ILE A 1 331 ? 32.272 1.187 13.796 1.00 90.88 331 ILE A CA 1
ATOM 2372 C C . ILE A 1 331 ? 33.027 0.202 12.890 1.00 90.88 331 ILE A C 1
ATOM 2374 O O . ILE A 1 331 ? 33.536 -0.809 13.368 1.00 90.88 331 ILE A O 1
ATOM 2378 N N . SER A 1 332 ? 33.215 0.539 11.611 1.00 89.12 332 SER A N 1
ATOM 2379 C CA . SER A 1 332 ? 33.963 -0.295 10.654 1.00 89.12 332 SER A CA 1
ATOM 2380 C C . SER A 1 332 ? 35.423 -0.498 11.067 1.00 89.12 332 SER A C 1
ATOM 2382 O O . SER A 1 332 ? 35.978 -1.590 10.921 1.00 89.12 332 SER A O 1
ATOM 2384 N N . TRP A 1 333 ? 36.055 0.542 11.619 1.00 90.25 333 TRP A N 1
ATOM 2385 C CA . TRP A 1 333 ? 37.409 0.460 12.156 1.00 90.25 333 TRP A CA 1
ATOM 2386 C C . TRP A 1 333 ? 37.474 -0.467 13.372 1.00 90.25 333 TRP A C 1
ATOM 2388 O O . TRP A 1 333 ? 38.393 -1.270 13.465 1.00 90.25 333 TRP A O 1
ATOM 2398 N N . LYS A 1 334 ? 36.479 -0.430 14.265 1.00 90.00 334 LYS A N 1
ATOM 2399 C CA . LYS A 1 334 ? 36.391 -1.332 15.423 1.00 90.00 334 LYS A CA 1
ATOM 2400 C C . LYS A 1 334 ? 36.209 -2.795 15.015 1.00 90.00 334 LYS A C 1
ATOM 2402 O O . LYS A 1 334 ? 36.841 -3.669 15.601 1.00 90.00 334 LYS A O 1
ATOM 2407 N N . VAL A 1 335 ? 35.435 -3.056 13.964 1.00 88.56 335 VAL A N 1
ATOM 2408 C CA . VAL A 1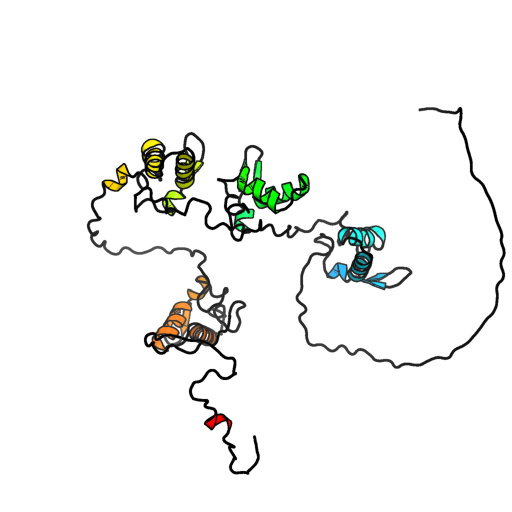 335 ? 35.324 -4.401 13.379 1.00 88.56 335 VAL A CA 1
ATOM 2409 C C . VAL A 1 335 ? 36.659 -4.851 12.774 1.00 88.56 335 VAL A C 1
ATOM 2411 O O . VAL A 1 335 ? 37.131 -5.951 13.042 1.00 88.56 335 VAL A O 1
ATOM 2414 N N . THR A 1 336 ? 37.307 -3.989 11.986 1.00 82.88 336 THR A N 1
ATOM 2415 C CA . THR A 1 336 ? 38.487 -4.372 11.189 1.00 82.88 336 THR A CA 1
ATOM 2416 C C . THR A 1 336 ? 39.789 -4.405 11.996 1.00 82.88 336 THR A C 1
ATOM 2418 O O . THR A 1 336 ? 40.612 -5.295 11.800 1.00 82.88 336 THR A O 1
ATOM 2421 N N . ASN A 1 337 ? 40.007 -3.428 12.876 1.00 85.69 337 ASN A N 1
ATOM 2422 C CA . ASN A 1 337 ? 41.259 -3.243 13.610 1.00 85.69 337 ASN A CA 1
ATOM 2423 C C . ASN A 1 337 ? 41.243 -3.934 14.978 1.00 85.69 337 ASN A C 1
ATOM 2425 O O . ASN A 1 337 ? 42.257 -4.497 15.385 1.00 85.69 337 ASN A O 1
ATOM 2429 N N . ASP A 1 338 ? 40.094 -3.918 15.661 1.00 86.88 338 ASP A N 1
ATOM 2430 C CA . ASP A 1 338 ? 39.955 -4.492 17.005 1.00 86.88 338 ASP A CA 1
ATOM 2431 C C . ASP A 1 338 ? 39.278 -5.878 16.977 1.00 86.88 338 ASP A C 1
ATOM 2433 O O . ASP A 1 338 ? 39.184 -6.539 18.010 1.00 86.88 338 ASP A O 1
ATOM 2437 N N . GLY A 1 339 ? 38.838 -6.347 15.799 1.00 88.19 339 GLY A N 1
ATOM 2438 C CA . GLY A 1 339 ? 38.239 -7.673 15.611 1.00 88.19 339 GLY A CA 1
ATOM 2439 C C . GLY A 1 339 ? 36.891 -7.851 16.312 1.00 88.19 339 GLY A C 1
ATOM 2440 O O . GLY A 1 339 ? 36.492 -8.981 16.596 1.00 88.19 339 GLY A O 1
ATOM 2441 N N . LEU A 1 340 ? 36.212 -6.750 16.643 1.00 88.75 340 LEU A N 1
ATOM 2442 C CA . LEU A 1 340 ? 34.915 -6.783 17.311 1.00 88.75 340 LEU A CA 1
ATOM 2443 C C . LEU A 1 340 ? 33.826 -7.273 16.349 1.00 88.75 340 LEU A C 1
ATOM 2445 O O . LEU A 1 340 ? 33.872 -6.998 15.149 1.00 88.75 340 LEU A O 1
ATOM 2449 N N . SER A 1 341 ? 32.820 -7.972 16.884 1.00 90.31 341 SER A N 1
ATOM 2450 C CA . SER A 1 341 ? 31.580 -8.190 16.136 1.00 90.31 341 SER A CA 1
ATOM 2451 C C . SER A 1 341 ? 30.922 -6.847 15.831 1.00 90.31 341 SER A C 1
ATOM 2453 O O . SER A 1 341 ? 31.164 -5.858 16.526 1.00 90.31 341 SER A O 1
ATOM 2455 N N . GLU A 1 342 ? 30.083 -6.809 14.800 1.00 87.38 342 GLU A N 1
ATOM 2456 C CA . GLU A 1 342 ? 29.384 -5.586 14.405 1.00 87.38 342 GLU A CA 1
ATOM 2457 C C . GLU A 1 342 ? 28.609 -4.979 15.586 1.00 87.38 342 GLU A C 1
ATOM 2459 O O . GLU A 1 342 ? 28.841 -3.826 15.939 1.00 87.38 342 GLU A O 1
ATOM 2464 N N . ASP A 1 343 ? 27.819 -5.782 16.302 1.00 88.31 343 ASP A N 1
ATOM 2465 C CA . ASP A 1 343 ? 27.064 -5.325 17.476 1.00 88.31 343 ASP A CA 1
ATOM 2466 C C . ASP A 1 343 ? 27.966 -4.803 18.604 1.00 88.31 343 ASP A C 1
ATOM 2468 O O . ASP A 1 343 ? 27.673 -3.777 19.224 1.00 88.31 343 ASP A O 1
ATOM 2472 N N . ALA A 1 344 ? 29.098 -5.470 18.857 1.00 87.94 344 ALA A N 1
ATOM 2473 C CA . ALA A 1 344 ? 30.048 -5.041 19.878 1.00 87.94 344 ALA A CA 1
ATOM 2474 C C . ALA A 1 344 ? 30.756 -3.740 19.478 1.00 87.94 344 ALA A C 1
ATOM 2476 O O . ALA A 1 344 ? 30.968 -2.872 20.323 1.00 87.94 344 ALA A O 1
ATOM 2477 N N . ALA A 1 345 ? 31.082 -3.569 18.196 1.00 91.62 345 ALA A N 1
ATOM 2478 C CA . ALA A 1 345 ? 31.624 -2.327 17.664 1.00 91.62 345 ALA A CA 1
ATOM 2479 C C . ALA A 1 345 ? 30.609 -1.182 17.802 1.00 91.62 345 ALA A C 1
ATOM 2481 O O . ALA A 1 345 ? 30.969 -0.091 18.240 1.00 91.62 345 ALA A O 1
ATOM 2482 N N . CYS A 1 346 ? 29.335 -1.433 17.515 1.00 91.12 346 CYS A N 1
ATOM 2483 C CA . CYS A 1 346 ? 28.267 -0.449 17.646 1.00 91.12 346 CYS A CA 1
ATOM 2484 C C . CYS A 1 346 ? 28.010 -0.041 19.101 1.00 91.12 346 CYS A C 1
ATOM 2486 O O . CYS A 1 346 ? 27.944 1.152 19.407 1.00 91.12 346 CYS A O 1
ATOM 2488 N N . ALA A 1 347 ? 27.955 -1.003 20.025 1.00 89.69 347 ALA A N 1
ATOM 2489 C CA . ALA A 1 347 ? 27.874 -0.729 21.459 1.00 89.69 347 ALA A CA 1
ATOM 2490 C C . ALA A 1 347 ? 29.113 0.031 21.965 1.00 89.69 347 ALA A C 1
ATOM 2492 O O . ALA A 1 347 ? 29.009 0.931 22.795 1.00 89.69 347 ALA A O 1
ATOM 2493 N N . PHE A 1 348 ? 30.300 -0.290 21.452 1.00 89.50 348 PHE A N 1
ATOM 2494 C CA . PHE A 1 348 ? 31.532 0.386 21.844 1.00 89.50 348 PHE A CA 1
ATOM 2495 C C . PHE A 1 348 ? 31.546 1.850 21.387 1.00 89.50 348 PHE A C 1
ATOM 2497 O O . PHE A 1 348 ? 31.740 2.746 22.203 1.00 89.50 348 PHE A O 1
ATOM 2504 N N . VAL A 1 349 ? 31.269 2.112 20.107 1.00 89.50 349 VAL A N 1
ATOM 2505 C CA . VAL A 1 349 ? 31.270 3.472 19.542 1.00 89.50 349 VAL A CA 1
ATOM 2506 C C . VAL A 1 349 ? 30.163 4.335 20.144 1.00 89.50 349 VAL A C 1
ATOM 2508 O O . VAL A 1 349 ? 30.385 5.504 20.437 1.00 89.50 349 VAL A O 1
ATOM 2511 N N . THR A 1 350 ? 28.981 3.778 20.399 1.00 88.31 350 THR A N 1
ATOM 2512 C CA . THR A 1 350 ? 27.900 4.531 21.061 1.00 88.31 350 THR A CA 1
ATOM 2513 C C . THR A 1 350 ? 28.236 4.917 22.505 1.00 88.31 350 THR A C 1
ATOM 2515 O O . THR A 1 350 ? 27.819 5.983 22.951 1.00 88.31 350 THR A O 1
ATOM 2518 N N . ASN A 1 351 ? 29.046 4.117 23.205 1.00 85.38 351 ASN A N 1
ATOM 2519 C CA . ASN A 1 351 ? 29.560 4.447 24.536 1.00 85.38 351 ASN A CA 1
ATOM 2520 C C . ASN A 1 351 ? 30.772 5.396 24.514 1.00 85.38 351 ASN A C 1
ATOM 2522 O O . ASN A 1 351 ? 30.976 6.120 25.486 1.00 85.38 351 ASN A O 1
ATOM 2526 N N . GLU A 1 352 ? 31.571 5.414 23.438 1.00 84.62 352 GLU A N 1
ATOM 2527 C CA . GLU A 1 352 ? 32.666 6.387 23.256 1.00 84.62 352 GLU A CA 1
ATOM 2528 C C . GLU A 1 352 ? 32.140 7.819 23.048 1.00 84.62 352 GLU A C 1
ATOM 2530 O O . GLU A 1 352 ? 32.794 8.774 23.464 1.00 84.62 352 GLU A O 1
ATOM 2535 N N . PHE A 1 353 ? 30.951 7.976 22.451 1.00 83.38 353 PHE A N 1
ATOM 2536 C CA . PHE A 1 353 ? 30.368 9.277 22.091 1.00 83.38 353 PHE A CA 1
ATOM 2537 C C . PHE A 1 353 ? 28.990 9.534 22.737 1.00 83.38 353 PHE A C 1
ATOM 2539 O O . PHE A 1 353 ? 27.995 9.689 22.019 1.00 83.38 353 PHE A O 1
ATOM 2546 N N . PRO A 1 354 ? 28.898 9.604 24.082 1.00 69.31 354 PRO A N 1
ATOM 2547 C CA . PRO A 1 354 ? 27.625 9.748 24.784 1.00 69.31 354 PRO A CA 1
ATOM 2548 C C . PRO A 1 354 ? 27.091 11.190 24.826 1.00 69.31 354 PRO A C 1
ATOM 2550 O O . PRO A 1 354 ? 25.909 11.377 25.104 1.00 69.31 354 PRO A O 1
ATOM 2553 N N . GLU A 1 355 ? 27.921 12.211 24.572 1.00 54.53 355 GLU A N 1
ATOM 2554 C CA . GLU A 1 355 ? 27.611 13.583 25.018 1.00 54.53 355 GLU A CA 1
ATOM 2555 C C . GLU A 1 355 ? 26.506 14.326 24.236 1.00 54.53 355 GLU A C 1
ATOM 2557 O O . GLU A 1 355 ? 25.979 15.294 24.774 1.00 54.53 355 GLU A O 1
ATOM 2562 N N . ASP A 1 356 ? 26.068 13.872 23.051 1.00 57.34 356 ASP A N 1
ATOM 2563 C CA . ASP A 1 356 ? 24.845 14.405 22.397 1.00 57.34 356 ASP A CA 1
ATOM 2564 C C . ASP A 1 356 ? 24.269 13.480 21.302 1.00 57.34 356 ASP A C 1
ATOM 2566 O O . ASP A 1 356 ? 23.977 13.886 20.179 1.00 57.34 356 ASP A O 1
ATOM 2570 N N . SER A 1 357 ? 24.111 12.184 21.596 1.00 65.12 357 SER A N 1
ATOM 2571 C CA . SER A 1 357 ? 23.349 11.239 20.750 1.00 65.12 357 SER A CA 1
ATOM 2572 C C . SER A 1 357 ? 23.784 11.105 19.272 1.00 65.12 357 SER A C 1
ATOM 2574 O O . SER A 1 357 ? 23.037 10.559 18.457 1.00 65.12 357 SER A O 1
ATOM 2576 N N . THR A 1 358 ? 24.995 11.542 18.900 1.00 85.12 358 THR A N 1
ATOM 2577 C CA . THR A 1 358 ? 25.448 11.554 17.499 1.00 85.12 358 THR A CA 1
ATOM 2578 C C . THR A 1 358 ? 25.410 10.156 16.890 1.00 85.12 358 THR A C 1
ATOM 2580 O O . THR A 1 358 ? 24.711 9.953 15.898 1.00 85.12 358 THR A O 1
ATOM 2583 N N . CYS A 1 359 ? 26.067 9.186 17.537 1.00 88.25 359 CYS A N 1
ATOM 2584 C CA . CYS A 1 359 ? 26.044 7.775 17.139 1.00 88.25 359 CYS A CA 1
ATOM 2585 C C . CYS A 1 359 ? 25.047 6.934 17.951 1.00 88.25 359 CYS A C 1
ATOM 2587 O O . CYS A 1 359 ? 24.819 5.777 17.619 1.00 88.25 359 CYS A O 1
ATOM 2589 N N . GLY A 1 360 ? 24.434 7.503 18.996 1.00 86.00 360 GLY A N 1
ATOM 2590 C CA . GLY A 1 360 ? 23.534 6.813 19.932 1.00 86.00 360 GLY A CA 1
ATOM 2591 C C . GLY A 1 360 ? 22.411 5.971 19.298 1.00 86.00 360 GLY A C 1
ATOM 2592 O O . GLY A 1 360 ? 22.168 4.869 19.786 1.00 86.00 360 GLY A O 1
ATOM 2593 N N . PRO A 1 361 ? 21.768 6.396 18.189 1.00 88.75 361 PRO A N 1
ATOM 2594 C CA . PRO A 1 361 ? 20.742 5.598 17.511 1.00 88.75 361 PRO A CA 1
ATOM 2595 C C . PRO A 1 361 ? 21.243 4.265 16.931 1.00 88.75 361 PRO A C 1
ATOM 2597 O O . PRO A 1 361 ? 20.425 3.443 16.522 1.00 88.75 361 PRO A O 1
ATOM 2600 N N . CYS A 1 362 ? 22.558 4.046 16.899 1.00 88.25 362 CYS A N 1
ATOM 2601 C CA . CYS A 1 362 ? 23.191 2.791 16.507 1.00 88.25 362 CYS A CA 1
ATOM 2602 C C . CYS A 1 362 ? 23.468 1.840 17.672 1.00 88.25 362 CYS A C 1
ATOM 2604 O O . CYS A 1 362 ? 24.141 0.837 17.471 1.00 88.25 362 CYS A O 1
ATOM 2606 N N . ASN A 1 363 ? 22.998 2.134 18.887 1.00 88.69 363 ASN A N 1
ATOM 2607 C CA . ASN A 1 363 ? 23.226 1.259 20.029 1.00 88.69 363 ASN A CA 1
ATOM 2608 C C . ASN A 1 363 ? 22.259 0.053 20.011 1.00 88.69 363 ASN A C 1
ATOM 2610 O O . ASN A 1 363 ? 21.061 0.244 20.261 1.00 88.69 363 ASN A O 1
ATOM 2614 N N . PRO A 1 364 ? 22.761 -1.183 19.804 1.00 84.44 364 PRO A N 1
ATOM 2615 C CA . PRO A 1 364 ? 21.929 -2.386 19.775 1.00 84.44 364 PRO A CA 1
ATOM 2616 C C . PRO A 1 364 ? 21.281 -2.711 21.126 1.00 84.44 364 PRO A C 1
ATOM 2618 O O . PRO A 1 364 ? 20.255 -3.379 21.160 1.00 84.44 364 PRO A O 1
ATOM 2621 N N . ALA A 1 365 ? 21.821 -2.205 22.242 1.00 82.06 365 ALA A N 1
ATOM 2622 C CA . ALA A 1 365 ? 21.259 -2.431 23.574 1.00 82.06 365 ALA A CA 1
ATOM 2623 C C . ALA A 1 365 ? 20.012 -1.577 23.868 1.00 82.06 365 ALA A C 1
ATOM 2625 O O . ALA A 1 365 ? 19.291 -1.860 24.822 1.00 82.06 365 ALA A O 1
ATOM 2626 N N . THR A 1 366 ? 19.765 -0.518 23.089 1.00 80.62 366 THR A N 1
ATOM 2627 C CA . THR A 1 366 ? 18.675 0.439 23.354 1.00 80.62 366 THR A CA 1
ATOM 2628 C C . THR A 1 366 ? 17.705 0.616 22.188 1.00 80.62 366 THR A C 1
ATOM 2630 O O . THR A 1 366 ? 16.719 1.334 22.332 1.00 80.62 366 THR A O 1
ATOM 2633 N N . CYS A 1 367 ? 17.963 0.007 21.029 1.00 79.31 367 CYS A N 1
ATOM 2634 C CA . CYS A 1 367 ? 17.111 0.133 19.848 1.00 79.31 367 CYS A CA 1
ATOM 2635 C C . CYS A 1 367 ? 16.127 -1.046 19.727 1.00 79.31 367 CYS A C 1
ATOM 2637 O O . CYS A 1 367 ? 16.469 -2.196 19.992 1.00 79.31 367 CYS A O 1
ATOM 2639 N N . SER A 1 368 ? 14.903 -0.784 19.257 1.00 59.41 368 SER A N 1
ATOM 2640 C CA . SER A 1 368 ? 13.815 -1.779 19.156 1.00 59.41 368 SER A CA 1
ATOM 2641 C C . SER A 1 368 ? 13.991 -2.836 18.047 1.00 59.41 368 SER A C 1
ATOM 2643 O O . SER A 1 368 ? 13.037 -3.532 17.715 1.00 59.41 368 SER A O 1
ATOM 2645 N N . GLY A 1 369 ? 15.188 -2.946 17.461 1.00 57.47 369 GLY A N 1
ATOM 2646 C CA . GLY A 1 369 ? 15.554 -3.949 16.452 1.00 57.47 369 GLY A CA 1
ATOM 2647 C C . GLY A 1 369 ? 16.728 -4.847 16.853 1.00 57.47 369 GLY A C 1
ATOM 2648 O O . GLY A 1 369 ? 17.040 -5.776 16.113 1.00 57.47 369 GLY A O 1
ATOM 2649 N N . GLY A 1 370 ? 17.352 -4.603 18.015 1.00 50.03 370 GLY A N 1
ATOM 2650 C CA . GLY A 1 370 ? 18.505 -5.354 18.508 1.00 50.03 370 GLY A CA 1
ATOM 2651 C C . GLY A 1 370 ? 18.128 -6.777 18.910 1.00 50.03 370 GLY A C 1
ATOM 2652 O O . GLY A 1 370 ? 17.955 -7.082 20.088 1.00 50.03 370 GLY A O 1
ATOM 2653 N N . GLY A 1 371 ? 17.981 -7.663 17.928 1.00 47.22 371 GLY A N 1
ATOM 2654 C CA . GLY A 1 371 ? 17.952 -9.100 18.145 1.00 47.22 371 GLY A CA 1
ATOM 2655 C C . GLY A 1 371 ? 19.322 -9.556 18.630 1.00 47.22 371 GLY A C 1
ATOM 2656 O O . GLY A 1 371 ? 20.142 -9.989 17.830 1.00 47.22 371 GLY A O 1
ATOM 2657 N N . GLY A 1 372 ? 19.571 -9.435 19.935 1.00 49.03 372 GLY A N 1
ATOM 2658 C CA . GLY A 1 372 ? 20.740 -9.997 20.598 1.00 49.03 372 GLY A CA 1
ATOM 2659 C C . GLY A 1 372 ? 20.763 -11.512 20.420 1.00 49.03 372 GLY A C 1
ATOM 2660 O O . GLY A 1 372 ? 20.079 -12.244 21.133 1.00 49.03 372 GLY A O 1
ATOM 2661 N N . GLY A 1 373 ? 21.532 -11.972 19.439 1.00 40.78 373 GLY A N 1
ATOM 2662 C CA . GLY A 1 373 ? 21.900 -13.365 19.263 1.00 40.78 373 GLY A CA 1
ATOM 2663 C C . GLY A 1 373 ? 23.381 -13.524 19.556 1.00 40.78 373 GLY A C 1
ATOM 2664 O O . GLY A 1 373 ? 24.205 -13.330 18.665 1.00 40.78 373 GLY A O 1
ATOM 2665 N N . ASP A 1 374 ? 23.718 -13.897 20.791 1.00 42.28 374 ASP A N 1
ATOM 2666 C CA . ASP A 1 374 ? 25.050 -14.379 21.154 1.00 42.28 374 ASP A CA 1
ATOM 2667 C C . ASP A 1 374 ? 25.485 -15.481 20.172 1.00 42.28 374 ASP A C 1
ATOM 2669 O O . ASP A 1 374 ? 25.020 -16.619 20.247 1.00 42.28 374 ASP A O 1
ATOM 2673 N N . THR A 1 375 ? 26.380 -15.156 19.237 1.00 35.34 375 THR A N 1
ATOM 2674 C CA . THR A 1 375 ? 27.017 -16.148 18.362 1.00 35.34 375 THR A CA 1
ATOM 2675 C C . THR A 1 375 ? 28.536 -16.022 18.489 1.00 35.34 375 THR A C 1
ATOM 2677 O O . THR A 1 375 ? 29.102 -15.011 18.069 1.00 35.34 375 THR A O 1
ATOM 2680 N N . PRO A 1 376 ? 29.229 -17.015 19.079 1.00 38.50 376 PRO A N 1
ATOM 2681 C CA . PRO A 1 376 ? 30.683 -17.011 19.166 1.00 38.50 376 PRO A CA 1
ATOM 2682 C C . PRO A 1 376 ? 31.346 -17.264 17.800 1.00 38.50 376 PRO A C 1
ATOM 2684 O O . PRO A 1 376 ? 30.803 -17.941 16.928 1.00 38.50 376 PRO A O 1
ATOM 2687 N N . ALA A 1 377 ? 32.547 -16.699 17.656 1.00 34.97 377 ALA A N 1
ATOM 2688 C CA . ALA A 1 377 ? 33.376 -16.616 16.452 1.00 34.97 377 ALA A CA 1
ATOM 2689 C C . ALA A 1 377 ? 33.557 -17.934 15.655 1.00 34.97 377 ALA A C 1
ATOM 2691 O O . ALA A 1 377 ? 33.696 -19.005 16.254 1.00 34.97 377 ALA A O 1
ATOM 2692 N N . PRO A 1 378 ? 33.664 -17.883 14.308 1.00 34.81 378 PRO A N 1
ATOM 2693 C CA . PRO A 1 378 ? 33.892 -19.072 13.492 1.00 34.81 378 PRO A CA 1
ATOM 2694 C C . PRO A 1 378 ? 35.355 -19.547 13.563 1.00 34.81 378 PRO A C 1
ATOM 2696 O O . PRO A 1 378 ? 36.296 -18.765 13.449 1.00 34.81 378 PRO A O 1
ATOM 2699 N N . THR A 1 379 ? 35.552 -20.860 13.697 1.00 30.78 379 THR A N 1
ATOM 2700 C CA . THR A 1 379 ? 36.832 -21.577 13.505 1.00 30.78 379 THR A CA 1
ATOM 2701 C C . THR A 1 379 ? 36.580 -22.726 12.501 1.00 30.78 379 THR A C 1
ATOM 2703 O O . THR A 1 379 ? 35.464 -23.247 12.476 1.00 30.78 379 THR A O 1
ATOM 2706 N N . PRO A 1 380 ? 37.528 -23.074 11.601 1.00 35.44 380 PRO A N 1
ATOM 2707 C CA . PRO A 1 380 ? 37.205 -23.550 10.251 1.00 35.44 380 PRO A CA 1
ATOM 2708 C C . PRO A 1 380 ? 36.817 -25.035 10.132 1.00 35.44 380 PRO A C 1
ATOM 2710 O O . PRO A 1 380 ? 37.153 -25.869 10.970 1.00 35.44 380 PRO A O 1
ATOM 2713 N N . SER A 1 381 ? 36.133 -25.332 9.019 1.00 34.41 381 SER A N 1
ATOM 2714 C CA . SER A 1 381 ? 35.627 -26.646 8.582 1.00 34.41 381 SER A CA 1
ATOM 2715 C C . SER A 1 381 ? 36.669 -27.767 8.518 1.00 34.41 381 SER A C 1
ATOM 2717 O O . SER A 1 381 ? 37.802 -27.544 8.084 1.00 34.41 381 SER A O 1
ATOM 2719 N N . PRO A 1 382 ? 36.206 -29.014 8.726 1.00 34.75 382 PRO A N 1
ATOM 2720 C CA . PRO A 1 382 ? 36.545 -30.081 7.793 1.00 34.75 382 PRO A CA 1
ATOM 2721 C C . PRO A 1 382 ? 35.325 -30.854 7.240 1.00 34.75 382 PRO A C 1
ATOM 2723 O O . PRO A 1 382 ? 34.256 -30.930 7.835 1.00 34.75 382 PRO A O 1
ATOM 2726 N N . THR A 1 383 ? 35.582 -31.401 6.053 1.00 32.28 383 THR A N 1
ATOM 2727 C CA . THR A 1 383 ? 34.824 -32.171 5.043 1.00 32.28 383 THR A CA 1
ATOM 2728 C C . THR A 1 383 ? 33.883 -33.298 5.546 1.00 32.28 383 THR A C 1
ATOM 2730 O O . THR A 1 383 ? 34.126 -33.849 6.619 1.00 32.28 383 THR A O 1
ATOM 2733 N N . PRO A 1 384 ? 32.846 -33.707 4.767 1.00 39.66 384 PRO A N 1
ATOM 2734 C CA . PRO A 1 384 ? 31.737 -34.546 5.233 1.00 39.66 384 PRO A CA 1
ATOM 2735 C C . PRO A 1 384 ? 31.994 -36.060 5.153 1.00 39.66 384 PRO A C 1
ATOM 2737 O O . PRO A 1 384 ? 32.622 -36.554 4.215 1.00 39.66 384 PRO A O 1
ATOM 2740 N N . GLY A 1 385 ? 31.405 -36.794 6.102 1.00 31.17 385 GLY A N 1
ATOM 2741 C CA . GLY A 1 385 ? 31.281 -38.253 6.115 1.00 31.17 385 GLY A CA 1
ATOM 2742 C C . GLY A 1 385 ? 29.924 -38.687 6.688 1.00 31.17 385 GLY A C 1
ATOM 2743 O O . GLY A 1 385 ? 29.382 -38.010 7.554 1.00 31.17 385 GLY A O 1
ATOM 2744 N N . ALA A 1 386 ? 29.385 -39.764 6.119 1.00 35.78 386 ALA A N 1
ATOM 2745 C CA . ALA A 1 386 ? 27.998 -40.232 6.111 1.00 35.78 386 ALA A CA 1
ATOM 2746 C C . ALA A 1 386 ? 27.402 -40.779 7.431 1.00 35.78 386 ALA A C 1
ATOM 2748 O O . ALA A 1 386 ? 28.159 -41.154 8.317 1.00 35.78 386 ALA A O 1
ATOM 2749 N N . ASP A 1 387 ? 26.052 -40.851 7.415 1.00 35.94 387 ASP A N 1
ATOM 2750 C CA . ASP A 1 387 ? 25.102 -41.823 8.028 1.00 35.94 387 ASP A CA 1
ATOM 2751 C C . ASP A 1 387 ? 25.189 -42.099 9.556 1.00 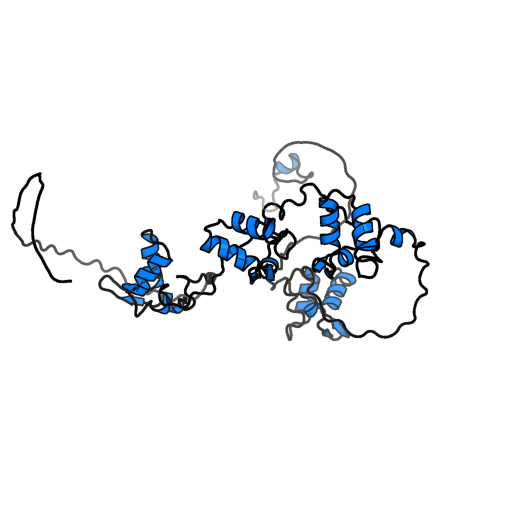35.94 387 ASP A C 1
ATOM 2753 O O . ASP A 1 387 ? 26.143 -41.723 10.215 1.00 35.94 387 ASP A O 1
ATOM 2757 N N . ASP A 1 388 ? 24.226 -42.639 10.308 1.00 33.81 388 ASP A N 1
ATOM 2758 C CA . ASP A 1 388 ? 22.870 -43.164 10.150 1.00 33.81 388 ASP A CA 1
ATOM 2759 C C . ASP A 1 388 ? 22.203 -43.130 11.558 1.00 33.81 388 ASP A C 1
ATOM 2761 O O . ASP A 1 388 ? 22.858 -43.284 12.586 1.00 33.81 388 ASP A O 1
ATOM 2765 N N . SER A 1 389 ? 20.889 -42.907 11.577 1.00 41.62 389 SER A N 1
ATOM 2766 C CA . SER A 1 389 ? 19.844 -43.350 12.519 1.00 41.62 389 SER A CA 1
ATOM 2767 C C . SER A 1 389 ? 20.069 -43.610 14.033 1.00 41.62 389 SER A C 1
ATOM 2769 O O . SER A 1 389 ? 20.764 -44.513 14.484 1.00 41.62 389 SER A O 1
ATOM 2771 N N . THR A 1 390 ? 19.136 -43.009 14.794 1.00 44.97 390 THR A N 1
ATOM 2772 C CA . THR A 1 390 ? 18.441 -43.519 16.005 1.00 44.97 390 THR A CA 1
ATOM 2773 C C . THR A 1 390 ? 19.136 -43.489 17.376 1.00 44.97 390 THR A C 1
ATOM 2775 O O . THR A 1 390 ? 19.797 -44.435 17.780 1.00 44.97 390 THR A O 1
ATOM 2778 N N . ARG A 1 391 ? 18.779 -42.494 18.205 1.00 42.00 391 ARG A N 1
ATOM 2779 C CA . ARG A 1 391 ? 17.932 -42.622 19.423 1.00 42.00 391 ARG A CA 1
ATOM 2780 C C . ARG A 1 391 ? 18.136 -41.438 20.372 1.00 42.00 391 ARG A C 1
ATOM 2782 O O . ARG A 1 391 ? 19.244 -40.988 20.624 1.00 42.00 391 ARG A O 1
ATOM 2789 N N . SER A 1 392 ? 17.016 -40.978 20.919 1.00 53.16 392 SER A N 1
ATOM 2790 C CA . SER A 1 392 ? 16.911 -39.945 21.946 1.00 53.16 392 SER A CA 1
ATOM 2791 C C . SER A 1 392 ? 17.684 -40.320 23.220 1.00 53.16 392 SER A C 1
ATOM 2793 O O . SER A 1 392 ? 17.325 -41.291 23.887 1.00 53.16 392 SER A O 1
ATOM 2795 N N . SER A 1 393 ? 18.718 -39.539 23.557 1.00 45.72 393 SER A N 1
ATOM 2796 C CA . SER A 1 393 ? 19.261 -39.399 24.918 1.00 45.72 393 SER A CA 1
ATOM 2797 C C . SER A 1 393 ? 20.122 -38.127 25.052 1.00 45.72 393 SER A C 1
ATOM 2799 O O . SER A 1 393 ? 21.320 -38.136 24.792 1.00 45.72 393 SER A O 1
ATOM 2801 N N . THR A 1 394 ? 19.456 -37.030 25.408 1.00 57.00 394 THR A N 1
ATOM 2802 C CA . THR A 1 394 ? 19.801 -35.886 26.291 1.00 57.00 394 THR A CA 1
ATOM 2803 C C . THR A 1 394 ? 21.222 -35.323 26.521 1.00 57.00 394 THR A C 1
ATOM 2805 O O . THR A 1 394 ? 21.319 -34.381 27.294 1.00 57.00 394 THR A O 1
ATOM 2808 N N . CYS A 1 395 ? 22.304 -35.757 25.874 1.00 53.72 395 CYS A N 1
ATOM 2809 C CA . CYS A 1 395 ? 23.561 -34.982 25.840 1.00 53.72 395 CYS A CA 1
ATOM 2810 C C . CYS A 1 395 ? 24.353 -35.329 24.573 1.00 53.72 395 CYS A C 1
ATOM 2812 O O . CYS A 1 395 ? 24.880 -36.431 24.445 1.00 53.72 395 CYS A O 1
ATOM 2814 N N . GLY A 1 396 ? 24.401 -34.399 23.617 1.00 54.16 396 GLY A N 1
ATOM 2815 C CA . GLY A 1 396 ? 24.917 -34.599 22.257 1.00 54.16 396 GLY A CA 1
ATOM 2816 C C . GLY A 1 396 ? 26.442 -34.551 22.105 1.00 54.16 396 GLY A C 1
ATOM 2817 O O . GLY A 1 396 ? 26.927 -33.969 21.142 1.00 54.16 396 GLY A O 1
ATOM 2818 N N . CYS A 1 397 ? 27.210 -35.128 23.032 1.00 61.53 397 CYS A N 1
ATOM 2819 C CA . CYS A 1 397 ? 28.675 -35.160 22.963 1.00 61.53 397 CYS A CA 1
ATOM 2820 C C . CYS A 1 397 ? 29.228 -36.593 23.046 1.00 61.53 397 CYS A C 1
ATOM 2822 O O . CYS A 1 397 ? 28.879 -37.380 23.924 1.00 61.53 397 CYS A O 1
ATOM 2824 N N . SER A 1 398 ? 30.140 -36.926 22.127 1.00 58.53 398 SER A N 1
ATOM 2825 C CA . SER A 1 398 ? 30.728 -38.262 21.923 1.00 58.53 398 SER A CA 1
ATOM 2826 C C . SER A 1 398 ? 31.684 -38.725 23.033 1.00 58.53 398 SER A C 1
ATOM 2828 O O . SER A 1 398 ? 32.124 -39.873 23.034 1.00 58.53 398 SER A O 1
ATOM 2830 N N . SER A 1 399 ? 31.988 -37.863 24.004 1.00 59.12 399 SER A N 1
ATOM 2831 C CA . SER A 1 399 ? 32.809 -38.177 25.179 1.00 59.12 399 SER A CA 1
ATOM 2832 C C . SER A 1 399 ? 32.007 -38.726 26.371 1.00 59.12 399 SER A C 1
ATOM 2834 O O . SER A 1 399 ? 32.595 -39.287 27.298 1.00 59.12 399 SER A O 1
ATOM 2836 N N . CYS A 1 400 ? 30.674 -38.627 26.359 1.00 58.22 400 CYS A N 1
ATOM 2837 C CA . CYS A 1 400 ? 29.808 -39.109 27.437 1.00 58.22 400 CYS A CA 1
ATOM 2838 C C . CYS A 1 400 ? 29.426 -40.588 27.251 1.00 58.22 400 CYS A C 1
ATOM 2840 O O . CYS A 1 400 ? 28.306 -40.915 26.860 1.00 58.22 400 CYS A O 1
ATOM 2842 N N . THR A 1 401 ? 30.354 -41.497 27.558 1.00 73.81 401 THR A N 1
ATOM 2843 C CA . THR A 1 401 ? 30.102 -42.952 27.525 1.00 73.81 401 THR A CA 1
ATOM 2844 C C . THR A 1 401 ? 29.388 -43.446 28.792 1.00 73.81 401 THR A C 1
ATOM 2846 O O . THR A 1 401 ? 29.441 -42.799 29.840 1.00 73.81 401 THR A O 1
ATOM 2849 N N . ASP A 1 402 ? 28.756 -44.624 28.749 1.00 62.69 402 ASP A N 1
ATOM 2850 C CA . ASP A 1 402 ? 28.099 -45.220 29.929 1.00 62.69 402 ASP A CA 1
ATOM 2851 C C . ASP A 1 402 ? 29.076 -45.503 31.086 1.00 62.69 402 ASP A C 1
ATOM 2853 O O . ASP A 1 402 ? 28.685 -45.506 32.255 1.00 62.69 402 ASP A O 1
ATOM 2857 N N . ALA A 1 403 ? 30.371 -45.637 30.782 1.00 61.44 403 ALA A N 1
ATOM 2858 C CA . ALA A 1 403 ? 31.447 -45.728 31.768 1.00 61.44 403 ALA A CA 1
ATOM 2859 C C . ALA A 1 403 ? 31.717 -44.399 32.505 1.00 61.44 403 ALA A C 1
ATOM 2861 O O . ALA A 1 403 ? 32.249 -44.403 33.613 1.00 61.44 403 ALA A O 1
ATOM 2862 N N . VAL A 1 404 ? 31.350 -43.259 31.907 1.00 63.53 404 VAL A N 1
ATOM 2863 C CA . VAL A 1 404 ? 31.422 -41.928 32.533 1.00 63.53 404 VAL A CA 1
ATOM 2864 C C . VAL A 1 404 ? 30.166 -41.657 33.364 1.00 63.53 404 VAL A C 1
ATOM 2866 O O . VAL A 1 404 ? 30.278 -41.119 34.459 1.00 63.53 404 VAL A O 1
ATOM 2869 N N . LYS A 1 405 ? 28.987 -42.108 32.910 1.00 58.94 405 LYS A N 1
ATOM 2870 C CA . LYS A 1 405 ? 27.708 -41.960 33.639 1.00 58.94 405 LYS A CA 1
ATOM 2871 C C . LYS A 1 405 ? 27.615 -42.784 34.931 1.00 58.94 405 LYS A C 1
ATOM 2873 O O . LYS A 1 405 ? 26.748 -42.518 35.752 1.00 58.94 405 LYS A O 1
ATOM 2878 N N . SER A 1 406 ? 28.476 -43.786 35.104 1.00 60.53 406 SER A N 1
ATOM 2879 C CA . SER A 1 406 ? 28.464 -44.708 36.252 1.00 60.53 406 SER A CA 1
ATOM 2880 C C . SER A 1 406 ? 29.622 -44.497 37.240 1.00 60.53 406 SER A C 1
ATOM 2882 O O . SER A 1 406 ? 29.806 -45.297 38.158 1.00 60.53 406 SER A O 1
ATOM 2884 N N . ARG A 1 407 ? 30.403 -43.416 37.092 1.00 65.56 407 ARG A N 1
ATOM 2885 C CA . ARG A 1 407 ? 31.433 -43.029 38.066 1.00 65.56 407 ARG A CA 1
ATOM 2886 C C . ARG A 1 407 ? 30.838 -42.134 39.151 1.00 65.56 407 ARG A C 1
ATOM 2888 O O . ARG A 1 407 ? 30.471 -41.000 38.872 1.00 65.56 407 ARG A O 1
ATOM 2895 N N . ASN A 1 408 ? 30.843 -42.612 40.393 1.00 63.53 408 ASN A N 1
ATOM 2896 C CA . ASN A 1 408 ? 30.634 -41.751 41.557 1.00 63.53 408 ASN A CA 1
ATOM 2897 C C . ASN A 1 408 ? 31.864 -40.851 41.732 1.00 63.53 408 ASN A C 1
ATOM 2899 O O . ASN A 1 408 ? 32.982 -41.352 41.887 1.00 63.53 408 ASN A O 1
ATOM 2903 N N . VAL A 1 409 ? 31.659 -39.536 41.691 1.00 60.03 409 VAL A N 1
ATOM 2904 C CA . VAL A 1 409 ? 32.683 -38.537 42.007 1.00 60.03 409 VAL A CA 1
ATOM 2905 C C . VAL A 1 409 ? 32.417 -38.060 43.429 1.00 60.03 409 VAL A C 1
ATOM 2907 O O . VAL A 1 409 ? 31.333 -37.571 43.717 1.00 60.03 409 VAL A O 1
ATOM 2910 N N . TYR A 1 410 ? 33.397 -38.233 44.313 1.00 59.88 410 TYR A N 1
ATOM 2911 C CA . TYR A 1 410 ? 33.377 -37.659 45.657 1.00 59.88 410 TYR A CA 1
ATOM 2912 C C . TYR A 1 410 ? 34.270 -36.424 45.661 1.00 59.88 410 TYR A C 1
ATOM 2914 O O . TYR A 1 410 ? 35.372 -36.465 45.102 1.00 59.88 410 TYR A O 1
ATOM 2922 N N . ASP A 1 411 ? 33.823 -35.346 46.294 1.00 65.12 411 ASP A N 1
ATOM 2923 C CA . ASP A 1 411 ? 34.713 -34.241 46.627 1.00 65.12 411 ASP A CA 1
ATOM 2924 C C . ASP A 1 411 ? 35.551 -34.570 47.880 1.00 65.12 411 ASP A C 1
ATOM 2926 O O . ASP A 1 411 ? 35.386 -35.605 48.533 1.00 65.12 411 ASP A O 1
ATOM 2930 N N . SER A 1 412 ? 36.477 -33.678 48.226 1.00 60.19 412 SER A N 1
ATOM 2931 C CA . SER A 1 412 ? 37.377 -33.809 49.378 1.00 60.19 412 SER A CA 1
ATOM 2932 C C . SER A 1 412 ? 36.667 -33.886 50.742 1.00 60.19 412 SER A C 1
ATOM 2934 O O . SER A 1 412 ? 37.338 -34.128 51.746 1.00 60.19 412 SER A O 1
ATOM 2936 N N . ALA A 1 413 ? 35.356 -33.635 50.800 1.00 65.44 413 ALA A N 1
ATOM 2937 C CA . ALA A 1 413 ? 34.529 -33.658 52.004 1.00 65.44 413 ALA A CA 1
ATOM 2938 C C . ALA A 1 413 ? 33.585 -34.876 52.069 1.00 65.44 413 ALA A C 1
ATOM 2940 O O . ALA A 1 413 ? 33.021 -35.141 53.130 1.00 65.44 413 ALA A O 1
ATOM 2941 N N . GLY A 1 414 ? 33.488 -35.672 50.998 1.00 57.12 414 GLY A N 1
ATOM 2942 C CA . GLY A 1 414 ? 32.857 -36.991 51.014 1.00 57.12 414 GLY A CA 1
ATOM 2943 C C . GLY A 1 414 ? 31.330 -37.002 50.928 1.00 57.12 414 GLY A C 1
ATOM 2944 O O . GLY A 1 414 ? 30.738 -38.012 51.310 1.00 57.12 414 GLY A O 1
ATOM 2945 N N . ASP A 1 415 ? 30.697 -35.941 50.421 1.00 56.66 415 ASP A N 1
ATOM 2946 C CA . ASP A 1 415 ? 29.248 -35.924 50.176 1.00 56.66 415 ASP A CA 1
ATOM 2947 C C . ASP A 1 415 ? 28.898 -36.183 48.697 1.00 56.66 415 ASP A C 1
ATOM 2949 O O . ASP A 1 415 ? 29.718 -35.969 47.801 1.00 56.66 415 ASP A O 1
ATOM 2953 N N . PHE A 1 416 ? 27.697 -36.711 48.450 1.00 50.62 416 PHE A N 1
ATOM 2954 C CA . PHE A 1 416 ? 27.248 -37.182 47.131 1.00 50.62 416 PHE A CA 1
ATOM 2955 C C . PHE A 1 416 ? 26.515 -36.062 46.375 1.00 50.62 416 PHE A C 1
ATOM 2957 O O . PHE A 1 416 ? 25.515 -35.551 46.878 1.00 50.62 416 PHE A O 1
ATOM 2964 N N . THR A 1 417 ? 26.962 -35.709 45.166 1.00 54.69 417 THR A N 1
ATOM 2965 C CA . THR A 1 417 ? 26.192 -34.860 44.231 1.00 54.69 417 THR A CA 1
ATOM 2966 C C . THR A 1 417 ? 25.666 -35.663 43.063 1.00 54.69 417 THR A C 1
ATOM 2968 O O . THR A 1 417 ? 26.512 -36.309 42.398 1.00 54.69 417 THR A O 1
#

Radius of gyration: 37.56 Å; chains: 1; bounding box: 111×63×98 Å

Sequence (417 aa):
MIMRIIQFLVLVSILTHSKGSDEVSPTGTTRLRGKRVTEHGHRANSDDEHRELNTATKCGCDACTDEILSKIAKDADGEYSCRGRIDYVIGQGKSENEACKLVAGEEFPTVCGPQCDPDTCAPAPSPGPTINCGCASCTPSILSQKAIDLTGDHTCGGRISWLMTNDGLDETEACRRVAGSEFQDGPCGPACDPDACDKGTRSGDPVTMTCGCDACTSAILDKVVTGVGGSHSCRARIQHVIDSGNTEEDACRLVAGSEFPNNECGPYCDPDSCSSTPAPTPSPTPPPTPSPTPVPTPGPAGTCGCSSCTDTVLARMVVDSAGDFTCGARISWKVTNDGLSEDAACAFVTNEFPEDSTCGPCNPATCSGGGGGDTPAPTPSPTPGADDSTRSSTCGCSSCTDAVKSRNVYDSAGDFT

Organism: NCBI:txid210454